Protein AF-A0A060HGW0-F1 (afdb_monomer_lite)

Secondary structure (DSSP, 8-state):
----------------PPPEE-SS-EEEEEEEEEEEETTEEEEEEEEEEEE-TTSEEEEEETTS-EEEEEE--TT-EEEEEE-SS-EEEEEE-SSEEEEEEEEEEE-TTS-EEEEEEEEEEEETT--EEEEEEE--SSEEEEETTEEEEEPTT------S---EEEEE-HHHHHTT---EEETTTTEEEEESSS--EEEEEEE-----B-S-BTTS-B-----EEEETTEEEEEEE-SSSEEEEEESSTTSS-PPPEE-S--PPPTTTT--EEEEEEETTEEEEEEEEEEEETTEEEEEEEEEEEETTEEEEPPPEEEEEEE--GGGTTS---EEEEEE-TTS-EEEEEEE--TT-SEEEEEEEEESSSSSS-EEEEEEEEEEESS-EEEEEEE-STT-EEEEEEETT-S-EEEEEE-SS-B---EEE--SSPPSSS--BEEEEE-TT--EEEEEETTSSSEEEEEEEE-TTS-EEEEEEEEEEEEEEEEEEEE-TTS-EEEEEEETTEEEEEEEETTEEPPPB-TT-S--S---EEEE-SSSSEEEEEE-SSSSEEEEEEE--SSSS-SSS-HHHHHH-B-SS-SSS-SB--TT-BTTB-EEEEEEEEETT-PPPHHHHHHHHHHHHTS----TTS--S-EEEEEEEEEEPP-S-B-TTHHHHHHHHHHSS-HHHHTSTTHHHHHHHHTTTEEEEEE-S-BTT-SS------

InterPro domains:
  IPR036278 Sialidase superfamily [SSF50939] (235-430)

pLDDT: mean 86.26, std 14.0, range [29.14, 98.69]

Structure (mmCIF, N/CA/C/O backbone):
data_AF-A0A060HGW0-F1
#
_entry.id   AF-A0A060HGW0-F1
#
loop_
_atom_site.group_PDB
_atom_site.id
_atom_site.type_symbol
_atom_site.label_atom_id
_atom_site.label_alt_id
_atom_site.label_comp_id
_atom_site.label_asym_id
_atom_site.label_entity_id
_atom_site.label_seq_id
_atom_site.pdbx_PDB_ins_code
_atom_site.Cartn_x
_atom_site.Cartn_y
_atom_site.Cartn_z
_atom_site.occupancy
_atom_site.B_iso_or_equiv
_atom_site.auth_seq_id
_atom_site.auth_comp_id
_atom_site.auth_asym_id
_atom_site.auth_atom_id
_atom_site.pdbx_PDB_model_num
ATOM 1 N N . MET A 1 1 ? -26.213 -43.736 -38.194 1.00 36.81 1 MET A N 1
ATOM 2 C CA . MET A 1 1 ? -26.424 -42.604 -39.124 1.00 36.81 1 MET A CA 1
ATOM 3 C C . MET A 1 1 ? -25.488 -41.497 -38.656 1.00 36.81 1 MET A C 1
ATOM 5 O O . MET A 1 1 ? -25.749 -40.910 -37.623 1.00 36.81 1 MET A O 1
ATOM 9 N N . ASN A 1 2 ? -24.220 -41.526 -39.066 1.00 31.92 2 ASN A N 1
ATOM 10 C CA . ASN A 1 2 ? -23.662 -40.743 -40.179 1.00 31.92 2 ASN A CA 1
ATOM 11 C C . ASN A 1 2 ? -24.158 -39.293 -40.242 1.00 31.92 2 ASN A C 1
ATOM 13 O O . ASN A 1 2 ? -25.199 -39.044 -40.834 1.00 31.92 2 ASN A O 1
ATOM 17 N N . SER A 1 3 ? -23.340 -38.368 -39.738 1.00 31.75 3 SER A N 1
ATOM 18 C CA . SER A 1 3 ? -22.712 -37.336 -40.577 1.00 31.75 3 SER A CA 1
ATOM 19 C C . SER A 1 3 ? -21.657 -36.589 -39.759 1.00 31.75 3 SER A C 1
ATOM 21 O O . SER A 1 3 ? -21.988 -35.788 -38.887 1.00 31.75 3 SER A O 1
ATOM 23 N N . GLY A 1 4 ? -20.385 -36.891 -40.026 1.00 29.31 4 GLY A N 1
ATOM 24 C CA . GLY A 1 4 ? -19.259 -36.111 -39.528 1.00 29.31 4 GLY A CA 1
ATOM 25 C C . GLY A 1 4 ? -19.216 -34.737 -40.192 1.00 29.31 4 GLY A C 1
ATOM 26 O O . GLY A 1 4 ? -19.433 -34.618 -41.397 1.00 29.31 4 GLY A O 1
ATOM 27 N N . LEU A 1 5 ? -18.914 -33.716 -39.396 1.00 31.42 5 LEU A N 1
ATOM 28 C CA . LEU A 1 5 ? -18.473 -32.414 -39.877 1.00 31.42 5 LEU A CA 1
ATOM 29 C C . LEU A 1 5 ? -16.971 -32.323 -39.629 1.00 31.42 5 LEU A C 1
ATOM 31 O O . LEU A 1 5 ? -16.479 -32.561 -38.528 1.00 31.42 5 LEU A O 1
ATOM 35 N N . ALA A 1 6 ? -16.266 -32.106 -40.731 1.00 29.73 6 ALA A N 1
ATOM 36 C CA . ALA A 1 6 ? -14.838 -32.261 -40.877 1.00 29.73 6 ALA A CA 1
ATOM 37 C C . ALA A 1 6 ? -14.051 -31.264 -40.018 1.00 29.73 6 ALA A C 1
ATOM 39 O O . ALA A 1 6 ? -14.286 -30.058 -40.081 1.00 29.73 6 ALA A O 1
ATOM 40 N N . LEU A 1 7 ? -13.038 -31.775 -39.311 1.00 29.14 7 LEU A N 1
ATOM 41 C CA . LEU A 1 7 ? -11.838 -30.998 -39.029 1.00 29.14 7 LEU A CA 1
ATOM 42 C C . LEU A 1 7 ? -11.233 -30.594 -40.377 1.00 29.14 7 LEU A C 1
ATOM 44 O O . LEU A 1 7 ? -10.636 -31.419 -41.070 1.00 29.14 7 LEU A O 1
ATOM 48 N N . THR A 1 8 ? -11.354 -29.325 -40.748 1.00 29.27 8 THR A N 1
ATOM 49 C CA . THR A 1 8 ? -10.414 -28.727 -41.692 1.00 29.27 8 THR A CA 1
ATOM 50 C C . THR A 1 8 ? -9.090 -28.567 -40.963 1.00 29.27 8 THR A C 1
ATOM 52 O O . THR A 1 8 ? -8.884 -27.613 -40.214 1.00 29.27 8 THR A O 1
ATOM 55 N N . SER A 1 9 ? -8.197 -29.533 -41.160 1.00 29.89 9 SER A N 1
ATOM 56 C CA . SER A 1 9 ? -6.778 -29.341 -40.917 1.00 29.89 9 SER A CA 1
ATOM 57 C C . SER A 1 9 ? -6.310 -28.176 -41.789 1.00 29.89 9 SER A C 1
ATOM 59 O O . SER A 1 9 ? -6.250 -28.269 -43.016 1.00 29.89 9 SER A O 1
ATOM 61 N N . HIS A 1 10 ? -5.980 -27.045 -41.166 1.00 31.91 10 HIS A N 1
ATOM 62 C CA . HIS A 1 10 ? -5.106 -26.084 -41.818 1.00 31.91 10 HIS A CA 1
ATOM 63 C C . HIS A 1 10 ? -3.730 -26.733 -41.932 1.00 31.91 10 HIS A C 1
ATOM 65 O O . HIS A 1 10 ? -2.912 -26.705 -41.019 1.00 31.91 10 HIS A O 1
ATOM 71 N N . ILE A 1 11 ? -3.507 -27.361 -43.083 1.00 37.62 11 ILE A N 1
ATOM 72 C CA . ILE A 1 11 ? -2.178 -27.587 -43.626 1.00 37.62 11 ILE A CA 1
ATOM 73 C C . ILE A 1 11 ? -1.587 -26.191 -43.838 1.00 37.62 11 ILE A C 1
ATOM 75 O O . ILE A 1 11 ? -1.814 -25.563 -44.869 1.00 37.62 11 ILE A O 1
ATOM 79 N N . THR A 1 12 ? -0.846 -25.671 -42.862 1.00 34.09 12 THR A N 1
ATOM 80 C CA . THR A 1 12 ? 0.108 -24.603 -43.149 1.00 34.09 12 THR A CA 1
ATOM 81 C C . THR A 1 12 ? 1.289 -25.269 -43.837 1.00 34.09 12 THR A C 1
ATOM 83 O O . THR A 1 12 ? 2.199 -25.779 -43.185 1.00 34.09 12 THR A O 1
ATOM 86 N N . SER A 1 13 ? 1.270 -25.306 -45.169 1.00 37.31 13 SER A N 1
ATOM 87 C CA . SER A 1 13 ? 2.518 -25.432 -45.908 1.00 37.31 13 SER A CA 1
ATOM 88 C C . SER A 1 13 ? 3.366 -24.223 -45.522 1.00 37.31 13 SER A C 1
ATOM 90 O O . SER A 1 13 ? 3.050 -23.097 -45.909 1.00 37.31 13 SER A O 1
ATOM 92 N N . SER A 1 14 ? 4.412 -24.425 -44.727 1.00 39.28 14 SER A N 1
ATOM 93 C CA . SER A 1 14 ? 5.430 -23.407 -44.507 1.00 39.28 14 SER A CA 1
ATOM 94 C C . SER A 1 14 ? 6.234 -23.270 -45.800 1.00 39.28 14 SER A C 1
ATOM 96 O O . SER A 1 14 ? 7.310 -23.850 -45.947 1.00 39.28 14 SER A O 1
ATOM 98 N N . VAL A 1 15 ? 5.688 -22.558 -46.784 1.00 45.97 15 VAL A N 1
ATOM 99 C CA . VAL A 1 15 ? 6.515 -22.015 -47.858 1.00 45.97 15 VAL A CA 1
ATOM 100 C C . VAL A 1 15 ? 7.437 -21.027 -47.155 1.00 45.97 15 VAL A C 1
ATOM 102 O O . VAL A 1 15 ? 6.963 -20.032 -46.612 1.00 45.97 15 VAL A O 1
ATOM 105 N N . SER A 1 16 ? 8.730 -21.340 -47.061 1.00 57.72 16 SER A N 1
ATOM 106 C CA . SER A 1 16 ? 9.705 -20.397 -46.519 1.00 57.72 16 SER A CA 1
ATOM 107 C C . SER A 1 16 ? 9.666 -19.144 -47.387 1.00 57.72 16 SER A C 1
ATOM 109 O O . SER A 1 16 ? 9.998 -19.204 -48.574 1.00 57.72 16 SER A O 1
ATOM 111 N N . GLU A 1 17 ? 9.215 -18.032 -46.820 1.00 81.69 17 GLU A N 1
ATOM 112 C CA . GLU A 1 17 ? 9.192 -16.753 -47.516 1.00 81.69 17 GLU A CA 1
ATOM 113 C C . GLU A 1 17 ? 10.619 -16.407 -47.956 1.00 81.69 17 GLU A C 1
ATOM 115 O O . GLU A 1 17 ? 11.540 -16.343 -47.136 1.00 81.69 17 GLU A O 1
ATOM 120 N N . SER A 1 18 ? 10.816 -16.246 -49.264 1.00 87.50 18 SER A N 1
ATOM 121 C CA . SER A 1 18 ? 12.128 -15.907 -49.813 1.00 87.50 18 SER A CA 1
ATOM 122 C C . SER A 1 18 ? 12.510 -14.483 -49.419 1.00 87.50 18 SER A C 1
ATOM 124 O O . SER A 1 18 ? 11.654 -13.604 -49.362 1.00 87.50 18 SER A O 1
ATOM 126 N N . LEU A 1 19 ? 13.796 -14.257 -49.151 1.00 90.31 19 LEU A N 1
ATOM 127 C CA . LEU A 1 19 ? 14.318 -12.919 -48.894 1.00 90.31 19 LEU A CA 1
ATOM 128 C C . LEU A 1 19 ? 14.245 -12.072 -50.172 1.00 90.31 19 LEU A C 1
ATOM 130 O O . LEU A 1 19 ? 14.642 -12.528 -51.245 1.00 90.31 19 LEU A O 1
ATOM 134 N N . VAL A 1 20 ? 13.763 -10.838 -50.041 1.00 93.31 20 VAL A N 1
ATOM 135 C CA . VAL A 1 20 ? 13.652 -9.859 -51.127 1.00 93.31 20 VAL A CA 1
ATOM 136 C C . VAL A 1 20 ? 14.595 -8.696 -50.850 1.00 93.31 20 VAL A C 1
ATOM 138 O O . VAL A 1 20 ? 14.617 -8.167 -49.738 1.00 93.31 20 VAL A O 1
ATOM 141 N N . GLU A 1 21 ? 15.377 -8.303 -51.855 1.00 94.88 21 GLU A N 1
ATOM 142 C CA . GLU A 1 21 ? 16.270 -7.146 -51.766 1.00 94.88 21 GLU A CA 1
ATOM 143 C C . GLU A 1 21 ? 15.471 -5.835 -51.679 1.00 94.88 21 GLU A C 1
ATOM 145 O O . GLU A 1 21 ? 14.497 -5.628 -52.407 1.00 94.88 21 GLU A O 1
ATOM 150 N N . SER A 1 22 ? 15.888 -4.946 -50.781 1.00 93.06 22 SER A N 1
ATOM 151 C CA . SER A 1 22 ? 15.273 -3.648 -50.526 1.00 93.06 22 SER A CA 1
ATOM 152 C C . SER A 1 22 ? 16.250 -2.515 -50.821 1.00 93.06 22 SER A C 1
ATOM 154 O O . SER A 1 22 ? 17.330 -2.434 -50.242 1.00 93.06 22 SER A O 1
ATOM 156 N N . ASN A 1 23 ? 15.810 -1.573 -51.658 1.00 93.44 23 ASN A N 1
ATOM 157 C CA . ASN A 1 23 ? 16.535 -0.333 -51.958 1.00 93.44 23 ASN A CA 1
ATOM 158 C C . ASN A 1 23 ? 16.128 0.842 -51.050 1.00 93.44 23 ASN A C 1
ATOM 160 O O . ASN A 1 23 ? 16.576 1.969 -51.251 1.00 93.44 23 ASN A O 1
ATOM 164 N N . VAL A 1 24 ? 15.260 0.598 -50.066 1.00 94.38 24 VAL A N 1
ATOM 165 C CA . VAL A 1 24 ? 14.822 1.577 -49.061 1.00 94.38 24 VAL A CA 1
ATOM 166 C C . VAL A 1 24 ? 15.082 1.041 -47.658 1.00 94.38 24 VAL A C 1
ATOM 168 O O . VAL A 1 24 ? 15.287 -0.161 -47.470 1.00 94.38 24 VAL A O 1
ATOM 171 N N . SER A 1 25 ? 15.086 1.934 -46.668 1.00 95.31 25 SER A N 1
ATOM 172 C CA . SER A 1 25 ? 15.237 1.533 -45.273 1.00 95.31 25 SER A CA 1
ATOM 173 C C . SER A 1 25 ? 14.082 0.649 -44.820 1.00 95.31 25 SER A C 1
ATOM 175 O O . SER A 1 25 ? 12.927 0.895 -45.171 1.00 95.31 25 SER A O 1
ATOM 177 N N . ILE A 1 26 ? 14.395 -0.342 -43.995 1.00 95.94 26 ILE A N 1
ATOM 178 C CA . ILE A 1 26 ? 13.408 -1.215 -43.368 1.00 95.94 26 ILE A CA 1
ATOM 179 C C . ILE A 1 26 ? 13.357 -0.866 -41.893 1.00 95.94 26 ILE A C 1
ATOM 181 O O . ILE A 1 26 ? 14.395 -0.811 -41.242 1.00 95.94 26 ILE A O 1
ATOM 185 N N . GLU A 1 27 ? 12.156 -0.657 -41.371 1.00 94.12 27 GLU A N 1
ATOM 186 C CA . GLU A 1 27 ? 11.924 -0.385 -39.957 1.00 94.12 27 GLU A CA 1
ATOM 187 C C . GLU A 1 27 ? 11.129 -1.529 -39.320 1.00 94.12 27 GLU A C 1
ATOM 189 O O . GLU A 1 27 ? 10.208 -2.108 -39.920 1.00 94.12 27 GLU A O 1
ATOM 194 N N . ARG A 1 28 ? 11.518 -1.885 -38.096 1.00 92.12 28 ARG A N 1
ATOM 195 C CA . ARG A 1 28 ? 10.772 -2.788 -37.221 1.00 92.12 28 ARG A CA 1
ATOM 196 C C . ARG A 1 28 ? 10.718 -2.193 -35.822 1.00 92.12 28 ARG A C 1
ATOM 198 O O . ARG A 1 28 ? 11.736 -1.733 -35.308 1.00 92.12 28 ARG A O 1
ATOM 205 N N . SER A 1 29 ? 9.546 -2.296 -35.207 1.00 88.31 29 SER A N 1
ATOM 206 C CA . SER A 1 29 ? 9.312 -1.885 -33.825 1.00 88.31 29 SER A CA 1
ATOM 207 C C . SER A 1 29 ? 8.967 -3.092 -32.963 1.00 88.31 29 SER A C 1
ATOM 209 O O . SER A 1 29 ? 8.344 -4.048 -33.437 1.00 88.31 29 SER A O 1
ATOM 211 N N . PHE A 1 30 ? 9.364 -3.058 -31.698 1.00 85.81 30 PHE A N 1
ATOM 212 C CA . PHE A 1 30 ? 8.973 -4.046 -30.697 1.00 85.81 30 PHE A CA 1
ATOM 213 C C . PHE A 1 30 ? 8.815 -3.392 -29.324 1.00 85.81 30 PHE A C 1
ATOM 215 O O . PHE A 1 30 ? 9.321 -2.293 -29.083 1.00 85.81 30 PHE A O 1
ATOM 222 N N . LEU A 1 31 ? 8.058 -4.062 -28.457 1.00 83.06 31 LEU A N 1
ATOM 223 C CA . LEU A 1 31 ? 7.684 -3.566 -27.139 1.00 83.06 31 LEU A CA 1
ATOM 224 C C . LEU A 1 31 ? 8.420 -4.370 -26.077 1.00 83.06 31 LEU A C 1
ATOM 226 O O . LEU A 1 31 ? 8.326 -5.598 -26.040 1.00 83.06 31 LEU A O 1
ATOM 230 N N . THR A 1 32 ? 9.114 -3.666 -25.193 1.00 77.44 32 THR A N 1
ATOM 231 C CA . THR A 1 32 ? 9.793 -4.263 -24.044 1.00 77.44 32 THR A CA 1
ATOM 232 C C . THR A 1 32 ? 9.040 -3.854 -22.781 1.00 77.44 32 THR A C 1
ATOM 234 O O . THR A 1 32 ? 9.067 -2.673 -22.427 1.00 77.44 32 THR A O 1
ATOM 237 N N . PRO A 1 33 ? 8.353 -4.779 -22.084 1.00 77.31 33 PRO A N 1
ATOM 238 C CA . PRO A 1 33 ? 7.694 -4.464 -20.822 1.00 77.31 33 PRO A CA 1
ATOM 239 C C . PRO A 1 33 ? 8.700 -3.914 -19.809 1.00 77.31 33 PRO A C 1
ATOM 241 O O . PRO A 1 33 ? 9.756 -4.509 -19.604 1.00 77.31 33 PRO A O 1
ATOM 244 N N . LEU A 1 34 ? 8.356 -2.799 -19.168 1.00 76.31 34 LEU A N 1
ATOM 245 C CA . LEU A 1 34 ? 9.192 -2.131 -18.168 1.00 76.31 34 LEU A CA 1
ATOM 246 C C . LEU A 1 34 ? 8.651 -2.274 -16.748 1.00 76.31 34 LEU A C 1
ATOM 248 O O . LEU A 1 34 ? 9.409 -2.427 -15.786 1.00 76.31 34 LEU A O 1
ATOM 252 N N . LEU A 1 35 ? 7.328 -2.228 -16.637 1.00 81.38 35 LEU A N 1
ATOM 253 C CA . LEU A 1 35 ? 6.578 -2.445 -15.415 1.00 81.38 35 LEU A CA 1
ATOM 254 C C . LEU A 1 35 ? 5.395 -3.334 -15.754 1.00 81.38 35 LEU A C 1
ATOM 256 O O . LEU A 1 35 ? 4.686 -3.106 -16.738 1.00 81.38 35 LEU A O 1
ATOM 260 N N . ARG A 1 36 ? 5.174 -4.330 -14.913 1.00 84.94 36 ARG A N 1
ATOM 261 C CA . ARG A 1 36 ? 3.985 -5.160 -14.909 1.00 84.94 36 ARG A CA 1
ATOM 262 C C . ARG A 1 36 ? 3.175 -4.902 -13.654 1.00 84.94 36 ARG A C 1
ATOM 264 O O . ARG A 1 36 ? 3.715 -4.508 -12.622 1.00 84.94 36 ARG A O 1
ATOM 271 N N . PHE A 1 37 ? 1.882 -5.129 -13.764 1.00 84.38 37 PHE A N 1
ATOM 272 C CA . PHE A 1 37 ? 0.938 -5.060 -12.673 1.00 84.38 37 PHE A CA 1
ATOM 273 C C . PHE A 1 37 ? 0.164 -6.374 -12.628 1.00 84.38 37 PHE A C 1
ATOM 275 O O . PHE A 1 37 ? -0.555 -6.702 -13.565 1.00 84.38 37 PHE A O 1
ATOM 282 N N . ASN A 1 38 ? 0.400 -7.183 -11.595 1.00 82.56 38 ASN A N 1
ATOM 283 C CA . ASN A 1 38 ? -0.070 -8.569 -11.520 1.00 82.56 38 ASN A CA 1
ATOM 284 C C . ASN A 1 38 ? 0.212 -9.407 -12.784 1.00 82.56 38 ASN A C 1
ATOM 286 O O . ASN A 1 38 ? -0.521 -10.331 -13.119 1.00 82.56 38 ASN A O 1
ATOM 290 N N . GLY A 1 39 ? 1.342 -9.139 -13.444 1.00 77.62 39 GLY A N 1
ATOM 291 C CA . GLY A 1 39 ? 1.750 -9.816 -14.677 1.00 77.62 39 GLY A CA 1
ATOM 292 C C . GLY A 1 39 ? 1.278 -9.143 -15.969 1.00 77.62 39 GLY A C 1
ATOM 293 O O . GLY A 1 39 ? 1.863 -9.421 -17.014 1.00 77.62 39 GLY A O 1
ATOM 294 N N . GLU A 1 40 ? 0.320 -8.217 -15.911 1.00 81.25 40 GLU A N 1
ATOM 295 C CA . GLU A 1 40 ? -0.126 -7.429 -17.065 1.00 81.25 40 GLU A CA 1
ATOM 296 C C . GLU A 1 40 ? 0.847 -6.284 -17.359 1.00 81.25 40 GLU A C 1
ATOM 298 O O . GLU A 1 40 ? 1.333 -5.631 -16.438 1.00 81.25 40 GLU A O 1
ATOM 303 N N . THR A 1 41 ? 1.143 -6.002 -18.630 1.00 82.31 41 THR A N 1
ATOM 304 C CA . THR A 1 41 ? 2.039 -4.894 -19.000 1.00 82.31 41 THR A CA 1
ATOM 305 C C . THR A 1 41 ? 1.408 -3.549 -18.631 1.00 82.31 41 THR A C 1
ATOM 307 O O . THR A 1 41 ? 0.371 -3.162 -19.161 1.00 82.31 41 THR A O 1
ATOM 310 N N . ALA A 1 42 ? 2.052 -2.827 -17.714 1.00 78.38 42 ALA A N 1
ATOM 311 C CA . ALA A 1 42 ? 1.610 -1.534 -17.196 1.00 78.38 42 ALA A CA 1
ATOM 312 C C . ALA A 1 42 ? 2.381 -0.354 -17.802 1.00 78.38 42 ALA A C 1
ATOM 314 O O . ALA A 1 42 ? 1.840 0.745 -17.897 1.00 78.38 42 ALA A O 1
ATOM 315 N N . ALA A 1 43 ? 3.638 -0.579 -18.181 1.00 78.38 43 ALA A N 1
ATOM 316 C CA . ALA A 1 43 ? 4.456 0.352 -18.942 1.00 78.38 43 ALA A CA 1
ATOM 317 C C . ALA A 1 43 ? 5.397 -0.437 -19.852 1.00 78.38 43 ALA A C 1
ATOM 319 O O . ALA A 1 43 ? 5.878 -1.509 -19.474 1.00 78.38 43 ALA A O 1
ATOM 320 N N . GLU A 1 44 ? 5.689 0.111 -21.024 1.00 81.81 44 GLU A N 1
ATOM 321 C CA . GLU A 1 44 ? 6.537 -0.515 -22.033 1.00 81.81 44 GLU A CA 1
ATOM 322 C C . GLU A 1 44 ? 7.447 0.509 -22.711 1.00 81.81 44 GLU A C 1
ATOM 324 O O . GLU A 1 44 ? 7.118 1.692 -22.832 1.00 81.81 44 GLU A O 1
ATOM 329 N N . LEU A 1 45 ? 8.612 0.036 -23.140 1.00 78.88 45 LEU A N 1
ATOM 330 C CA . LEU A 1 45 ? 9.515 0.767 -24.008 1.00 78.88 45 LEU A CA 1
ATOM 331 C C . LEU A 1 45 ? 9.216 0.383 -25.452 1.00 78.88 45 LEU A C 1
ATOM 333 O O . LEU A 1 45 ? 9.215 -0.804 -25.781 1.00 78.88 45 LEU A O 1
ATOM 337 N N . VAL A 1 46 ? 9.025 1.379 -26.314 1.00 84.94 46 VAL A N 1
ATOM 338 C CA . VAL A 1 46 ? 8.959 1.151 -27.759 1.00 84.94 46 VAL A CA 1
ATOM 339 C C . VAL A 1 46 ? 10.368 1.284 -28.305 1.00 84.94 46 VAL A C 1
ATOM 341 O O . VAL A 1 46 ? 10.965 2.356 -28.203 1.00 84.94 46 VAL A O 1
ATOM 344 N N . GLN A 1 47 ? 10.888 0.210 -28.889 1.00 84.88 47 GLN A N 1
ATOM 345 C CA . GLN A 1 47 ? 12.193 0.200 -29.538 1.00 84.88 47 GLN A CA 1
ATOM 346 C C . GLN A 1 47 ? 12.031 0.053 -31.040 1.00 84.88 47 GLN A C 1
ATOM 348 O O . GLN A 1 47 ? 11.230 -0.760 -31.502 1.00 84.88 47 GLN A O 1
ATOM 353 N N . ASN A 1 48 ? 12.826 0.809 -31.789 1.00 89.44 48 ASN A N 1
ATOM 354 C CA . ASN A 1 48 ? 12.860 0.768 -33.242 1.00 89.44 48 ASN A CA 1
ATOM 355 C C . ASN A 1 48 ? 14.256 0.371 -33.710 1.00 89.44 48 ASN A C 1
ATOM 357 O O . ASN A 1 48 ? 15.263 0.864 -33.195 1.00 89.44 48 ASN A O 1
ATOM 361 N N . ILE A 1 49 ? 14.306 -0.503 -34.710 1.00 91.62 49 ILE A N 1
ATOM 362 C CA . ILE A 1 49 ? 15.520 -0.792 -35.467 1.00 91.62 49 ILE A CA 1
ATOM 363 C C . ILE A 1 49 ? 15.248 -0.433 -36.920 1.00 91.62 49 ILE A C 1
ATOM 365 O O . ILE A 1 49 ? 14.266 -0.890 -37.511 1.00 91.62 49 ILE A O 1
ATOM 369 N N . VAL A 1 50 ? 16.125 0.393 -37.481 1.00 94.69 50 VAL A N 1
ATOM 370 C CA . VAL A 1 50 ? 16.085 0.811 -38.878 1.00 94.69 50 VAL A CA 1
ATOM 371 C C . VAL A 1 50 ? 17.352 0.332 -39.569 1.00 94.69 50 VAL A C 1
ATOM 373 O O . VAL A 1 50 ? 18.456 0.741 -39.211 1.00 94.69 50 VAL A O 1
ATOM 376 N N . TRP A 1 51 ? 17.190 -0.513 -40.582 1.00 95.94 51 TRP A N 1
ATOM 377 C CA . TRP A 1 51 ? 18.277 -0.979 -41.440 1.00 95.94 51 TRP A CA 1
ATOM 378 C C . TRP A 1 51 ? 18.271 -0.189 -42.741 1.00 95.94 51 TRP A C 1
ATOM 380 O O . TRP A 1 51 ? 17.257 -0.145 -43.440 1.00 95.94 51 TRP A O 1
ATOM 390 N N . PHE A 1 52 ? 19.396 0.434 -43.077 1.00 95.94 52 PHE A N 1
ATOM 391 C CA . PHE A 1 52 ? 19.541 1.273 -44.261 1.00 95.94 52 PHE A CA 1
ATOM 392 C C . PHE A 1 52 ? 20.265 0.532 -45.402 1.00 95.94 52 PHE A C 1
ATOM 394 O O . PHE A 1 52 ? 21.174 -0.261 -45.144 1.00 95.94 52 PHE A O 1
ATOM 401 N N . PRO A 1 53 ? 19.949 0.843 -46.677 1.00 94.19 53 PRO A N 1
ATOM 402 C CA . PRO A 1 53 ? 20.624 0.261 -47.846 1.00 94.19 53 PRO A CA 1
ATOM 403 C C . PRO A 1 53 ? 22.121 0.589 -47.975 1.00 94.19 53 PRO A C 1
ATOM 405 O O . PRO A 1 53 ? 22.779 0.087 -48.875 1.00 94.19 53 PRO A O 1
ATOM 408 N N . ASN A 1 54 ? 22.672 1.445 -47.111 1.00 91.75 54 ASN A N 1
ATOM 409 C CA . ASN A 1 54 ? 24.095 1.796 -47.085 1.00 91.75 54 ASN A CA 1
ATOM 410 C C . ASN A 1 54 ? 24.899 1.005 -46.034 1.00 91.75 54 ASN A C 1
ATOM 412 O O . ASN A 1 54 ? 26.035 1.373 -45.754 1.00 91.75 54 ASN A O 1
ATOM 416 N N . GLY A 1 55 ? 24.310 -0.027 -45.420 1.00 90.62 55 GLY A N 1
ATOM 417 C CA . GLY A 1 55 ? 24.956 -0.821 -44.370 1.00 90.62 55 GLY A CA 1
ATOM 418 C C . GLY A 1 55 ? 24.845 -0.231 -42.962 1.00 90.62 55 GLY A C 1
ATOM 419 O O . GLY A 1 55 ? 25.354 -0.829 -42.018 1.00 90.62 55 GLY A O 1
ATOM 420 N N . THR A 1 56 ? 24.172 0.909 -42.784 1.00 93.56 56 THR A N 1
ATOM 421 C CA . THR A 1 56 ? 23.910 1.478 -41.455 1.00 93.56 56 THR A CA 1
ATOM 422 C C . THR A 1 56 ? 22.716 0.803 -40.785 1.00 93.56 56 THR A C 1
ATOM 424 O O . THR A 1 56 ? 21.680 0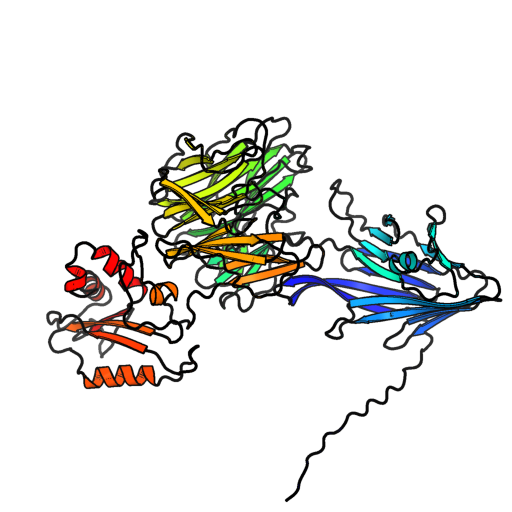.584 -41.412 1.00 93.56 56 THR A O 1
ATOM 427 N N . THR A 1 57 ? 22.834 0.549 -39.485 1.00 92.81 57 THR A N 1
ATOM 428 C CA . THR A 1 57 ? 21.740 0.130 -38.606 1.00 92.81 57 THR A CA 1
ATOM 429 C C . THR A 1 57 ? 21.585 1.163 -37.495 1.00 92.81 57 THR A C 1
ATOM 431 O O . THR A 1 57 ? 22.541 1.461 -36.779 1.00 92.81 57 THR A O 1
ATOM 434 N N . LEU A 1 58 ? 20.384 1.722 -37.354 1.00 90.31 58 LEU A N 1
ATOM 435 C CA . LEU A 1 58 ? 20.008 2.650 -36.288 1.00 90.31 58 LEU A CA 1
ATOM 436 C C . LEU A 1 58 ? 19.094 1.934 -35.298 1.00 90.31 58 LEU A C 1
ATOM 438 O O . LEU A 1 58 ? 18.088 1.355 -35.693 1.00 90.31 58 LEU A O 1
ATOM 442 N N . LEU A 1 59 ? 19.422 2.033 -34.018 1.00 88.12 59 LEU A N 1
ATOM 443 C CA . LEU A 1 59 ? 18.585 1.622 -32.904 1.00 88.12 59 LEU A CA 1
ATOM 444 C C . LEU A 1 59 ? 18.121 2.873 -32.157 1.00 88.12 59 LEU A C 1
ATOM 446 O O . LEU A 1 59 ? 18.926 3.767 -31.878 1.00 88.12 59 LEU A O 1
ATOM 450 N N . SER A 1 60 ? 16.840 2.944 -31.819 1.00 85.56 60 SER A N 1
ATOM 451 C CA . SER A 1 60 ? 16.277 4.032 -31.017 1.00 85.56 60 SER A CA 1
ATOM 452 C C . SER A 1 60 ? 15.162 3.549 -30.098 1.00 85.56 60 SER A C 1
ATOM 454 O O . SER A 1 60 ? 14.588 2.479 -30.304 1.00 85.56 60 SER A O 1
ATOM 456 N N . ASP A 1 61 ? 14.851 4.349 -29.083 1.00 82.88 61 ASP A N 1
ATOM 457 C CA . ASP A 1 61 ? 13.693 4.151 -28.219 1.00 82.88 61 ASP A CA 1
ATOM 458 C C . ASP A 1 61 ? 12.823 5.417 -28.106 1.00 82.88 61 ASP A C 1
ATOM 460 O O . ASP A 1 61 ? 13.194 6.511 -28.544 1.00 82.88 61 ASP A O 1
ATOM 464 N N . ASN A 1 62 ? 11.637 5.270 -27.513 1.00 80.25 62 ASN A N 1
ATOM 465 C CA . ASN A 1 62 ? 10.731 6.382 -27.212 1.00 80.25 62 ASN A CA 1
ATOM 466 C C . ASN A 1 62 ? 11.133 7.210 -25.970 1.00 80.25 62 ASN A C 1
ATOM 468 O O . ASN A 1 62 ? 10.406 8.134 -25.611 1.00 80.25 62 ASN A O 1
ATOM 472 N N . GLN A 1 63 ? 12.273 6.916 -25.332 1.00 74.81 63 GLN A N 1
ATOM 473 C CA . GLN A 1 63 ? 12.874 7.716 -24.253 1.00 74.81 63 GLN A CA 1
ATOM 474 C C . GLN A 1 63 ? 13.991 8.647 -24.763 1.00 74.81 63 GLN A C 1
ATOM 476 O O . GLN A 1 63 ? 14.539 9.438 -23.995 1.00 74.81 63 GLN A O 1
ATOM 481 N N . GLY A 1 64 ? 14.293 8.611 -26.065 1.00 75.44 64 GLY A N 1
ATOM 482 C CA . GLY A 1 64 ? 15.275 9.476 -26.716 1.00 75.44 64 GLY A CA 1
ATOM 483 C C . GLY A 1 64 ? 16.684 8.887 -26.794 1.00 75.44 64 GLY A C 1
ATOM 484 O O . GLY A 1 64 ? 17.571 9.545 -27.347 1.00 75.44 64 GLY A O 1
ATOM 485 N N . SER A 1 65 ? 16.904 7.663 -26.306 1.00 78.44 65 SER A N 1
ATOM 486 C CA . SER A 1 65 ? 18.166 6.952 -26.509 1.00 78.44 65 SER A CA 1
ATOM 487 C C . SER A 1 65 ? 18.261 6.512 -27.962 1.00 78.44 65 SER A C 1
ATOM 489 O O . SER A 1 65 ? 17.297 6.017 -28.553 1.00 78.44 65 SER A O 1
ATOM 491 N N . ARG A 1 66 ? 19.436 6.688 -28.563 1.00 83.19 66 ARG A N 1
ATOM 492 C CA . ARG A 1 66 ? 19.675 6.250 -29.936 1.00 83.19 66 ARG A CA 1
ATOM 493 C C . ARG A 1 66 ? 21.144 5.986 -30.196 1.00 83.19 66 ARG A C 1
ATOM 495 O O . ARG A 1 66 ? 22.012 6.779 -29.829 1.00 83.19 66 ARG A O 1
ATOM 502 N N . PHE A 1 67 ? 21.398 4.932 -30.944 1.00 84.38 67 PHE A N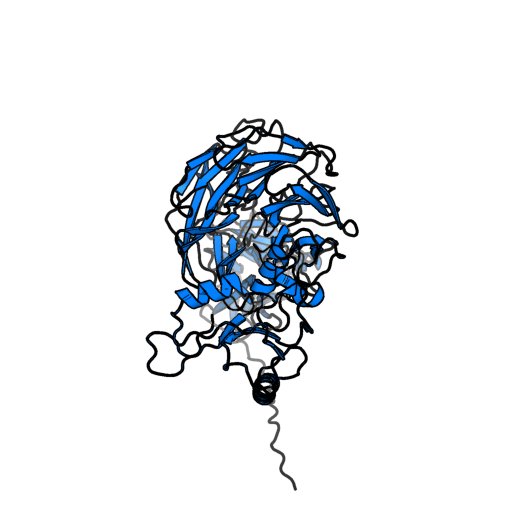 1
ATOM 503 C CA . PHE A 1 67 ? 22.725 4.551 -31.374 1.00 84.38 67 PHE A CA 1
ATOM 504 C C . PHE A 1 67 ? 22.680 4.038 -32.809 1.00 84.38 67 PHE A C 1
ATOM 506 O O . PHE A 1 67 ? 21.743 3.341 -33.184 1.00 84.38 67 PHE A O 1
ATOM 513 N N . ALA A 1 68 ? 23.692 4.359 -33.608 1.00 87.44 68 ALA A N 1
ATOM 514 C CA . ALA A 1 68 ? 23.824 3.806 -34.944 1.00 87.44 68 ALA A CA 1
ATOM 515 C C . ALA A 1 68 ? 25.225 3.256 -35.158 1.00 87.44 68 ALA A C 1
ATOM 517 O O . ALA A 1 68 ? 26.210 3.880 -34.766 1.00 87.44 68 ALA A O 1
ATOM 518 N N . PHE A 1 69 ? 25.310 2.127 -35.846 1.00 88.00 69 PHE A N 1
ATOM 519 C CA . PHE A 1 69 ? 26.564 1.621 -36.379 1.00 88.00 69 PHE A CA 1
ATOM 520 C C . PHE A 1 69 ? 26.455 1.437 -37.881 1.00 88.00 69 PHE A C 1
ATOM 522 O O . PHE A 1 69 ? 25.365 1.235 -38.416 1.00 88.00 69 PHE A O 1
ATOM 529 N N . THR A 1 70 ? 27.588 1.498 -38.564 1.00 90.44 70 THR A N 1
ATOM 530 C CA . THR A 1 70 ? 27.667 1.197 -39.990 1.00 90.44 70 THR A CA 1
ATOM 531 C C . THR A 1 70 ? 28.727 0.144 -40.258 1.00 90.44 70 THR A C 1
ATOM 533 O O . THR A 1 70 ? 29.712 0.038 -39.523 1.00 90.44 70 THR A O 1
ATOM 536 N N . LEU A 1 71 ? 28.493 -0.673 -41.278 1.00 89.25 71 LEU A N 1
ATOM 537 C CA . LEU A 1 71 ? 29.445 -1.681 -41.723 1.00 89.25 71 LEU A CA 1
ATOM 538 C C . LEU A 1 71 ? 30.591 -1.016 -42.488 1.00 89.25 71 LEU A C 1
ATOM 540 O O . LEU A 1 71 ? 30.367 -0.127 -43.307 1.00 89.25 71 LEU A O 1
ATOM 544 N N . ASP A 1 72 ? 31.822 -1.470 -42.253 1.00 86.06 72 ASP A N 1
ATOM 545 C CA . ASP A 1 72 ? 32.954 -1.100 -43.104 1.00 86.06 72 ASP A CA 1
ATOM 546 C C . ASP A 1 72 ? 32.832 -1.800 -44.465 1.00 86.06 72 ASP A C 1
ATOM 548 O O . ASP A 1 72 ? 33.107 -2.994 -44.600 1.00 86.06 72 ASP A O 1
ATOM 552 N N . LEU A 1 73 ? 32.378 -1.059 -45.478 1.00 85.31 73 LEU A N 1
ATOM 553 C CA . LEU A 1 73 ? 32.139 -1.581 -46.827 1.00 85.31 73 LEU A CA 1
ATOM 554 C C . LEU A 1 73 ? 33.323 -1.360 -47.784 1.00 85.31 73 LEU A C 1
ATOM 556 O O . LEU A 1 73 ? 33.174 -1.528 -48.997 1.00 85.31 73 LEU A O 1
ATOM 560 N N . ALA A 1 74 ? 34.499 -0.965 -47.285 1.00 84.12 74 ALA A N 1
ATOM 561 C CA . ALA A 1 74 ? 35.653 -0.684 -48.134 1.00 84.12 74 ALA A CA 1
ATOM 562 C C . ALA A 1 74 ? 36.047 -1.903 -48.997 1.00 84.12 74 ALA A C 1
ATOM 564 O O . ALA A 1 74 ? 36.542 -2.916 -48.505 1.00 84.12 74 ALA A O 1
ATOM 565 N N . GLY A 1 75 ? 35.855 -1.786 -50.316 1.00 83.12 75 GLY A N 1
ATOM 566 C CA . GLY A 1 75 ? 36.193 -2.840 -51.280 1.00 83.12 75 GLY A CA 1
ATOM 567 C C . GLY A 1 75 ? 35.171 -3.979 -51.395 1.00 83.12 75 GLY A C 1
ATOM 568 O O . GLY A 1 75 ? 35.518 -5.021 -51.955 1.00 83.12 75 GLY A O 1
ATOM 569 N N . SER A 1 76 ? 33.942 -3.778 -50.912 1.00 89.50 76 SER A N 1
ATOM 570 C CA . SER A 1 76 ? 32.865 -4.778 -50.911 1.00 89.50 76 SER A CA 1
ATOM 571 C C . SER A 1 76 ? 31.558 -4.233 -51.485 1.00 89.50 76 SER A C 1
ATOM 573 O O . SER A 1 76 ? 31.337 -3.024 -51.527 1.00 89.50 76 SER A O 1
ATOM 575 N N . SER A 1 77 ? 30.674 -5.128 -51.924 1.00 91.69 77 SER A N 1
ATOM 576 C CA . SER A 1 77 ? 29.281 -4.813 -52.256 1.00 91.69 77 SER A CA 1
ATOM 577 C C . SER A 1 77 ? 28.351 -5.166 -51.097 1.00 91.69 77 SER A C 1
ATOM 579 O O . SER A 1 77 ? 28.605 -6.131 -50.374 1.00 91.69 77 SER A O 1
ATOM 581 N N . PHE A 1 78 ? 27.257 -4.418 -50.960 1.00 95.19 78 PHE A N 1
ATOM 582 C CA . PHE A 1 78 ? 26.251 -4.606 -49.918 1.00 95.19 78 PHE A CA 1
ATOM 583 C C . PHE A 1 78 ? 24.854 -4.768 -50.523 1.00 95.19 78 PHE A C 1
ATOM 585 O O . PHE A 1 78 ? 24.499 -4.021 -51.434 1.00 95.19 78 PHE A O 1
ATOM 592 N N . SER A 1 79 ? 24.069 -5.691 -49.970 1.00 95.44 79 SER A N 1
ATOM 593 C CA . SER A 1 79 ? 22.646 -5.863 -50.269 1.00 95.44 79 SER A CA 1
ATOM 594 C C . SER A 1 79 ? 21.860 -5.997 -48.968 1.00 95.44 79 SER A C 1
ATOM 596 O O . SER A 1 79 ? 22.213 -6.793 -48.098 1.00 95.44 79 SER A O 1
ATOM 598 N N . LEU A 1 80 ? 20.768 -5.241 -48.846 1.00 96.69 80 LEU A N 1
ATOM 599 C CA . LEU A 1 80 ? 19.816 -5.365 -47.744 1.00 96.69 80 LEU A CA 1
ATOM 600 C C . LEU A 1 80 ? 18.650 -6.234 -48.204 1.00 96.69 80 LEU A C 1
ATOM 602 O O . LEU A 1 80 ? 17.894 -5.823 -49.080 1.00 96.69 80 LEU A O 1
ATOM 606 N N . LEU A 1 81 ? 18.480 -7.414 -47.620 1.00 95.12 81 LEU A N 1
ATOM 607 C CA . LEU A 1 81 ? 17.376 -8.312 -47.935 1.00 95.12 81 LEU A CA 1
ATOM 608 C C . LEU A 1 81 ? 16.449 -8.485 -46.732 1.00 95.12 81 LEU A C 1
ATOM 610 O O . LEU A 1 81 ? 16.862 -8.363 -45.580 1.00 95.12 81 LEU A O 1
ATOM 614 N N . SER A 1 82 ? 15.174 -8.769 -46.980 1.00 94.12 82 SER A N 1
ATOM 615 C CA . SER A 1 82 ? 14.215 -9.014 -45.903 1.00 94.12 82 SER A CA 1
ATOM 616 C C . SER A 1 82 ? 13.047 -9.892 -46.306 1.00 94.12 82 SER A C 1
ATOM 618 O O . SER A 1 82 ? 12.735 -10.044 -47.485 1.00 94.12 82 SER A O 1
ATOM 620 N N . ASN A 1 83 ? 12.383 -10.438 -45.296 1.00 92.31 83 ASN A N 1
ATOM 621 C CA . ASN A 1 83 ? 11.047 -11.008 -45.394 1.00 92.31 83 ASN A CA 1
ATOM 622 C C . ASN A 1 83 ? 10.237 -10.623 -44.132 1.00 92.31 83 ASN A C 1
ATOM 624 O O . ASN A 1 83 ? 10.619 -9.709 -43.385 1.00 92.31 83 ASN A O 1
ATOM 628 N N . SER A 1 84 ? 9.112 -11.291 -43.862 1.00 85.69 84 SER A N 1
ATOM 629 C CA . SER A 1 84 ? 8.295 -11.003 -42.672 1.00 85.69 84 SER A CA 1
ATOM 630 C C . SER A 1 84 ? 8.981 -11.304 -41.329 1.00 85.69 84 SER A C 1
ATOM 632 O O . SER A 1 84 ? 8.550 -10.789 -40.297 1.00 85.69 84 SER A O 1
ATOM 634 N N . THR A 1 85 ? 10.049 -12.107 -41.312 1.00 84.69 85 THR A N 1
ATOM 635 C CA . THR A 1 85 ? 10.682 -12.618 -40.081 1.00 84.69 85 THR A CA 1
ATOM 636 C C . THR A 1 85 ? 12.181 -12.365 -39.973 1.00 84.69 85 THR A C 1
ATOM 638 O O . THR A 1 85 ? 12.712 -12.460 -38.875 1.00 84.69 85 THR A O 1
ATOM 641 N N . VAL A 1 86 ? 12.874 -12.047 -41.061 1.00 90.38 86 VAL A N 1
ATOM 642 C CA . VAL A 1 86 ? 14.335 -11.942 -41.109 1.00 90.38 86 VAL A CA 1
ATOM 643 C C . VAL A 1 86 ? 14.738 -10.687 -41.870 1.00 90.38 86 VAL A C 1
ATOM 645 O O . VAL A 1 86 ? 14.146 -10.373 -42.904 1.00 90.38 86 VAL A O 1
ATOM 648 N N . ILE A 1 87 ? 15.767 -10.003 -41.368 1.00 94.00 87 ILE A N 1
ATOM 649 C CA . ILE A 1 87 ? 16.536 -9.007 -42.123 1.00 94.00 87 ILE A CA 1
ATOM 650 C C . ILE A 1 87 ? 17.937 -9.571 -42.337 1.00 94.00 87 ILE A C 1
ATOM 652 O O . ILE A 1 87 ? 18.546 -10.069 -41.396 1.00 94.00 87 ILE A O 1
ATOM 656 N N . ASP A 1 88 ? 18.440 -9.496 -43.558 1.00 93.81 88 ASP A N 1
ATOM 657 C CA . ASP A 1 88 ? 19.761 -9.972 -43.946 1.00 93.81 88 ASP A CA 1
ATOM 658 C C . ASP A 1 88 ? 20.557 -8.808 -44.546 1.00 93.81 88 ASP A C 1
ATOM 660 O O . ASP A 1 88 ? 20.195 -8.237 -45.575 1.00 93.81 88 ASP A O 1
ATOM 664 N N . GLN A 1 89 ? 21.622 -8.418 -43.857 1.00 94.31 89 GLN A N 1
ATOM 665 C CA . GLN A 1 89 ? 22.597 -7.440 -44.321 1.00 94.31 89 GLN A CA 1
ATOM 666 C C . GLN A 1 89 ? 23.785 -8.200 -44.921 1.00 94.31 89 GLN A C 1
ATOM 668 O O . GLN A 1 89 ? 24.706 -8.591 -44.199 1.00 94.31 89 GLN A O 1
ATOM 673 N N . ARG A 1 90 ? 23.757 -8.408 -46.240 1.00 93.81 90 A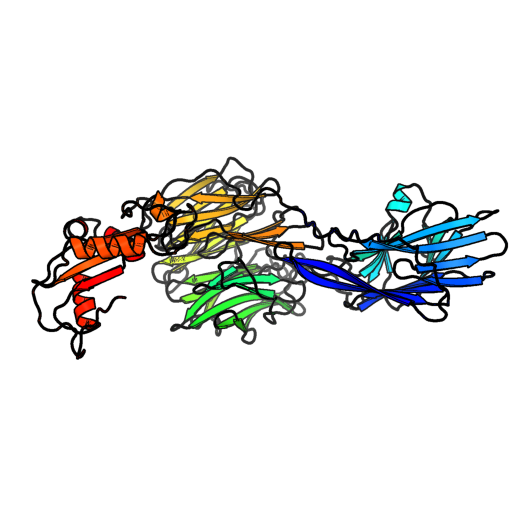RG A N 1
ATOM 674 C CA . ARG A 1 90 ? 24.750 -9.200 -46.973 1.00 93.81 90 ARG A CA 1
ATOM 675 C C . ARG A 1 90 ? 25.905 -8.342 -47.457 1.00 93.81 90 ARG A C 1
ATOM 677 O O . ARG A 1 90 ? 25.694 -7.350 -48.153 1.00 93.81 90 ARG A O 1
ATOM 684 N N . VAL A 1 91 ? 27.129 -8.783 -47.178 1.00 92.69 91 VAL A N 1
ATOM 685 C CA . VAL A 1 91 ? 28.373 -8.165 -47.650 1.00 92.69 91 VAL A CA 1
ATOM 686 C C . VAL A 1 91 ? 29.178 -9.174 -48.461 1.00 92.69 91 VAL A C 1
ATOM 688 O O . VAL A 1 91 ? 29.463 -10.283 -48.009 1.00 92.69 91 VAL A O 1
ATOM 691 N N . THR A 1 92 ? 29.575 -8.782 -49.671 1.00 91.25 92 THR A N 1
ATOM 692 C CA . THR A 1 92 ? 30.415 -9.599 -50.560 1.00 91.25 92 THR A CA 1
ATOM 693 C C . THR A 1 92 ? 31.687 -8.840 -50.917 1.00 91.25 92 THR A C 1
ATOM 695 O O . THR A 1 92 ? 31.636 -7.798 -51.570 1.00 91.25 92 THR A O 1
ATOM 698 N N . GLY A 1 93 ? 32.829 -9.360 -50.471 1.00 88.12 93 GLY A N 1
ATOM 699 C CA . GLY A 1 93 ? 34.160 -8.874 -50.820 1.00 88.12 93 GLY A CA 1
ATOM 700 C C . GLY A 1 93 ? 34.870 -9.817 -51.793 1.00 88.12 93 GLY A C 1
ATOM 701 O O . GLY A 1 93 ? 34.306 -10.802 -52.263 1.00 88.12 93 GLY A O 1
ATOM 702 N N . ARG A 1 94 ? 36.146 -9.536 -52.088 1.00 86.75 94 ARG A N 1
ATOM 703 C CA . ARG A 1 94 ? 36.954 -10.368 -53.002 1.00 86.75 94 ARG A CA 1
ATOM 704 C C . ARG A 1 94 ? 37.186 -11.796 -52.480 1.00 86.75 94 ARG A C 1
ATOM 706 O O . ARG A 1 94 ? 37.072 -12.732 -53.260 1.00 86.75 94 ARG A O 1
ATOM 713 N N . ASP A 1 95 ? 37.495 -11.939 -51.187 1.00 86.06 95 ASP A N 1
ATOM 714 C CA . ASP A 1 95 ? 37.924 -13.209 -50.561 1.00 86.06 95 ASP A CA 1
ATOM 715 C C . ASP A 1 95 ? 37.043 -13.630 -49.364 1.00 86.06 95 ASP A C 1
ATOM 717 O O . ASP A 1 95 ? 37.404 -14.517 -48.581 1.00 86.06 95 ASP A O 1
ATOM 721 N N . TYR A 1 96 ? 35.898 -12.966 -49.185 1.00 86.12 96 TYR A N 1
ATOM 722 C CA . TYR A 1 96 ? 34.959 -13.225 -48.097 1.00 86.12 96 TYR A CA 1
ATOM 723 C C . TYR A 1 96 ? 33.521 -12.885 -48.497 1.00 86.12 96 TYR A C 1
ATOM 725 O O . TYR A 1 96 ? 33.274 -11.949 -49.256 1.00 86.12 96 TYR A O 1
ATOM 733 N N . GLN A 1 97 ? 32.573 -13.617 -47.919 1.00 89.31 97 GLN A N 1
ATOM 734 C CA . GLN A 1 97 ? 31.157 -13.266 -47.916 1.00 89.31 97 GLN A CA 1
ATOM 735 C C . GLN A 1 97 ? 30.612 -13.521 -46.515 1.00 89.31 97 GLN A C 1
ATOM 737 O O . GLN A 1 97 ? 30.860 -14.588 -45.943 1.00 89.31 97 GLN A O 1
ATOM 742 N N . TYR A 1 98 ? 29.880 -12.550 -45.977 1.00 88.88 98 TYR A N 1
ATOM 743 C CA . TYR A 1 98 ? 29.155 -12.711 -44.727 1.00 88.88 98 TYR A CA 1
ATOM 744 C C . TYR A 1 98 ? 27.812 -11.985 -44.759 1.00 88.88 98 TYR A C 1
ATOM 746 O O . TYR A 1 98 ? 27.653 -10.959 -45.418 1.00 88.88 98 TYR A O 1
ATOM 754 N N . ASP A 1 99 ? 26.882 -12.527 -43.991 1.00 89.19 99 ASP A N 1
ATOM 755 C CA . ASP A 1 99 ? 25.519 -12.062 -43.806 1.00 89.19 99 ASP A CA 1
ATOM 756 C C . ASP A 1 99 ? 25.345 -11.738 -42.315 1.00 89.19 99 ASP A C 1
ATOM 758 O O . ASP A 1 99 ? 25.695 -12.553 -41.452 1.00 89.19 99 ASP A O 1
ATOM 762 N N . ILE A 1 100 ? 24.822 -10.549 -42.003 1.00 90.12 100 ILE A N 1
ATOM 763 C CA . ILE A 1 100 ? 24.324 -10.222 -40.662 1.00 90.12 100 ILE A CA 1
ATOM 764 C C . ILE A 1 100 ? 22.817 -10.459 -40.662 1.00 90.12 100 ILE A C 1
ATOM 766 O O . ILE A 1 100 ? 22.039 -9.659 -41.188 1.00 90.12 100 ILE A O 1
ATOM 770 N N . VAL A 1 101 ? 22.416 -11.585 -40.079 1.00 90.00 101 VAL A N 1
ATOM 771 C CA . VAL A 1 101 ? 21.050 -12.101 -40.116 1.00 90.00 101 VAL A CA 1
ATOM 772 C C . VAL A 1 101 ? 20.331 -11.756 -38.820 1.00 90.00 101 VAL A C 1
ATOM 774 O O . VAL A 1 101 ? 20.538 -12.393 -37.788 1.00 90.00 101 VAL A O 1
ATOM 777 N N . TRP A 1 102 ? 19.437 -10.779 -38.882 1.00 90.94 102 TRP A N 1
ATOM 778 C CA . TRP A 1 102 ? 18.596 -10.356 -37.770 1.00 90.94 102 TRP A CA 1
ATOM 779 C C . TRP A 1 102 ? 17.344 -11.214 -37.669 1.00 90.94 102 TRP A C 1
ATOM 781 O O . TRP A 1 102 ? 16.619 -11.404 -38.649 1.00 90.94 102 TRP A O 1
ATOM 791 N N . LYS A 1 103 ? 17.056 -11.692 -36.459 1.00 89.25 103 LYS A N 1
ATOM 792 C CA . LYS A 1 103 ? 15.900 -12.534 -36.149 1.00 89.25 103 LYS A CA 1
ATOM 793 C C . LYS A 1 103 ? 15.168 -11.998 -34.918 1.00 89.25 103 LYS A C 1
ATOM 795 O O . LYS A 1 103 ? 15.823 -11.657 -33.932 1.00 89.25 103 LYS A O 1
ATOM 800 N N . PRO A 1 104 ? 13.826 -11.964 -34.923 1.00 87.44 104 PRO A N 1
ATOM 801 C CA . PRO A 1 104 ? 13.058 -11.678 -33.731 1.00 87.44 104 PRO A CA 1
ATOM 802 C C . PRO A 1 104 ? 13.158 -12.861 -32.768 1.00 87.44 104 PRO A C 1
ATOM 804 O O . PRO A 1 104 ? 12.980 -14.022 -33.145 1.00 87.44 104 PRO A O 1
ATOM 807 N N . VAL A 1 105 ? 13.388 -12.555 -31.503 1.00 83.69 105 VAL A N 1
ATOM 808 C CA . VAL A 1 105 ? 13.124 -13.452 -30.386 1.00 83.69 105 VAL A CA 1
ATOM 809 C C . VAL A 1 105 ? 11.713 -13.151 -29.913 1.00 83.69 105 VAL A C 1
ATOM 811 O O . VAL A 1 105 ? 11.349 -11.990 -29.723 1.00 83.69 105 VAL A O 1
ATOM 814 N N . ARG A 1 106 ? 10.899 -14.196 -29.772 1.00 80.69 106 ARG A N 1
ATOM 815 C CA . ARG A 1 106 ? 9.502 -14.058 -29.368 1.00 80.69 106 ARG A CA 1
ATOM 816 C C . ARG A 1 106 ? 9.293 -14.567 -27.949 1.00 80.69 106 ARG A C 1
ATOM 818 O O . ARG A 1 106 ? 9.900 -15.563 -27.558 1.00 80.69 106 ARG A O 1
ATOM 825 N N . SER A 1 107 ? 8.451 -13.879 -27.188 1.00 73.56 107 SER A N 1
ATOM 826 C CA . SER A 1 107 ? 7.946 -14.348 -25.898 1.00 73.56 107 SER A CA 1
ATOM 827 C C . SER A 1 107 ? 6.963 -15.510 -26.077 1.00 73.56 107 SER A C 1
ATOM 829 O O . SER A 1 107 ? 6.574 -15.861 -27.191 1.00 73.56 107 SER A O 1
ATOM 831 N N . SER A 1 108 ? 6.571 -16.138 -24.966 1.00 71.06 108 SER A N 1
ATOM 832 C CA . SER A 1 108 ? 5.646 -17.282 -24.941 1.00 71.06 108 SER A CA 1
ATOM 833 C C . SER A 1 108 ? 4.265 -16.989 -25.542 1.00 71.06 108 SER A C 1
ATOM 835 O O . SER A 1 108 ? 3.569 -17.912 -25.945 1.00 71.06 108 SER A O 1
ATOM 837 N N . ASP A 1 109 ? 3.877 -15.718 -25.607 1.00 63.00 109 ASP A N 1
ATOM 838 C CA . ASP A 1 109 ? 2.650 -15.207 -26.231 1.00 63.00 109 ASP A CA 1
ATOM 839 C C . ASP A 1 109 ? 2.810 -14.891 -27.735 1.00 63.00 109 ASP A C 1
ATOM 841 O O . ASP A 1 109 ? 1.862 -14.468 -28.391 1.00 63.00 109 ASP A O 1
ATOM 845 N N . GLY A 1 110 ? 4.004 -15.098 -28.301 1.00 74.12 110 GLY A N 1
ATOM 846 C CA . GLY A 1 110 ? 4.312 -14.850 -29.708 1.00 74.12 110 GLY A CA 1
ATOM 847 C C . GLY A 1 110 ? 4.689 -13.404 -30.048 1.00 74.12 110 GLY A C 1
ATOM 848 O O . GLY A 1 110 ? 5.070 -13.151 -31.199 1.00 74.12 110 GLY A O 1
ATOM 849 N N . ALA A 1 111 ? 4.646 -12.465 -29.098 1.00 73.81 111 ALA A N 1
ATOM 850 C CA . ALA A 1 111 ? 5.108 -11.093 -29.313 1.00 73.81 111 ALA A CA 1
ATOM 851 C C . ALA A 1 111 ? 6.633 -11.047 -29.500 1.00 73.81 111 ALA A C 1
ATOM 853 O O . ALA A 1 111 ? 7.355 -11.880 -28.960 1.00 73.81 111 ALA A O 1
ATOM 854 N N . VAL A 1 112 ? 7.144 -10.100 -30.294 1.00 79.69 112 VAL A N 1
ATOM 855 C CA . VAL A 1 112 ? 8.599 -9.901 -30.428 1.00 79.69 112 VAL A CA 1
ATOM 856 C C . VAL A 1 112 ? 9.096 -9.190 -29.175 1.00 79.69 112 VAL A C 1
ATOM 858 O O . VAL A 1 112 ? 8.683 -8.064 -28.920 1.00 79.69 112 VAL A O 1
ATOM 861 N N . SER A 1 113 ? 9.967 -9.844 -28.409 1.00 71.81 113 SER A N 1
ATOM 862 C CA . SER A 1 113 ? 10.514 -9.314 -27.155 1.00 71.81 113 SER A CA 1
ATOM 863 C C . SER A 1 113 ? 11.875 -8.648 -27.339 1.00 71.81 113 SER A C 1
ATOM 865 O O . SER A 1 113 ? 12.206 -7.711 -26.624 1.00 71.81 113 SER A O 1
ATOM 867 N N . LYS A 1 114 ? 12.663 -9.124 -28.304 1.00 77.88 114 LYS A N 1
ATOM 868 C CA . LYS A 1 114 ? 13.907 -8.496 -28.760 1.00 77.88 114 LYS A CA 1
ATOM 869 C C . LYS A 1 114 ? 14.234 -8.948 -30.177 1.00 77.88 114 LYS A C 1
ATOM 871 O O . LYS A 1 114 ? 13.675 -9.931 -30.664 1.00 77.88 114 LYS A O 1
ATOM 876 N N . TYR A 1 115 ? 15.165 -8.268 -30.830 1.00 84.00 115 TYR A N 1
ATOM 877 C CA . TYR A 1 115 ? 15.876 -8.838 -31.975 1.00 84.00 115 TYR A CA 1
ATOM 878 C C . TYR A 1 115 ? 17.196 -9.427 -31.498 1.00 84.00 115 TYR A C 1
ATOM 880 O O . TYR A 1 115 ? 17.652 -9.114 -30.408 1.00 84.00 115 TYR A O 1
ATOM 888 N N . LYS A 1 116 ? 17.791 -10.290 -32.306 1.00 84.25 116 LYS A N 1
ATOM 889 C CA . LYS A 1 116 ? 19.184 -10.720 -32.198 1.00 84.25 116 LYS A CA 1
ATOM 890 C C . LYS A 1 116 ? 19.757 -10.793 -33.598 1.00 84.25 116 LYS A C 1
ATOM 892 O O . LYS A 1 116 ? 18.979 -10.984 -34.539 1.00 84.25 116 LYS A O 1
ATOM 897 N N . PHE A 1 117 ? 21.067 -10.681 -33.756 1.00 85.94 117 PHE A N 1
ATOM 898 C CA . PHE A 1 117 ? 21.678 -10.955 -35.050 1.00 85.94 117 PHE A CA 1
ATOM 899 C C . PHE A 1 117 ? 22.771 -12.009 -34.978 1.00 85.94 117 PHE A C 1
ATOM 901 O O . PHE A 1 117 ? 23.564 -12.048 -34.041 1.00 85.94 117 PHE A O 1
ATOM 908 N N . ASP A 1 118 ? 22.770 -12.861 -36.000 1.00 81.81 118 ASP A N 1
ATOM 909 C CA . ASP A 1 118 ? 23.776 -13.884 -36.242 1.00 81.81 118 ASP A CA 1
ATOM 910 C C . ASP A 1 118 ? 24.689 -13.411 -37.373 1.00 81.81 118 ASP A C 1
ATOM 912 O O . ASP A 1 118 ? 24.221 -12.828 -38.351 1.00 81.81 118 ASP A O 1
ATOM 916 N N . ILE A 1 119 ? 25.978 -13.723 -37.286 1.00 81.44 119 ILE A N 1
ATOM 917 C CA . ILE A 1 119 ? 26.914 -13.502 -38.390 1.00 81.44 119 ILE A CA 1
ATOM 918 C C . ILE A 1 119 ? 27.231 -14.850 -39.019 1.00 81.44 119 ILE A C 1
ATOM 920 O O . ILE A 1 119 ? 27.732 -15.765 -38.360 1.00 81.44 119 ILE A O 1
ATOM 924 N N . VAL A 1 120 ? 26.912 -14.986 -40.303 1.00 82.00 120 VAL A N 1
ATOM 925 C CA . VAL A 1 120 ? 27.063 -16.235 -41.053 1.00 82.00 120 VAL A CA 1
ATOM 926 C C . VAL A 1 120 ? 27.887 -15.961 -42.296 1.00 82.00 120 VAL A C 1
ATOM 928 O O . VAL A 1 120 ? 27.605 -15.027 -43.031 1.00 82.00 120 VAL A O 1
ATOM 931 N N . GLY A 1 121 ? 28.922 -16.756 -42.550 1.00 81.56 121 GLY A N 1
ATOM 932 C CA . GLY A 1 121 ? 29.771 -16.532 -43.713 1.00 81.56 121 GLY A CA 1
ATOM 933 C C . GLY A 1 121 ? 31.100 -17.259 -43.647 1.00 81.56 121 GLY A C 1
ATOM 934 O O . GLY A 1 121 ? 31.446 -17.879 -42.640 1.00 81.56 121 GLY A O 1
ATOM 935 N N . THR A 1 122 ? 31.860 -17.158 -44.731 1.00 77.50 122 THR A N 1
ATOM 936 C CA . THR A 1 122 ? 33.188 -17.764 -44.867 1.00 77.50 122 THR A CA 1
ATOM 937 C C . THR A 1 122 ? 34.194 -16.728 -45.346 1.00 77.50 122 THR A C 1
ATOM 939 O O . THR A 1 122 ? 33.879 -15.894 -46.196 1.00 77.50 122 THR A O 1
ATOM 942 N N . SER A 1 123 ? 35.423 -16.815 -44.839 1.00 81.94 123 SER A N 1
ATOM 943 C CA . SER A 1 123 ? 36.561 -16.028 -45.313 1.00 81.94 123 SER A CA 1
ATOM 944 C C . SER A 1 123 ? 37.757 -16.942 -45.549 1.00 81.94 123 SER A C 1
ATOM 946 O O . SER A 1 123 ? 38.133 -17.703 -44.657 1.00 81.94 123 SER A O 1
ATOM 948 N N . ALA A 1 124 ? 38.361 -16.860 -46.736 1.00 77.25 124 ALA A N 1
ATOM 949 C CA . ALA A 1 124 ? 39.505 -17.696 -47.106 1.00 77.25 124 ALA A CA 1
ATOM 950 C C . ALA A 1 124 ? 40.789 -17.334 -46.334 1.00 77.25 124 ALA A C 1
ATOM 952 O O . ALA A 1 124 ? 41.621 -18.203 -46.094 1.00 77.25 124 ALA A O 1
ATOM 953 N N . ASN A 1 125 ? 40.926 -16.072 -45.912 1.00 77.88 125 ASN A N 1
ATOM 954 C CA . ASN A 1 125 ? 42.131 -15.532 -45.265 1.00 77.88 125 ASN A CA 1
ATOM 955 C C . ASN A 1 125 ? 41.879 -15.029 -43.831 1.00 77.88 125 ASN A C 1
ATOM 957 O O . ASN A 1 125 ? 42.715 -14.330 -43.261 1.00 77.88 125 ASN A O 1
ATOM 961 N N . GLY A 1 126 ? 40.720 -15.359 -43.251 1.00 75.00 126 GLY A N 1
ATOM 962 C CA . GLY A 1 126 ? 40.211 -14.685 -42.059 1.00 75.00 126 GLY A CA 1
ATOM 963 C C . GLY A 1 126 ? 39.711 -13.275 -42.396 1.00 75.00 126 GLY A C 1
ATOM 964 O O . GLY A 1 126 ? 40.261 -12.569 -43.238 1.00 75.00 126 GLY A O 1
ATOM 965 N N . HIS A 1 127 ? 38.592 -12.871 -41.808 1.00 79.50 127 HIS A N 1
ATOM 966 C CA . HIS A 1 127 ? 38.067 -11.514 -41.954 1.00 79.50 127 HIS A CA 1
ATOM 967 C C . HIS A 1 127 ? 37.467 -11.074 -40.626 1.00 79.50 127 HIS A C 1
ATOM 969 O O . HIS A 1 127 ? 36.918 -11.900 -39.896 1.00 79.50 127 HIS A O 1
ATOM 975 N N . THR A 1 128 ? 37.571 -9.783 -40.334 1.00 81.62 128 THR A N 1
ATOM 976 C CA . THR A 1 128 ? 36.992 -9.168 -39.144 1.00 81.62 128 THR A CA 1
ATOM 977 C C . THR A 1 128 ? 36.062 -8.064 -39.607 1.00 81.62 128 THR A C 1
ATOM 979 O O . THR A 1 128 ? 36.502 -7.110 -40.246 1.00 81.62 128 THR A O 1
ATOM 982 N N . ILE A 1 129 ? 34.784 -8.201 -39.282 1.00 82.81 129 ILE A N 1
ATOM 983 C CA . ILE A 1 129 ? 33.772 -7.174 -39.476 1.00 82.81 129 ILE A CA 1
ATOM 984 C C . ILE A 1 129 ? 34.076 -6.043 -38.504 1.00 82.81 129 ILE A C 1
ATOM 986 O O . ILE A 1 129 ? 34.289 -6.279 -37.313 1.00 82.81 129 ILE A O 1
ATOM 990 N N . ARG A 1 130 ? 34.079 -4.819 -39.023 1.00 85.44 130 ARG A N 1
ATOM 991 C CA . ARG A 1 130 ? 34.183 -3.600 -38.228 1.00 85.44 130 ARG A CA 1
ATOM 992 C C . ARG A 1 130 ? 32.826 -2.923 -38.208 1.00 85.44 130 ARG A C 1
ATOM 994 O O . ARG A 1 130 ? 32.353 -2.459 -39.244 1.00 85.44 130 ARG A O 1
ATOM 1001 N N . LEU A 1 131 ? 32.207 -2.881 -37.034 1.00 84.81 131 LEU A N 1
ATOM 1002 C CA . LEU A 1 131 ? 31.035 -2.047 -36.796 1.00 84.81 131 LEU A CA 1
ATOM 1003 C C . LEU A 1 131 ? 31.543 -0.669 -36.380 1.00 84.81 131 LEU A C 1
ATOM 1005 O O . LEU A 1 131 ? 32.053 -0.519 -35.269 1.00 84.81 131 LEU A O 1
ATOM 1009 N N . LEU A 1 132 ? 31.454 0.315 -37.273 1.00 84.50 132 LEU A N 1
ATOM 1010 C CA . LEU A 1 132 ? 31.832 1.691 -36.967 1.00 84.50 132 LEU A CA 1
ATOM 1011 C C . LEU A 1 132 ? 30.700 2.354 -36.194 1.00 84.50 132 LEU A C 1
ATOM 1013 O O . LEU A 1 132 ? 29.608 2.545 -36.734 1.00 84.50 132 LEU A O 1
ATOM 1017 N N . LEU A 1 133 ? 30.956 2.704 -34.936 1.00 81.69 133 LEU A N 1
ATOM 1018 C CA . LEU A 1 133 ? 29.986 3.401 -34.106 1.00 81.69 133 LEU A CA 1
ATOM 1019 C C . LEU A 1 133 ? 29.872 4.854 -34.598 1.00 81.69 133 LEU A C 1
ATOM 1021 O O . LEU A 1 133 ? 30.852 5.597 -34.633 1.00 81.69 133 LEU A O 1
ATOM 1025 N N . LEU A 1 134 ? 28.674 5.272 -35.003 1.00 72.06 134 LEU A N 1
ATOM 1026 C CA . LEU A 1 134 ? 28.426 6.631 -35.475 1.00 72.06 134 LEU A CA 1
ATOM 1027 C C . LEU A 1 134 ? 28.147 7.543 -34.275 1.00 72.06 134 LEU A C 1
ATOM 1029 O O . LEU A 1 134 ? 27.224 7.301 -33.495 1.00 72.06 134 LEU A O 1
ATOM 1033 N N . GLY A 1 135 ? 28.928 8.618 -34.140 1.00 61.31 135 GLY A N 1
ATOM 1034 C CA . GLY A 1 135 ? 28.736 9.617 -33.089 1.00 61.31 135 GLY A CA 1
ATOM 1035 C C . GLY A 1 135 ? 27.380 10.316 -33.223 1.00 61.31 135 GLY A C 1
ATOM 1036 O O . GLY A 1 135 ? 27.196 11.167 -34.087 1.00 61.31 135 GLY A O 1
ATOM 1037 N N . SER A 1 136 ? 26.421 9.978 -32.359 1.00 56.19 136 SER A N 1
ATOM 1038 C CA . SER A 1 136 ? 25.051 10.521 -32.370 1.00 56.19 136 SER A CA 1
ATOM 1039 C C . SER A 1 136 ? 24.875 11.782 -31.503 1.00 56.19 136 SER A C 1
ATOM 1041 O O . SER A 1 136 ? 23.746 12.252 -31.307 1.00 56.19 136 SER A O 1
ATOM 1043 N N . GLY A 1 137 ? 25.982 12.315 -30.967 1.00 59.44 137 GLY A N 1
ATOM 1044 C CA . GLY A 1 137 ? 26.019 13.318 -29.897 1.00 59.44 137 GLY A CA 1
ATOM 1045 C C . GLY A 1 137 ? 25.788 12.735 -28.494 1.00 59.44 137 GLY A C 1
ATOM 1046 O O . GLY A 1 137 ? 25.912 13.458 -27.516 1.00 59.44 137 GLY A O 1
ATOM 1047 N N . GLN A 1 138 ? 25.454 11.449 -28.378 1.00 64.56 138 GLN A N 1
ATOM 1048 C CA . GLN A 1 138 ? 25.219 10.752 -27.109 1.00 64.56 138 GLN A CA 1
ATOM 1049 C C . GLN A 1 138 ? 26.526 10.194 -26.518 1.00 64.56 138 GLN A C 1
ATOM 1051 O O . GLN A 1 138 ? 27.463 9.899 -27.262 1.00 64.56 138 GLN A O 1
ATOM 1056 N N . GLU A 1 139 ? 26.584 10.016 -25.195 1.00 70.12 139 GLU A N 1
ATOM 1057 C CA . GLU A 1 139 ? 27.717 9.363 -24.525 1.00 70.12 139 GLU A CA 1
ATOM 1058 C C . GLU A 1 139 ? 27.634 7.840 -24.716 1.00 70.12 139 GLU A C 1
ATOM 1060 O O . GLU A 1 139 ? 26.567 7.242 -24.550 1.00 70.12 139 GLU A O 1
ATOM 1065 N N . LEU A 1 140 ? 28.754 7.214 -25.089 1.00 73.38 140 LEU A N 1
ATOM 1066 C CA . LEU A 1 140 ? 28.885 5.760 -25.180 1.00 73.38 140 LEU A CA 1
ATOM 1067 C C . LEU A 1 140 ? 29.606 5.247 -23.939 1.00 73.38 140 LEU A C 1
ATOM 1069 O O . LEU A 1 140 ? 30.763 5.591 -23.699 1.00 73.38 140 LEU A O 1
ATOM 1073 N N . LYS A 1 141 ? 28.934 4.388 -23.177 1.00 75.94 141 LYS A N 1
ATOM 1074 C CA . LYS A 1 141 ? 29.500 3.727 -22.005 1.00 75.94 141 LYS A CA 1
ATOM 1075 C C . LYS A 1 141 ? 29.761 2.264 -22.328 1.00 75.94 141 LYS A C 1
ATOM 1077 O O . LYS A 1 141 ? 28.828 1.530 -22.641 1.00 75.94 141 LYS A O 1
ATOM 1082 N N . VAL A 1 142 ? 31.019 1.843 -22.247 1.00 76.06 142 VAL A N 1
ATOM 1083 C CA . VAL A 1 142 ? 31.415 0.441 -22.448 1.00 76.06 142 VAL A CA 1
ATOM 1084 C C . VAL A 1 142 ? 31.601 -0.236 -21.098 1.00 76.06 142 VAL A C 1
ATOM 1086 O O . VAL A 1 142 ? 32.244 0.314 -20.205 1.00 76.06 142 VAL A O 1
ATOM 1089 N N . GLU A 1 143 ? 31.024 -1.422 -20.943 1.00 77.25 143 GLU A N 1
ATOM 1090 C CA . GLU A 1 143 ? 30.981 -2.172 -19.689 1.00 77.25 143 GLU A CA 1
ATOM 1091 C C . GLU A 1 143 ? 31.336 -3.638 -19.952 1.00 77.25 143 GLU A C 1
ATOM 1093 O O . GLU A 1 143 ? 30.464 -4.494 -20.033 1.00 77.25 143 GLU A O 1
ATOM 1098 N N . GLY A 1 144 ? 32.629 -3.931 -20.108 1.00 81.88 144 GLY A N 1
ATOM 1099 C CA . GLY A 1 144 ? 33.088 -5.291 -20.396 1.00 81.88 144 GLY A CA 1
ATOM 1100 C C . GLY A 1 144 ? 32.647 -5.765 -21.782 1.00 81.88 144 GLY A C 1
ATOM 1101 O O . GLY A 1 144 ? 33.207 -5.335 -22.788 1.00 81.88 144 GLY A O 1
ATOM 1102 N N . ASP A 1 145 ? 31.664 -6.658 -21.820 1.00 81.50 145 ASP A N 1
ATOM 1103 C CA . ASP A 1 145 ? 31.118 -7.332 -23.002 1.00 81.50 145 ASP A CA 1
ATOM 1104 C C . ASP A 1 145 ? 29.810 -6.710 -23.527 1.00 81.50 145 ASP A C 1
ATOM 1106 O O . ASP A 1 145 ? 29.060 -7.334 -24.280 1.00 81.50 145 ASP A O 1
ATOM 1110 N N . ARG A 1 146 ? 29.555 -5.447 -23.169 1.00 82.06 146 ARG A N 1
ATOM 1111 C CA . ARG A 1 146 ? 28.471 -4.632 -23.727 1.00 82.06 146 ARG A CA 1
ATOM 1112 C C . ARG A 1 146 ? 28.865 -3.167 -23.882 1.00 82.06 146 ARG A C 1
ATOM 1114 O O . ARG A 1 146 ? 29.773 -2.674 -23.207 1.00 82.06 146 ARG A O 1
ATOM 1121 N N . PHE A 1 147 ? 28.115 -2.429 -24.696 1.00 79.81 147 PHE A N 1
ATOM 1122 C CA . PHE A 1 147 ? 28.081 -0.963 -24.628 1.00 79.81 147 PHE A CA 1
ATOM 1123 C C . PHE A 1 147 ? 26.645 -0.449 -24.542 1.00 79.81 147 PHE A C 1
ATOM 1125 O O . PHE A 1 147 ? 25.714 -1.120 -24.978 1.00 79.81 147 PHE A O 1
ATOM 1132 N N . LEU A 1 148 ? 26.480 0.771 -24.028 1.00 76.19 148 LEU A N 1
ATOM 1133 C CA . LEU A 1 148 ? 25.216 1.502 -23.950 1.00 76.19 148 LEU A CA 1
ATOM 1134 C C . LEU A 1 148 ? 25.393 2.922 -24.492 1.00 76.19 148 LEU A C 1
ATOM 1136 O O . LEU A 1 148 ? 26.366 3.599 -24.160 1.00 76.19 148 LEU A O 1
ATOM 1140 N N . SER A 1 149 ? 24.441 3.388 -25.296 1.00 76.19 149 SER A N 1
ATOM 1141 C CA . SER A 1 149 ? 24.314 4.798 -25.663 1.00 76.19 149 SER A CA 1
ATOM 1142 C C . SER A 1 149 ? 23.309 5.483 -24.752 1.00 76.19 149 SER A C 1
ATOM 1144 O O . SER A 1 149 ? 22.152 5.068 -24.682 1.00 76.19 149 SER A O 1
ATOM 1146 N N . LEU A 1 150 ? 23.771 6.518 -24.053 1.00 68.00 150 LEU A N 1
ATOM 1147 C CA . LEU A 1 150 ? 23.033 7.179 -22.983 1.00 68.00 150 LEU A CA 1
ATOM 1148 C C . LEU A 1 150 ? 22.351 8.453 -23.474 1.00 68.00 150 LEU A C 1
ATOM 1150 O O . LEU A 1 150 ? 22.971 9.237 -24.194 1.00 68.00 150 LEU A O 1
ATOM 1154 N N . SER A 1 151 ? 21.111 8.692 -23.032 1.00 62.75 151 SER A N 1
ATOM 1155 C CA . SER A 1 151 ? 20.401 9.934 -23.362 1.00 62.75 151 SER A CA 1
ATOM 1156 C C . SER A 1 151 ? 21.169 11.172 -22.840 1.00 62.75 151 SER A C 1
ATOM 1158 O O . SER A 1 151 ? 21.523 11.231 -21.660 1.00 62.75 151 SER A O 1
ATOM 1160 N N . GLN A 1 152 ? 21.388 12.195 -23.678 1.00 50.28 152 GLN A N 1
ATOM 1161 C CA . GLN A 1 152 ? 22.115 13.442 -23.339 1.00 50.28 152 GLN A CA 1
ATOM 1162 C C . GLN A 1 152 ? 21.541 14.230 -22.137 1.00 50.28 152 GLN A C 1
ATOM 1164 O O . GLN A 1 152 ? 22.225 15.091 -21.588 1.00 50.28 152 GLN A O 1
ATOM 1169 N N . ASN A 1 153 ? 20.302 13.955 -21.713 1.00 44.44 153 ASN A N 1
ATOM 1170 C CA . ASN A 1 153 ? 19.632 14.673 -20.621 1.00 44.44 153 ASN A CA 1
ATOM 1171 C C . ASN A 1 153 ? 19.959 14.137 -19.214 1.00 44.44 153 ASN A C 1
ATOM 1173 O O . ASN A 1 153 ? 19.373 14.604 -18.240 1.00 44.44 153 ASN A O 1
ATOM 1177 N N . TYR A 1 154 ? 20.881 13.179 -19.079 1.00 42.84 154 TYR A N 1
ATOM 1178 C CA . TYR A 1 154 ? 21.120 12.455 -17.824 1.00 42.84 154 TYR A CA 1
ATOM 1179 C C . TYR A 1 154 ? 22.479 12.734 -17.157 1.00 42.84 154 TYR A C 1
ATOM 1181 O O . TYR A 1 154 ? 23.019 11.884 -16.457 1.00 42.84 154 TYR A O 1
ATOM 1189 N N . TYR A 1 155 ? 23.014 13.953 -17.281 1.00 35.12 155 TYR A N 1
ATOM 1190 C CA . TYR A 1 155 ? 24.082 14.433 -16.390 1.00 35.12 155 TYR A CA 1
ATOM 1191 C C . TYR A 1 155 ? 23.502 14.892 -15.041 1.00 35.12 155 TYR A C 1
ATOM 1193 O O . TYR A 1 155 ? 23.627 16.053 -14.652 1.00 35.12 155 TYR A O 1
ATOM 1201 N N . SER A 1 156 ? 22.845 13.992 -14.307 1.00 35.44 156 SER A N 1
ATOM 1202 C CA . SER A 1 156 ? 22.729 14.157 -12.860 1.00 35.44 156 SER A CA 1
ATOM 1203 C C . SER A 1 156 ? 23.877 13.382 -12.225 1.00 35.44 156 SER A C 1
ATOM 1205 O O . SER A 1 156 ? 24.171 12.248 -12.586 1.00 35.44 156 SER A O 1
ATOM 1207 N N . ASN A 1 157 ? 24.554 14.004 -11.266 1.00 33.91 157 ASN A N 1
ATOM 1208 C CA . ASN A 1 157 ? 25.679 13.439 -10.518 1.00 33.91 157 ASN A CA 1
ATOM 1209 C C . ASN A 1 157 ? 25.240 12.288 -9.575 1.00 33.91 157 ASN A C 1
ATOM 1211 O O . ASN A 1 157 ? 25.806 12.110 -8.498 1.00 33.91 157 ASN A O 1
ATOM 1215 N N . SER A 1 158 ? 24.162 11.570 -9.914 1.00 35.44 158 SER A N 1
ATOM 1216 C CA . SER A 1 158 ? 23.586 10.500 -9.111 1.00 35.44 158 SER A CA 1
ATOM 1217 C C . SER A 1 158 ? 24.096 9.153 -9.601 1.00 35.44 158 SER A C 1
ATOM 1219 O O . SER A 1 158 ? 24.012 8.823 -10.779 1.00 35.44 158 SER A O 1
ATOM 1221 N N . THR A 1 159 ? 24.587 8.354 -8.667 1.00 32.72 159 THR A N 1
ATOM 1222 C CA . THR A 1 159 ? 25.121 6.996 -8.836 1.00 32.72 159 THR A CA 1
ATOM 1223 C C . THR A 1 159 ? 24.062 5.963 -9.278 1.00 32.72 159 THR A C 1
ATOM 1225 O O . THR A 1 159 ? 24.298 4.762 -9.193 1.00 32.72 159 THR A O 1
ATOM 1228 N N . TYR A 1 160 ? 22.888 6.400 -9.745 1.00 38.66 160 TYR A N 1
ATOM 1229 C CA . TYR A 1 160 ? 21.748 5.551 -10.078 1.00 38.66 160 TYR A CA 1
ATOM 1230 C C . TYR A 1 160 ? 21.551 5.452 -11.597 1.00 38.66 160 TYR A C 1
ATOM 1232 O O . TYR A 1 160 ? 21.049 6.376 -12.223 1.00 38.66 160 TYR A O 1
ATOM 1240 N N . GLY A 1 161 ? 21.931 4.295 -12.151 1.00 48.97 161 GLY A N 1
ATOM 1241 C CA . GLY A 1 161 ? 21.390 3.712 -13.386 1.00 48.97 161 GLY A CA 1
ATOM 1242 C C . GLY A 1 161 ? 21.580 4.515 -14.674 1.00 48.97 161 GLY A C 1
ATOM 1243 O O . GLY A 1 161 ? 20.745 5.333 -15.038 1.00 48.97 161 GLY A O 1
ATOM 1244 N N . SER A 1 162 ? 22.631 4.204 -15.431 1.00 50.75 162 SER A N 1
ATOM 1245 C CA . SER A 1 162 ? 22.748 4.620 -16.831 1.00 50.75 162 SER A CA 1
ATOM 1246 C C . SER A 1 162 ? 21.642 3.971 -17.666 1.00 50.75 162 SER A C 1
ATOM 1248 O O . SER A 1 162 ? 21.620 2.748 -17.784 1.00 50.75 162 SER A O 1
ATOM 1250 N N . SER A 1 163 ? 20.747 4.770 -18.243 1.00 59.19 163 SER A N 1
ATOM 1251 C CA . SER A 1 163 ? 19.733 4.313 -19.189 1.00 59.19 163 SER A CA 1
ATOM 1252 C C . SER A 1 163 ? 20.171 4.511 -20.625 1.00 59.19 163 SER A C 1
ATOM 1254 O O . SER A 1 163 ? 20.767 5.531 -20.975 1.00 59.19 163 SER A O 1
ATOM 1256 N N . GLY A 1 164 ? 19.886 3.522 -21.458 1.00 70.00 164 GLY A N 1
ATOM 1257 C CA . GLY A 1 164 ? 20.330 3.548 -22.831 1.00 70.00 164 GLY A CA 1
ATOM 1258 C C . GLY A 1 164 ? 19.961 2.313 -23.625 1.00 70.00 164 GLY A C 1
ATOM 1259 O O . GLY A 1 164 ? 19.503 1.297 -23.097 1.00 70.00 164 GLY A O 1
ATOM 1260 N N . ILE A 1 165 ? 20.228 2.420 -24.919 1.00 78.88 165 ILE A N 1
ATOM 1261 C CA . ILE A 1 165 ? 20.139 1.330 -25.883 1.00 78.88 165 ILE A CA 1
ATOM 1262 C C . ILE A 1 165 ? 21.546 1.000 -26.372 1.00 78.88 165 ILE A C 1
ATOM 1264 O O . ILE A 1 165 ? 22.376 1.896 -26.547 1.00 78.88 165 ILE A O 1
ATOM 1268 N N . GLY A 1 166 ? 21.844 -0.275 -26.580 1.00 80.94 166 GLY A N 1
ATOM 1269 C CA . GLY A 1 166 ? 23.181 -0.688 -26.979 1.00 80.94 166 GLY A CA 1
ATOM 1270 C C . GLY A 1 166 ? 23.248 -2.111 -27.502 1.00 80.94 166 GLY A C 1
ATOM 1271 O O . GLY A 1 166 ? 22.224 -2.682 -27.874 1.00 80.94 166 GLY A O 1
ATOM 1272 N N . LEU A 1 167 ? 24.456 -2.670 -27.542 1.00 83.81 167 LEU A N 1
ATOM 1273 C CA . LEU A 1 167 ? 24.693 -4.065 -27.917 1.00 83.81 167 LEU A CA 1
ATOM 1274 C C . LEU A 1 167 ? 25.343 -4.820 -26.756 1.00 83.81 167 LEU A C 1
ATOM 1276 O O . LEU A 1 167 ? 26.217 -4.282 -26.075 1.00 83.81 167 LEU A O 1
ATOM 1280 N N . ASP A 1 168 ? 24.925 -6.066 -26.579 1.00 83.44 168 ASP A N 1
ATOM 1281 C CA . ASP A 1 168 ? 25.445 -7.043 -25.626 1.00 83.44 168 ASP A CA 1
ATOM 1282 C C . ASP A 1 168 ? 25.957 -8.261 -26.405 1.00 83.44 168 ASP A C 1
ATOM 1284 O O . ASP A 1 168 ? 25.246 -8.809 -27.251 1.00 83.44 168 ASP A O 1
ATOM 1288 N N . TRP A 1 169 ? 27.214 -8.633 -26.163 1.00 82.88 169 TRP A N 1
ATOM 1289 C CA . TRP A 1 169 ? 27.890 -9.786 -26.766 1.00 82.88 169 TRP A CA 1
ATOM 1290 C C . TRP A 1 169 ? 28.498 -10.708 -25.694 1.00 82.88 169 TRP A C 1
ATOM 1292 O O . TRP A 1 169 ? 29.507 -11.389 -25.917 1.00 82.88 169 TRP A O 1
ATOM 1302 N N . SER A 1 170 ? 27.915 -10.721 -24.496 1.00 81.44 170 SER A N 1
ATOM 1303 C CA . SER A 1 170 ? 28.364 -11.539 -23.361 1.00 81.44 170 SER A CA 1
ATOM 1304 C C . SER A 1 170 ? 28.339 -13.045 -23.636 1.00 81.44 170 SER A C 1
ATOM 1306 O O . SER A 1 170 ? 29.223 -13.798 -23.210 1.00 81.44 170 SER A O 1
ATOM 1308 N N . ASP A 1 171 ? 27.382 -13.505 -24.428 1.00 76.94 171 ASP A N 1
ATOM 1309 C CA . ASP A 1 171 ? 27.299 -14.872 -24.937 1.00 76.94 171 ASP A CA 1
ATOM 1310 C C . ASP A 1 171 ? 28.440 -15.221 -25.906 1.00 76.94 171 ASP A C 1
ATOM 1312 O O . ASP A 1 171 ? 29.011 -16.311 -25.810 1.00 76.94 171 ASP A O 1
ATOM 1316 N N . ALA A 1 172 ? 28.836 -14.300 -26.786 1.00 76.38 172 ALA A N 1
ATOM 1317 C CA . ALA A 1 172 ? 29.994 -14.452 -27.660 1.00 76.38 172 ALA A CA 1
ATOM 1318 C C . ALA A 1 172 ? 31.285 -14.578 -26.840 1.00 76.38 172 ALA A C 1
ATOM 1320 O O . ALA A 1 172 ? 32.096 -15.478 -27.087 1.00 76.38 172 ALA A O 1
ATOM 1321 N N . THR A 1 173 ? 31.439 -13.732 -25.819 1.00 81.31 173 THR A N 1
ATOM 1322 C CA . THR A 1 173 ? 32.569 -13.778 -24.879 1.00 81.31 173 THR A CA 1
ATOM 1323 C C . THR A 1 173 ? 32.606 -15.113 -24.130 1.00 81.31 173 THR A C 1
ATOM 1325 O O . THR A 1 173 ? 33.646 -15.772 -24.082 1.00 81.31 173 THR A O 1
AT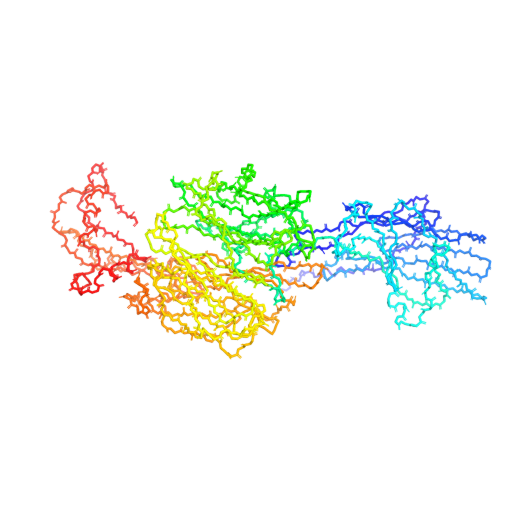OM 1328 N N . THR A 1 174 ? 31.458 -15.577 -23.626 1.00 82.25 174 THR A N 1
ATOM 1329 C CA . THR A 1 174 ? 31.315 -16.872 -22.933 1.00 82.25 174 THR A CA 1
ATOM 1330 C C . THR A 1 174 ? 31.640 -18.056 -23.849 1.00 82.25 174 THR A C 1
ATOM 1332 O O . THR A 1 174 ? 32.252 -19.033 -23.419 1.00 82.25 174 THR A O 1
ATOM 1335 N N . ALA A 1 175 ? 31.296 -17.959 -25.135 1.00 77.50 175 ALA A N 1
ATOM 1336 C CA . ALA A 1 175 ? 31.637 -18.944 -26.160 1.00 77.50 175 ALA A CA 1
ATOM 1337 C C . ALA A 1 175 ? 33.112 -18.879 -26.620 1.00 77.50 175 ALA A C 1
ATOM 1339 O O . ALA A 1 175 ? 33.498 -19.591 -27.553 1.00 77.50 175 ALA A O 1
ATOM 1340 N N . GLY A 1 176 ? 33.941 -18.036 -25.994 1.00 78.56 176 GLY A N 1
ATOM 1341 C CA . GLY A 1 176 ? 35.362 -17.880 -26.304 1.00 78.56 176 GLY A CA 1
ATOM 1342 C C . GLY A 1 176 ? 35.632 -17.152 -27.622 1.00 78.56 176 GLY A C 1
ATOM 1343 O O . GLY A 1 176 ? 36.680 -17.369 -28.236 1.00 78.56 176 GLY A O 1
ATOM 1344 N N . GLN A 1 177 ? 34.690 -16.333 -28.099 1.00 77.12 177 GLN A N 1
ATOM 1345 C CA . GLN A 1 177 ? 34.872 -15.527 -29.305 1.00 77.12 177 GLN A CA 1
ATOM 13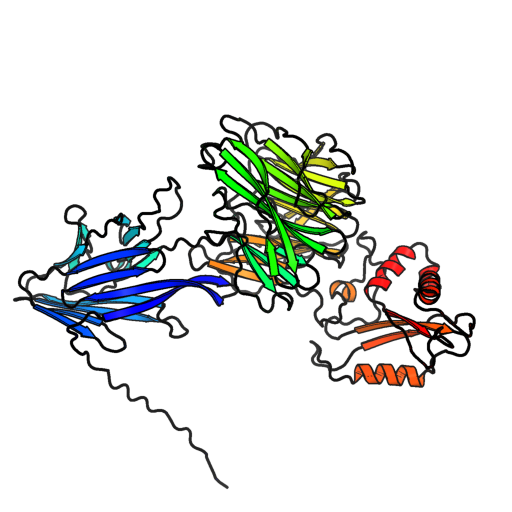46 C C . GLN A 1 177 ? 35.607 -14.222 -28.975 1.00 77.12 177 GLN A C 1
ATOM 1348 O O . GLN A 1 177 ? 35.240 -13.544 -28.016 1.00 77.12 177 GLN A O 1
ATOM 1353 N N . PRO A 1 178 ? 36.616 -13.823 -29.768 1.00 77.69 178 PRO A N 1
ATOM 1354 C CA . PRO A 1 178 ? 37.366 -12.597 -29.525 1.00 77.69 178 PRO A CA 1
ATOM 1355 C C . PRO A 1 178 ? 36.629 -11.382 -30.113 1.00 77.69 178 PRO A C 1
ATOM 1357 O O . PRO A 1 178 ? 37.080 -10.795 -31.098 1.00 77.69 178 PRO A O 1
ATOM 1360 N N . VAL A 1 179 ? 35.479 -11.022 -29.536 1.00 81.25 179 VAL A N 1
ATOM 1361 C CA . VAL A 1 179 ? 34.798 -9.753 -29.835 1.00 81.25 179 VAL A CA 1
ATOM 1362 C C . VAL A 1 179 ? 35.481 -8.650 -29.031 1.00 81.25 179 VAL A C 1
ATOM 1364 O O . VAL A 1 179 ? 35.559 -8.732 -27.807 1.00 81.25 179 VAL A O 1
ATOM 1367 N N . LEU A 1 180 ? 36.014 -7.635 -29.716 1.00 79.50 180 LEU A N 1
ATOM 1368 C CA . LEU A 1 180 ? 36.794 -6.564 -29.089 1.00 79.50 180 LEU A CA 1
ATOM 1369 C C . LEU A 1 180 ? 36.222 -5.191 -29.436 1.00 79.50 180 LEU A C 1
ATOM 1371 O O . LEU A 1 180 ? 36.027 -4.876 -30.612 1.00 79.50 180 LEU A O 1
ATOM 1375 N N . TYR A 1 181 ? 36.020 -4.366 -28.409 1.00 84.25 181 TYR A N 1
ATOM 1376 C CA . TYR A 1 181 ? 35.759 -2.940 -28.568 1.00 84.25 181 TYR A CA 1
ATOM 1377 C C . TYR A 1 181 ? 37.082 -2.168 -28.624 1.00 84.25 181 TYR A C 1
ATOM 1379 O O . TYR A 1 181 ? 37.886 -2.237 -27.696 1.00 84.25 181 TYR A O 1
ATOM 1387 N N . ASP A 1 182 ? 37.296 -1.433 -29.711 1.00 83.88 182 ASP A N 1
ATOM 1388 C CA . ASP A 1 182 ? 38.408 -0.502 -29.880 1.00 83.88 182 ASP A CA 1
ATOM 1389 C C . ASP A 1 182 ? 37.919 0.926 -29.614 1.00 83.88 182 ASP A C 1
ATOM 1391 O O . ASP A 1 182 ? 37.188 1.513 -30.419 1.00 83.88 182 ASP A O 1
ATOM 1395 N N . SER A 1 183 ? 38.331 1.479 -28.473 1.00 74.56 183 SER A N 1
ATOM 1396 C CA . SER A 1 183 ? 37.951 2.820 -28.029 1.00 74.56 183 SER A CA 1
ATOM 1397 C C . SER A 1 183 ? 38.615 3.950 -28.814 1.00 74.56 183 SER A C 1
ATOM 1399 O O . SER A 1 183 ? 38.067 5.048 -28.835 1.00 74.56 183 SER A O 1
ATOM 1401 N N . GLU A 1 184 ? 39.779 3.719 -29.433 1.00 78.12 184 GLU A N 1
ATOM 1402 C CA . GLU A 1 184 ? 40.467 4.741 -30.236 1.00 78.12 184 GLU A CA 1
ATOM 1403 C C . GLU A 1 184 ? 39.824 4.865 -31.619 1.00 78.12 184 GLU A C 1
ATOM 1405 O O . GLU A 1 184 ? 39.633 5.972 -32.124 1.00 78.12 184 GLU A O 1
ATOM 1410 N N . GLY A 1 185 ? 39.445 3.729 -32.209 1.00 73.62 185 GLY A N 1
ATOM 1411 C CA . GLY A 1 185 ? 38.745 3.676 -33.491 1.00 73.62 185 GLY A CA 1
ATOM 1412 C C . GLY A 1 185 ? 37.228 3.853 -33.397 1.00 73.62 185 GLY A C 1
ATOM 1413 O O . GLY A 1 185 ? 36.590 4.094 -34.420 1.00 73.62 185 GLY A O 1
ATOM 1414 N N . GLY A 1 186 ? 36.634 3.704 -32.207 1.00 78.12 186 GLY A N 1
ATOM 1415 C CA . GLY A 1 186 ? 35.180 3.651 -32.039 1.00 78.12 186 GLY A CA 1
ATOM 1416 C C . GLY A 1 186 ? 34.565 2.488 -32.821 1.00 78.12 186 GLY A C 1
ATOM 1417 O O . GLY A 1 186 ? 33.558 2.665 -33.507 1.00 78.12 186 GLY A O 1
ATOM 1418 N N . THR A 1 187 ? 35.201 1.312 -32.780 1.00 84.06 187 THR A N 1
ATOM 1419 C CA . THR A 1 187 ? 34.774 0.141 -33.561 1.00 84.06 187 THR A CA 1
ATOM 1420 C C . THR A 1 187 ? 34.567 -1.096 -32.701 1.00 84.06 187 THR A C 1
ATOM 1422 O O . THR A 1 187 ? 35.267 -1.312 -31.714 1.00 84.06 187 THR A O 1
ATOM 1425 N N . ILE A 1 188 ? 33.616 -1.942 -33.101 1.00 83.38 188 ILE A N 1
ATOM 1426 C CA . ILE A 1 188 ? 33.499 -3.312 -32.590 1.00 83.38 188 ILE A CA 1
ATOM 1427 C C . ILE A 1 188 ? 34.010 -4.254 -33.672 1.00 83.38 188 ILE A C 1
ATOM 1429 O O . ILE A 1 188 ? 33.528 -4.238 -34.807 1.00 83.38 188 ILE A O 1
ATOM 1433 N N . ASN A 1 189 ? 35.003 -5.056 -33.306 1.00 85.19 189 ASN A N 1
ATOM 1434 C CA . ASN A 1 189 ? 35.672 -5.997 -34.187 1.00 85.19 189 ASN A CA 1
ATOM 1435 C C . ASN A 1 189 ? 35.112 -7.403 -33.965 1.00 85.19 189 ASN A C 1
ATOM 1437 O O . ASN A 1 189 ? 35.185 -7.942 -32.860 1.00 85.19 189 ASN A O 1
ATOM 1441 N N . VAL A 1 190 ? 34.578 -7.997 -35.030 1.00 82.06 190 VAL A N 1
ATOM 1442 C CA . VAL A 1 190 ? 33.886 -9.287 -35.002 1.00 82.06 190 VAL A CA 1
ATOM 1443 C C . VAL A 1 190 ? 34.487 -10.245 -36.043 1.00 82.06 190 VAL A C 1
ATOM 1445 O O . VAL A 1 190 ? 34.387 -9.978 -37.239 1.00 82.06 190 VAL A O 1
ATOM 1448 N N . PRO A 1 191 ? 35.082 -11.383 -35.647 1.00 78.75 191 PRO A N 1
ATOM 1449 C CA . PRO A 1 191 ? 35.598 -12.372 -36.595 1.00 78.75 191 PRO A CA 1
ATOM 1450 C C . PRO A 1 191 ? 34.493 -13.050 -37.421 1.00 78.75 191 PRO A C 1
ATOM 1452 O O . PRO A 1 191 ? 33.459 -13.445 -36.886 1.00 78.75 191 PRO A O 1
ATOM 1455 N N . VAL A 1 192 ? 34.747 -13.276 -38.712 1.00 77.25 192 VAL A N 1
ATOM 1456 C CA . VAL A 1 192 ? 33.884 -14.062 -39.612 1.00 77.25 192 VAL A CA 1
ATOM 1457 C C . VAL A 1 192 ? 34.196 -15.558 -39.493 1.00 77.25 192 VAL A C 1
ATOM 1459 O O . VAL A 1 192 ? 35.361 -15.947 -39.421 1.00 77.25 192 VAL A O 1
ATOM 1462 N N . GLY A 1 193 ? 33.165 -16.410 -39.541 1.00 65.00 193 GLY A N 1
ATOM 1463 C CA . GLY A 1 193 ? 33.312 -17.872 -39.649 1.00 65.00 193 GLY A CA 1
ATOM 1464 C C . GLY A 1 193 ? 32.947 -18.677 -38.398 1.00 65.00 193 GLY A C 1
ATOM 1465 O O . GLY A 1 193 ? 33.163 -19.887 -38.370 1.00 65.00 193 GLY A O 1
ATOM 1466 N N . LYS A 1 194 ? 32.383 -18.039 -37.367 1.00 61.56 194 LYS A N 1
ATOM 1467 C CA . LYS A 1 194 ? 31.815 -18.702 -36.185 1.00 61.56 194 LYS A CA 1
ATOM 1468 C C . LYS A 1 194 ? 30.459 -18.084 -35.855 1.00 61.56 194 LYS A C 1
ATOM 1470 O O . LYS A 1 194 ? 30.313 -16.871 -35.924 1.00 61.56 194 LYS A O 1
ATOM 1475 N N . THR A 1 195 ? 29.481 -18.914 -35.499 1.00 59.09 195 THR A N 1
ATOM 1476 C CA . THR A 1 195 ? 28.144 -18.446 -35.115 1.00 59.09 195 THR A CA 1
ATOM 1477 C C . THR A 1 195 ? 28.133 -18.087 -33.638 1.00 59.09 195 THR A C 1
ATOM 1479 O O . THR A 1 195 ? 28.435 -18.925 -32.789 1.00 59.09 195 THR A O 1
ATOM 1482 N N . PHE A 1 196 ? 27.780 -16.847 -33.342 1.00 65.31 196 PHE A N 1
ATOM 1483 C CA . PHE A 1 196 ? 27.520 -16.353 -32.000 1.00 65.31 196 PHE A CA 1
ATOM 1484 C C . PHE A 1 196 ? 26.435 -15.283 -32.073 1.00 65.31 196 PHE A C 1
ATOM 1486 O O . PHE A 1 196 ? 26.080 -14.830 -33.163 1.00 65.31 196 PHE A O 1
ATOM 1493 N N . PHE A 1 197 ? 25.891 -14.930 -30.919 1.00 68.56 197 PHE A N 1
ATOM 1494 C CA . PHE A 1 197 ? 24.764 -14.023 -30.802 1.00 68.56 197 PHE A CA 1
ATOM 1495 C C . PHE A 1 197 ? 25.273 -12.632 -30.398 1.00 68.56 197 PHE A C 1
ATOM 1497 O O . PHE A 1 197 ? 26.281 -12.505 -29.710 1.00 68.56 197 PHE A O 1
ATOM 1504 N N . ILE A 1 198 ? 24.621 -11.589 -30.906 1.00 69.81 198 ILE A N 1
ATOM 1505 C CA . ILE A 1 198 ? 24.722 -10.231 -30.371 1.00 69.81 198 ILE A CA 1
ATOM 1506 C C . ILE A 1 198 ? 23.294 -9.716 -30.222 1.00 69.81 198 ILE A C 1
ATOM 1508 O O . ILE A 1 198 ? 22.499 -9.743 -31.174 1.00 69.81 198 ILE A O 1
ATOM 1512 N N . ASP A 1 199 ? 22.982 -9.234 -29.026 1.00 73.25 199 ASP A N 1
ATOM 1513 C CA . ASP A 1 199 ? 21.664 -8.747 -28.659 1.00 73.25 199 ASP A CA 1
ATOM 1514 C C . ASP A 1 199 ? 21.661 -7.211 -28.605 1.00 73.25 199 ASP A C 1
ATOM 1516 O O . ASP A 1 199 ? 22.454 -6.613 -27.874 1.00 73.25 199 ASP A O 1
ATOM 1520 N N . PRO A 1 200 ? 20.743 -6.527 -29.312 1.00 69.44 200 PRO A N 1
ATOM 1521 C CA . PRO A 1 200 ? 20.222 -5.248 -28.863 1.00 69.44 200 PRO A CA 1
ATOM 1522 C C . PRO A 1 200 ? 19.845 -5.341 -27.385 1.00 69.44 200 PRO A C 1
ATOM 1524 O O . PRO A 1 200 ? 18.924 -6.069 -27.009 1.00 69.44 200 PRO A O 1
ATOM 1527 N N . THR A 1 201 ? 20.579 -4.613 -26.555 1.00 67.19 201 THR A N 1
ATOM 1528 C CA . THR A 1 201 ? 20.339 -4.541 -25.121 1.00 67.19 201 THR A CA 1
ATOM 1529 C C . THR A 1 201 ? 19.742 -3.196 -24.764 1.00 67.19 201 THR A C 1
ATOM 1531 O O . THR A 1 201 ? 20.005 -2.169 -25.400 1.00 67.19 201 THR A O 1
ATOM 1534 N N . THR A 1 202 ? 18.922 -3.218 -23.727 1.00 63.06 202 THR A N 1
ATOM 1535 C CA . THR A 1 202 ? 18.193 -2.059 -23.243 1.00 63.06 202 THR A CA 1
ATOM 1536 C C . THR A 1 202 ? 18.380 -1.988 -21.747 1.00 63.06 202 THR A C 1
ATOM 1538 O O . THR A 1 202 ? 18.049 -2.931 -21.029 1.00 63.06 202 THR A O 1
ATOM 1541 N N . VAL A 1 203 ? 18.846 -0.843 -21.264 1.00 59.34 203 VAL A N 1
ATOM 1542 C CA . VAL A 1 203 ? 18.778 -0.500 -19.847 1.00 59.34 203 VAL A CA 1
ATOM 1543 C C . VAL A 1 203 ? 17.784 0.644 -19.720 1.00 59.34 203 VAL A C 1
ATOM 1545 O O . VAL A 1 203 ? 18.050 1.763 -20.147 1.00 59.34 203 VAL A O 1
ATOM 1548 N N . SER A 1 204 ? 16.598 0.353 -19.193 1.00 57.16 204 SER A N 1
ATOM 1549 C CA . SER A 1 204 ? 15.540 1.353 -19.020 1.00 57.16 204 SER A CA 1
ATOM 1550 C C . SER A 1 204 ? 15.615 2.055 -17.660 1.00 57.16 204 SER A C 1
ATOM 1552 O O . SER A 1 204 ? 16.090 1.477 -16.684 1.00 57.16 204 SER A O 1
ATOM 1554 N N . THR A 1 205 ? 15.109 3.295 -17.608 1.00 51.03 205 THR A N 1
ATOM 1555 C CA . THR A 1 205 ? 15.006 4.152 -16.410 1.00 51.03 205 THR A CA 1
ATOM 1556 C C . THR A 1 205 ? 13.783 3.909 -15.536 1.00 51.03 205 THR A C 1
ATOM 1558 O O . THR A 1 205 ? 13.714 4.537 -14.478 1.00 51.03 205 THR A O 1
ATOM 1561 N N . ILE A 1 206 ? 12.793 3.097 -15.944 1.00 56.09 206 ILE A N 1
ATOM 1562 C CA . ILE A 1 206 ? 11.596 2.939 -15.102 1.00 56.09 206 ILE A CA 1
ATOM 1563 C C . ILE A 1 206 ? 11.987 2.185 -13.831 1.00 56.09 206 ILE A C 1
ATOM 1565 O O . ILE A 1 206 ? 12.048 0.957 -13.781 1.00 56.09 206 ILE A O 1
ATOM 1569 N N . SER A 1 207 ? 12.242 2.977 -12.798 1.00 64.06 207 SER A N 1
ATOM 1570 C CA . SER A 1 207 ? 12.344 2.573 -11.411 1.00 64.06 207 SER A CA 1
ATOM 1571 C C . SER A 1 207 ? 10.941 2.639 -10.842 1.00 64.06 207 SER A C 1
ATOM 1573 O O . SER A 1 207 ? 10.485 3.695 -10.406 1.00 64.06 207 SER A O 1
ATOM 1575 N N . ALA A 1 208 ? 10.241 1.508 -10.872 1.00 71.81 208 ALA A N 1
ATOM 1576 C CA . ALA A 1 208 ? 9.036 1.372 -10.080 1.00 71.81 208 ALA A CA 1
ATOM 1577 C C . ALA A 1 208 ? 9.457 1.176 -8.624 1.00 71.81 208 ALA A C 1
ATOM 1579 O O . ALA A 1 208 ? 10.129 0.198 -8.293 1.00 71.81 208 ALA A O 1
ATOM 1580 N N . VAL A 1 209 ? 9.092 2.123 -7.765 1.00 80.81 209 VAL A N 1
ATOM 1581 C CA . VAL A 1 209 ? 9.374 2.035 -6.333 1.00 80.81 209 VAL A CA 1
ATOM 1582 C C . VAL A 1 209 ? 8.082 2.156 -5.557 1.00 80.81 209 VAL A C 1
ATOM 1584 O O . VAL A 1 209 ? 7.328 3.126 -5.666 1.00 80.81 209 VAL A O 1
ATOM 1587 N N . LEU A 1 210 ? 7.842 1.129 -4.763 1.00 88.00 210 LEU A N 1
ATOM 1588 C CA . LEU A 1 210 ? 6.728 1.015 -3.858 1.00 88.00 210 LEU A CA 1
ATOM 1589 C C . LEU A 1 210 ? 7.133 1.482 -2.461 1.00 88.00 210 LEU A C 1
ATOM 1591 O O . LEU A 1 210 ? 6.543 2.414 -1.931 1.00 88.00 210 LEU A O 1
ATOM 1595 N N . SER A 1 211 ? 8.150 0.867 -1.869 1.00 88.38 211 SER A N 1
ATOM 1596 C CA . SER A 1 211 ? 8.637 1.161 -0.517 1.00 88.38 211 SER A CA 1
ATOM 1597 C C . SER A 1 211 ? 10.163 1.052 -0.478 1.00 88.38 211 SER A C 1
ATOM 1599 O O . SER A 1 211 ? 10.762 0.572 -1.443 1.00 88.38 211 SER A O 1
ATOM 1601 N N . PRO A 1 212 ? 10.824 1.423 0.631 1.00 88.19 212 PRO A N 1
ATOM 1602 C CA . PRO A 1 212 ? 12.203 1.006 0.860 1.00 88.19 212 PRO A CA 1
ATOM 1603 C C . PRO A 1 212 ? 12.365 -0.516 0.724 1.00 88.19 212 PRO A C 1
ATOM 1605 O O . PRO A 1 212 ? 11.428 -1.279 0.995 1.00 88.19 212 PRO A O 1
ATOM 1608 N N . GLY A 1 213 ? 13.546 -0.941 0.270 1.00 88.25 213 GLY A N 1
ATOM 1609 C CA . GLY A 1 213 ? 13.885 -2.355 0.125 1.00 88.25 213 GLY A CA 1
ATOM 1610 C C . GLY A 1 213 ? 14.223 -3.023 1.461 1.00 88.25 213 GLY A C 1
ATOM 1611 O O . GLY A 1 213 ? 14.571 -2.339 2.417 1.00 88.25 213 GLY A O 1
ATOM 1612 N N . SER A 1 214 ? 14.205 -4.359 1.527 1.00 89.06 214 SER A N 1
ATOM 1613 C CA . SER A 1 214 ? 14.484 -5.129 2.762 1.00 89.06 214 SER A CA 1
ATOM 1614 C C . SER A 1 214 ? 15.868 -4.899 3.393 1.00 89.06 214 SER A C 1
ATOM 1616 O O . SER A 1 214 ? 16.097 -5.261 4.549 1.00 89.06 214 SER A O 1
ATOM 1618 N N . SER A 1 215 ? 16.804 -4.315 2.646 1.00 87.56 215 SER A N 1
ATOM 1619 C CA . SER A 1 215 ? 18.144 -3.955 3.111 1.00 87.56 215 SER A CA 1
ATOM 1620 C C . SER A 1 215 ? 18.285 -2.497 3.563 1.00 87.56 215 SER A C 1
ATOM 1622 O O . SER A 1 215 ? 19.373 -2.118 3.986 1.00 87.56 215 SER A O 1
ATOM 1624 N N . ASP A 1 216 ? 17.243 -1.674 3.434 1.00 87.94 216 ASP A N 1
ATOM 1625 C CA . ASP A 1 216 ? 17.227 -0.260 3.830 1.00 87.94 216 ASP A CA 1
ATOM 1626 C C . ASP A 1 216 ? 16.268 -0.045 5.011 1.00 87.94 216 ASP A C 1
ATOM 1628 O O . ASP A 1 216 ? 15.441 -0.888 5.317 1.00 87.94 216 ASP A O 1
ATOM 1632 N N . TYR A 1 217 ? 16.365 1.094 5.686 1.00 89.38 217 TYR A N 1
ATOM 1633 C CA . TYR A 1 217 ? 15.503 1.454 6.807 1.00 89.38 217 TYR A CA 1
ATOM 1634 C C . TYR A 1 217 ? 14.018 1.496 6.405 1.00 89.38 217 TYR A C 1
ATOM 1636 O O . TYR A 1 217 ? 13.684 1.964 5.317 1.00 89.38 217 TYR A O 1
ATOM 1644 N N . TYR A 1 218 ? 13.104 1.107 7.288 1.00 92.12 218 TYR A N 1
ATOM 1645 C CA . TYR A 1 218 ? 11.676 1.008 6.961 1.00 92.12 218 TYR A CA 1
ATOM 1646 C C . TYR A 1 218 ? 10.814 1.609 8.066 1.00 92.12 218 TYR A C 1
ATOM 1648 O O . TYR A 1 218 ? 11.008 1.295 9.239 1.00 92.12 218 TYR A O 1
ATOM 1656 N N . GLU A 1 219 ? 9.867 2.464 7.684 1.00 92.31 219 GLU A N 1
ATOM 1657 C CA . GLU A 1 219 ? 9.031 3.243 8.613 1.00 92.31 219 GLU A CA 1
ATOM 1658 C C . GLU A 1 219 ? 7.538 2.947 8.427 1.00 92.31 219 GLU A C 1
ATOM 1660 O O . GLU A 1 219 ? 6.676 3.709 8.862 1.00 92.31 219 GLU A O 1
ATOM 1665 N N . GLY A 1 220 ? 7.215 1.832 7.762 1.00 87.06 220 GLY A N 1
ATOM 1666 C CA . GLY A 1 220 ? 5.835 1.387 7.617 1.00 87.06 220 GLY A CA 1
ATOM 1667 C C . GLY A 1 220 ? 5.023 2.308 6.726 1.00 87.06 220 GLY A C 1
ATOM 1668 O O . GLY A 1 220 ? 3.815 2.434 6.927 1.00 87.06 220 GLY A O 1
ATOM 1669 N N . GLU A 1 221 ? 5.680 2.993 5.788 1.00 89.75 221 GLU A N 1
ATOM 1670 C CA . GLU A 1 221 ? 5.038 4.036 5.015 1.00 89.75 221 GLU A CA 1
ATOM 1671 C C . GLU A 1 221 ? 3.877 3.448 4.185 1.00 89.75 221 GLU A C 1
ATOM 1673 O O . GLU A 1 221 ? 4.003 2.402 3.534 1.00 89.75 221 GLU A O 1
ATOM 1678 N N . ARG A 1 222 ? 2.723 4.125 4.195 1.00 92.00 222 ARG A N 1
ATOM 1679 C CA . ARG A 1 222 ? 1.500 3.644 3.539 1.00 92.00 222 ARG A CA 1
ATOM 1680 C C . ARG A 1 222 ? 1.524 3.996 2.059 1.00 92.00 222 ARG A C 1
ATOM 1682 O O . ARG A 1 222 ? 1.887 5.114 1.680 1.00 92.00 222 ARG A O 1
ATOM 1689 N N . ARG A 1 223 ? 1.147 3.045 1.205 1.00 93.00 223 ARG A N 1
ATOM 1690 C CA . ARG A 1 223 ? 1.022 3.232 -0.259 1.00 93.00 223 ARG A CA 1
ATOM 1691 C C . ARG A 1 223 ? -0.345 2.868 -0.786 1.00 93.00 223 ARG A C 1
ATOM 1693 O O . ARG A 1 223 ? -0.555 2.813 -1.992 1.00 93.00 223 ARG A O 1
ATOM 1700 N N . GLN A 1 224 ? -1.263 2.568 0.111 1.00 91.50 224 GLN A N 1
ATOM 1701 C CA . GLN A 1 224 ? -2.541 2.053 -0.282 1.00 91.50 224 GLN A CA 1
ATOM 1702 C C . GLN A 1 224 ? -3.571 2.383 0.777 1.00 91.50 224 GLN A C 1
ATOM 1704 O O . GLN A 1 224 ? -3.309 2.282 1.976 1.00 91.50 224 GLN A O 1
ATOM 1709 N N . VAL A 1 225 ? -4.735 2.798 0.309 1.00 91.94 225 VAL A N 1
ATOM 1710 C CA . VAL A 1 225 ? -5.833 3.245 1.153 1.00 91.94 225 VAL A CA 1
ATOM 1711 C C . VAL A 1 225 ? -7.140 2.697 0.600 1.00 91.94 225 VAL A C 1
ATOM 1713 O O . VAL A 1 225 ? -7.270 2.454 -0.606 1.00 91.94 225 VAL A O 1
ATOM 1716 N N . ARG A 1 226 ? -8.099 2.480 1.495 1.00 88.75 226 ARG A N 1
ATOM 1717 C CA . ARG A 1 226 ? -9.477 2.141 1.155 1.00 88.75 226 ARG A CA 1
ATOM 1718 C C . ARG A 1 226 ? -10.349 3.347 1.469 1.00 88.75 226 ARG A C 1
ATOM 1720 O O . ARG A 1 226 ? -10.274 3.885 2.567 1.00 88.75 226 ARG A O 1
ATOM 1727 N N . ILE A 1 227 ? -11.171 3.750 0.509 1.00 88.31 227 ILE A N 1
ATOM 1728 C CA . ILE A 1 227 ? -12.106 4.868 0.656 1.00 88.31 227 ILE A CA 1
ATOM 1729 C C . ILE A 1 227 ? -13.467 4.383 0.176 1.00 88.31 227 ILE A C 1
ATOM 1731 O O . ILE A 1 227 ? -13.647 4.050 -0.998 1.00 88.31 227 ILE A O 1
ATOM 1735 N N . GLY A 1 228 ? -14.407 4.247 1.112 1.00 81.81 228 GLY A N 1
ATOM 1736 C CA . GLY A 1 228 ? -15.642 3.500 0.879 1.00 81.81 228 GLY A CA 1
ATOM 1737 C C . GLY A 1 228 ? -15.348 2.060 0.436 1.00 81.81 228 GLY A C 1
ATOM 1738 O O . GLY A 1 228 ? -14.644 1.312 1.119 1.00 81.81 228 GLY A O 1
ATOM 1739 N N . ASN A 1 229 ? -15.861 1.673 -0.732 1.00 80.00 229 ASN A N 1
ATOM 1740 C CA . ASN A 1 229 ? -15.622 0.351 -1.331 1.00 80.00 229 ASN A CA 1
ATOM 1741 C C . ASN A 1 229 ? -14.493 0.337 -2.368 1.00 80.00 229 ASN A C 1
ATOM 1743 O O . ASN A 1 229 ? -14.229 -0.703 -2.965 1.00 80.00 229 ASN A O 1
ATOM 1747 N N . ASN A 1 230 ? -13.816 1.469 -2.568 1.00 89.31 230 ASN A N 1
ATOM 1748 C CA . ASN A 1 230 ? -12.782 1.592 -3.580 1.00 89.31 230 ASN A CA 1
ATOM 1749 C C . ASN A 1 230 ? -11.395 1.492 -2.950 1.00 89.31 230 ASN A C 1
ATOM 1751 O O . ASN A 1 230 ? -11.129 2.043 -1.878 1.00 89.31 230 ASN A O 1
ATOM 1755 N N . LEU A 1 231 ? -10.501 0.798 -3.645 1.00 91.12 231 LEU A N 1
ATOM 1756 C CA . LEU A 1 231 ? -9.091 0.721 -3.289 1.00 91.12 231 LEU A CA 1
ATOM 1757 C C . LEU A 1 231 ? -8.305 1.697 -4.150 1.00 91.12 231 LEU A C 1
ATOM 1759 O O . LEU A 1 231 ? -8.536 1.790 -5.354 1.00 91.12 231 LEU A O 1
ATOM 1763 N N . PHE A 1 232 ? -7.349 2.383 -3.535 1.00 94.31 232 PHE A N 1
ATOM 1764 C CA . PHE A 1 232 ? -6.388 3.231 -4.224 1.00 94.31 232 PHE A CA 1
ATOM 1765 C C . PHE A 1 232 ? -4.984 2.787 -3.863 1.00 94.31 232 PHE A C 1
ATOM 1767 O O . PHE A 1 232 ? -4.631 2.716 -2.688 1.00 94.31 232 PHE A O 1
ATOM 1774 N N . MET A 1 233 ? -4.181 2.517 -4.880 1.00 93.31 233 MET A N 1
ATOM 1775 C CA . MET A 1 233 ? -2.800 2.084 -4.747 1.00 93.31 233 MET A CA 1
ATOM 1776 C C . MET A 1 233 ? -1.875 3.124 -5.357 1.00 93.31 233 MET A C 1
ATOM 1778 O O . MET A 1 233 ? -2.126 3.564 -6.474 1.00 93.31 233 MET A O 1
ATOM 1782 N N . PHE A 1 234 ? -0.775 3.428 -4.675 1.00 94.19 234 PHE A N 1
ATOM 1783 C CA . PHE A 1 234 ? 0.219 4.420 -5.059 1.00 94.19 234 PHE A CA 1
ATOM 1784 C C . PHE A 1 234 ? 1.591 3.775 -5.262 1.00 94.19 234 PHE A C 1
ATOM 1786 O O . PHE A 1 234 ? 2.014 2.925 -4.482 1.00 94.19 234 PHE A O 1
ATOM 1793 N N . TYR A 1 235 ? 2.305 4.194 -6.299 1.00 91.19 235 TYR A N 1
ATOM 1794 C CA . TYR A 1 235 ? 3.703 3.827 -6.525 1.00 91.19 235 TYR A CA 1
ATOM 1795 C C . TYR A 1 235 ? 4.426 4.970 -7.245 1.00 91.19 235 TYR A C 1
ATOM 1797 O O . TYR A 1 235 ? 3.797 5.808 -7.890 1.00 91.19 235 TYR A O 1
ATOM 1805 N N . PHE A 1 236 ? 5.748 5.040 -7.112 1.00 87.94 236 PHE A N 1
ATOM 1806 C CA . PHE A 1 236 ? 6.564 5.961 -7.899 1.00 87.94 236 PHE A CA 1
ATOM 1807 C C . PHE A 1 236 ? 6.970 5.268 -9.199 1.00 87.94 236 PHE A C 1
ATOM 1809 O O . PHE A 1 236 ? 7.490 4.156 -9.148 1.00 87.94 236 PHE A O 1
ATOM 1816 N N . ASP A 1 237 ? 6.722 5.892 -10.349 1.00 81.69 237 ASP A N 1
ATOM 1817 C CA . ASP A 1 237 ? 6.987 5.305 -11.674 1.00 81.69 237 ASP A CA 1
ATOM 1818 C C . ASP A 1 237 ? 8.351 5.699 -12.276 1.00 81.69 237 ASP A C 1
ATOM 1820 O O . ASP A 1 237 ? 8.647 5.369 -13.423 1.00 81.69 237 ASP A O 1
ATOM 1824 N N . GLY A 1 238 ? 9.177 6.422 -11.517 1.00 76.88 238 GLY A N 1
ATOM 1825 C CA . GLY A 1 238 ? 10.425 7.023 -11.993 1.00 76.88 238 GLY A CA 1
ATOM 1826 C C . GLY A 1 238 ? 10.312 8.527 -12.259 1.00 76.88 238 GLY A C 1
ATOM 1827 O O . GLY A 1 238 ? 11.321 9.230 -12.222 1.00 76.88 238 GLY A O 1
ATOM 1828 N N . SER A 1 239 ? 9.098 9.049 -12.457 1.00 80.06 239 SER A N 1
ATOM 1829 C CA . SER A 1 239 ? 8.832 10.459 -12.762 1.00 80.06 239 SER A CA 1
ATOM 1830 C C . SER A 1 239 ? 7.829 11.101 -11.809 1.00 80.06 239 SER A C 1
ATOM 1832 O O . SER A 1 239 ? 8.032 12.237 -11.393 1.00 80.06 239 SER A O 1
ATOM 1834 N N . ASN A 1 240 ? 6.756 10.403 -11.450 1.00 87.88 240 ASN A N 1
ATOM 1835 C CA . ASN A 1 240 ? 5.699 10.878 -10.571 1.00 87.88 240 ASN A CA 1
ATOM 1836 C C . ASN A 1 240 ? 5.275 9.775 -9.603 1.00 87.88 240 ASN A C 1
ATOM 1838 O O . ASN A 1 240 ? 5.399 8.581 -9.868 1.00 87.88 240 ASN A O 1
ATOM 1842 N N . ILE A 1 241 ? 4.698 10.190 -8.481 1.00 92.69 241 ILE A N 1
ATOM 1843 C CA . ILE A 1 241 ? 3.841 9.312 -7.700 1.00 92.69 241 ILE A CA 1
ATOM 1844 C C . ILE A 1 241 ? 2.538 9.187 -8.486 1.00 92.69 241 ILE A C 1
ATOM 1846 O O . ILE A 1 241 ? 1.852 10.183 -8.741 1.00 92.69 241 ILE A O 1
ATOM 1850 N N . VAL A 1 242 ? 2.222 7.972 -8.903 1.00 93.25 242 VAL A N 1
ATOM 1851 C CA . VAL A 1 242 ? 1.016 7.637 -9.655 1.00 93.25 242 VAL A CA 1
ATOM 1852 C C . VAL A 1 242 ? 0.103 6.776 -8.798 1.00 93.25 242 VAL A C 1
ATOM 1854 O O . VAL A 1 242 ? 0.557 6.145 -7.842 1.00 93.25 242 VAL A O 1
ATOM 1857 N N . TYR A 1 243 ? -1.180 6.741 -9.142 1.00 95.12 243 TYR A N 1
ATOM 1858 C CA . TYR A 1 243 ? -2.137 5.851 -8.506 1.00 95.12 243 TYR A CA 1
ATOM 1859 C C . TYR A 1 243 ? -2.948 5.037 -9.510 1.00 95.12 243 TYR A C 1
ATOM 1861 O O . TYR A 1 243 ? -3.123 5.427 -10.665 1.00 95.12 243 TYR A O 1
ATOM 1869 N N . ARG A 1 244 ? -3.463 3.905 -9.038 1.00 93.94 244 ARG A N 1
ATOM 1870 C CA . ARG A 1 244 ? -4.511 3.112 -9.687 1.00 93.94 244 ARG A CA 1
ATOM 1871 C C . ARG A 1 244 ? -5.669 2.941 -8.717 1.00 93.94 244 ARG A C 1
ATOM 1873 O O . ARG A 1 244 ? -5.450 2.957 -7.504 1.00 93.94 244 ARG A O 1
ATOM 1880 N N . SER A 1 245 ? -6.874 2.763 -9.241 1.00 94.31 245 SER A N 1
ATOM 1881 C CA . SER A 1 245 ? -8.070 2.498 -8.445 1.00 94.31 245 SER A CA 1
ATOM 1882 C C . SER A 1 245 ? -8.743 1.186 -8.833 1.00 94.31 245 SER A C 1
ATOM 1884 O O . SER A 1 245 ? -8.606 0.716 -9.962 1.00 94.31 245 SER A O 1
ATOM 1886 N N . SER A 1 246 ? -9.458 0.595 -7.880 1.00 90.69 246 SER A N 1
ATOM 1887 C CA . SER A 1 246 ? -10.250 -0.621 -8.063 1.00 90.69 246 SER A CA 1
ATOM 1888 C C . SER A 1 246 ? -11.595 -0.489 -7.348 1.00 90.69 246 SER A C 1
ATOM 1890 O O . SER A 1 246 ? -11.655 0.029 -6.232 1.00 90.69 246 SER A O 1
ATOM 1892 N N . THR A 1 247 ? -12.660 -0.961 -7.999 1.00 90.38 247 THR A N 1
ATOM 1893 C CA . THR A 1 247 ? -14.048 -0.980 -7.490 1.00 90.38 247 THR A CA 1
ATOM 1894 C C . THR A 1 247 ? -14.533 -2.381 -7.123 1.00 90.38 247 THR A C 1
ATOM 1896 O O . THR A 1 247 ? -15.664 -2.552 -6.681 1.00 90.38 247 THR A O 1
ATOM 1899 N N . ASP A 1 248 ? -13.712 -3.397 -7.363 1.00 81.31 248 ASP A N 1
ATOM 1900 C CA . ASP A 1 248 ? -14.026 -4.817 -7.207 1.00 81.31 248 ASP A CA 1
ATOM 1901 C C . ASP A 1 248 ? -13.022 -5.498 -6.266 1.00 81.31 248 ASP A C 1
ATOM 1903 O O . ASP A 1 248 ? -12.631 -6.652 -6.448 1.00 81.31 248 ASP A O 1
ATOM 1907 N N . PHE A 1 249 ? -12.605 -4.751 -5.237 1.00 78.06 249 PHE A N 1
ATOM 1908 C CA . PHE A 1 249 ? -11.704 -5.205 -4.175 1.00 78.06 249 PHE A CA 1
ATOM 1909 C C . PHE A 1 249 ? -10.367 -5.749 -4.687 1.00 78.06 249 PHE A C 1
ATOM 1911 O O . PHE A 1 249 ? -9.796 -6.686 -4.128 1.00 78.06 249 PHE A O 1
ATOM 1918 N N . GLY A 1 250 ? -9.862 -5.122 -5.744 1.00 79.31 250 GLY A N 1
ATOM 1919 C CA . GLY A 1 250 ? -8.589 -5.422 -6.366 1.00 79.31 250 GLY A CA 1
ATOM 1920 C C . GLY A 1 250 ? -8.690 -6.404 -7.523 1.00 79.31 250 GLY A C 1
ATOM 1921 O O . GLY A 1 250 ? -7.679 -6.606 -8.169 1.00 79.31 250 GLY A O 1
ATOM 1922 N N . ALA A 1 251 ? -9.838 -7.008 -7.845 1.00 78.94 251 ALA A N 1
ATOM 1923 C CA . ALA A 1 251 ? -9.885 -7.975 -8.949 1.00 78.94 251 ALA A CA 1
ATOM 1924 C C . ALA A 1 251 ? -9.487 -7.349 -10.301 1.00 78.94 251 ALA A C 1
ATOM 1926 O O . ALA A 1 251 ? -8.782 -7.980 -11.088 1.00 78.94 251 ALA A O 1
ATOM 1927 N N . THR A 1 252 ? -9.853 -6.089 -10.534 1.00 84.56 252 THR A N 1
ATOM 1928 C CA . THR A 1 252 ? -9.415 -5.279 -11.670 1.00 84.56 252 THR A CA 1
ATOM 1929 C C . THR A 1 252 ? -8.951 -3.901 -11.212 1.00 84.56 252 THR A C 1
ATOM 1931 O O . THR A 1 252 ? -9.373 -3.381 -10.177 1.00 84.56 252 THR A O 1
ATOM 1934 N N . TRP A 1 253 ? -8.050 -3.297 -11.990 1.00 89.19 253 TRP A N 1
ATOM 1935 C CA . TRP A 1 253 ? -7.471 -1.993 -11.679 1.00 89.19 253 TRP A CA 1
ATOM 1936 C C . TRP A 1 253 ? -7.493 -1.065 -12.884 1.00 89.19 253 TRP A C 1
ATOM 1938 O O . TRP A 1 253 ? -7.291 -1.480 -14.024 1.00 89.19 253 TRP A O 1
ATOM 1948 N N . SER A 1 254 ? -7.671 0.225 -12.613 1.00 92.31 254 SER A N 1
ATOM 1949 C CA . SER A 1 254 ? -7.554 1.277 -13.614 1.00 92.31 254 SER A CA 1
ATOM 1950 C C . SER A 1 254 ? -6.139 1.365 -14.203 1.00 92.31 254 SER A C 1
ATOM 1952 O O . SER A 1 254 ? -5.154 0.874 -13.637 1.00 92.31 254 SER A O 1
ATOM 1954 N N . GLY A 1 255 ? -6.017 2.106 -15.308 1.00 89.19 255 GLY A N 1
ATOM 1955 C CA . GLY A 1 255 ? -4.728 2.641 -15.745 1.00 89.19 255 GLY A CA 1
ATOM 1956 C C . GLY A 1 255 ? -4.109 3.569 -14.690 1.00 89.19 255 GLY A C 1
ATOM 1957 O O . GLY A 1 255 ? -4.810 4.111 -13.828 1.00 89.19 255 GLY A O 1
ATOM 1958 N N . ALA A 1 256 ? -2.788 3.743 -14.756 1.00 90.38 256 ALA A N 1
ATOM 1959 C CA . ALA A 1 256 ? -2.061 4.619 -13.844 1.00 90.38 256 ALA A CA 1
ATOM 1960 C C . ALA A 1 256 ? -2.390 6.096 -14.114 1.00 90.38 256 ALA A C 1
ATOM 1962 O O . ALA A 1 256 ? -2.347 6.547 -15.257 1.00 90.38 256 ALA A O 1
ATOM 1963 N N . THR A 1 257 ? -2.684 6.852 -13.058 1.00 94.50 257 THR A N 1
ATOM 1964 C CA . THR A 1 257 ? -2.964 8.292 -13.114 1.00 94.50 257 THR A CA 1
ATOM 1965 C C . THR A 1 257 ? -1.942 9.052 -12.278 1.00 94.50 257 THR A C 1
ATOM 1967 O O . THR A 1 257 ? -1.698 8.713 -11.121 1.00 94.50 257 THR A O 1
ATOM 1970 N N . SER A 1 258 ? -1.334 10.093 -12.848 1.00 94.38 258 SER A N 1
ATOM 1971 C CA . SER A 1 258 ? -0.326 10.898 -12.151 1.00 94.38 258 SER A CA 1
ATOM 1972 C C . SER A 1 258 ? -0.942 11.788 -11.074 1.00 94.38 258 SER A C 1
ATOM 1974 O O . SER A 1 258 ? -1.996 12.390 -11.277 1.00 94.38 258 SER A O 1
ATOM 1976 N N . SER A 1 259 ? -0.246 11.920 -9.944 1.00 95.25 259 SER A N 1
ATOM 1977 C CA . SER A 1 259 ? -0.547 12.953 -8.947 1.00 95.25 259 SER A CA 1
ATOM 1978 C C . SER A 1 259 ? -0.014 14.335 -9.332 1.00 95.25 259 SER A C 1
ATOM 1980 O O . SER A 1 259 ? -0.374 15.329 -8.706 1.00 95.25 259 SER A O 1
ATOM 1982 N N . GLY A 1 260 ? 0.864 14.424 -10.337 1.00 93.19 260 GLY A N 1
ATOM 1983 C CA . GLY A 1 260 ? 1.606 15.644 -10.649 1.00 93.19 260 GLY A CA 1
ATOM 1984 C C . GLY A 1 260 ? 2.618 16.026 -9.563 1.00 93.19 260 GLY A C 1
ATOM 1985 O O . GLY A 1 260 ? 2.914 17.207 -9.397 1.00 93.19 260 GLY A O 1
ATOM 1986 N N . SER A 1 261 ? 3.116 15.055 -8.786 1.00 91.12 261 SER A N 1
ATOM 1987 C CA . SER A 1 261 ? 4.156 15.280 -7.770 1.00 91.12 261 SER A CA 1
ATOM 1988 C C . SER A 1 261 ? 5.489 15.732 -8.377 1.00 91.12 261 SER A C 1
ATOM 1990 O O . SER A 1 261 ? 6.280 16.405 -7.710 1.00 91.12 261 SER A O 1
ATOM 1992 N N . GLY A 1 262 ? 5.750 15.343 -9.630 1.00 87.25 262 GLY A N 1
ATOM 1993 C CA . GLY A 1 262 ? 7.083 15.355 -10.218 1.00 87.25 262 GLY A CA 1
ATOM 1994 C C . GLY A 1 262 ? 8.024 14.369 -9.522 1.00 87.25 262 GLY A C 1
ATOM 1995 O O . GLY A 1 262 ? 7.604 13.558 -8.685 1.00 87.25 262 GLY A O 1
ATOM 1996 N N . ALA A 1 263 ? 9.306 14.458 -9.880 1.00 82.94 263 ALA A N 1
ATOM 1997 C CA . ALA A 1 263 ? 10.334 13.566 -9.367 1.00 82.94 263 ALA A CA 1
ATOM 1998 C C . ALA A 1 263 ? 10.542 13.795 -7.864 1.00 82.94 263 ALA A C 1
ATOM 2000 O O . ALA A 1 263 ? 10.796 14.921 -7.424 1.00 82.94 263 ALA A O 1
ATOM 2001 N N . VAL A 1 264 ? 10.443 12.720 -7.082 1.00 82.19 264 VAL A N 1
ATOM 2002 C CA . VAL A 1 264 ? 10.717 12.745 -5.640 1.00 82.19 264 VAL A CA 1
ATOM 2003 C C . VAL A 1 264 ? 12.178 12.395 -5.365 1.00 82.19 264 VAL A C 1
ATOM 2005 O O . VAL A 1 264 ? 12.848 11.772 -6.189 1.00 82.19 264 VAL A O 1
ATOM 2008 N N . ASN A 1 265 ? 12.708 12.858 -4.233 1.00 71.31 265 ASN A N 1
ATOM 2009 C CA . ASN A 1 265 ? 14.144 12.774 -3.959 1.00 71.31 265 ASN A CA 1
ATOM 2010 C C . ASN A 1 265 ? 14.615 11.330 -3.680 1.00 71.31 265 ASN A C 1
ATOM 2012 O O . ASN A 1 265 ? 13.883 10.515 -3.119 1.00 71.31 265 ASN A O 1
ATOM 2016 N N . GLY A 1 266 ? 15.872 11.037 -4.021 1.00 57.03 266 GLY A N 1
ATOM 2017 C CA . GLY A 1 266 ? 16.424 9.677 -4.123 1.00 57.03 266 GLY A CA 1
ATOM 2018 C C . GLY A 1 266 ? 16.782 8.955 -2.819 1.00 57.03 266 GLY A C 1
ATOM 2019 O O . GLY A 1 266 ? 17.446 7.926 -2.883 1.00 57.03 266 GLY A O 1
ATOM 2020 N N . ASP A 1 267 ? 16.365 9.441 -1.643 1.00 66.25 267 ASP A N 1
ATOM 2021 C CA . ASP A 1 267 ? 16.565 8.705 -0.382 1.00 66.25 267 ASP A CA 1
ATOM 2022 C C . ASP A 1 267 ? 15.535 7.565 -0.249 1.00 66.25 267 ASP A C 1
ATOM 2024 O O . ASP A 1 267 ? 14.648 7.610 0.601 1.00 66.25 267 ASP A O 1
ATOM 2028 N N . ALA A 1 268 ? 15.606 6.605 -1.178 1.00 64.12 268 ALA A N 1
ATOM 2029 C CA . ALA A 1 268 ? 14.687 5.479 -1.377 1.00 64.12 268 ALA A CA 1
ATOM 2030 C C . ALA A 1 268 ? 13.234 5.848 -1.735 1.00 64.12 268 ALA A C 1
ATOM 2032 O O . ALA A 1 268 ? 12.321 5.069 -1.467 1.00 64.12 268 ALA A O 1
ATOM 2033 N N . TYR A 1 269 ? 13.011 7.015 -2.357 1.00 74.31 269 TYR A N 1
ATOM 2034 C CA . TYR A 1 269 ? 11.686 7.467 -2.808 1.00 74.31 269 TYR A CA 1
ATOM 2035 C C . TYR A 1 269 ? 10.623 7.365 -1.700 1.00 74.31 269 TYR A C 1
ATOM 2037 O O . TYR A 1 269 ? 9.511 6.885 -1.928 1.00 74.31 269 TYR A O 1
ATOM 2045 N N . ARG A 1 270 ? 10.970 7.770 -0.470 1.00 86.94 270 ARG A N 1
ATOM 2046 C CA . ARG A 1 270 ? 10.038 7.696 0.658 1.00 86.94 270 ARG A CA 1
ATOM 2047 C C . ARG A 1 270 ? 9.016 8.815 0.544 1.00 86.94 270 ARG A C 1
ATOM 2049 O O . ARG A 1 270 ? 9.335 9.990 0.394 1.00 86.94 270 ARG A O 1
ATOM 2056 N N . TYR A 1 271 ? 7.766 8.420 0.620 1.00 93.19 271 TYR A N 1
ATOM 2057 C CA . TYR A 1 271 ? 6.608 9.282 0.763 1.00 93.19 271 TYR A CA 1
ATOM 2058 C C . TYR A 1 271 ? 5.595 8.500 1.588 1.00 93.19 271 TYR A C 1
ATOM 2060 O O . TYR A 1 271 ? 5.835 7.346 1.936 1.00 93.19 271 TYR A O 1
ATOM 2068 N N . THR A 1 272 ? 4.460 9.083 1.922 1.00 94.81 272 THR A N 1
ATOM 2069 C CA . THR A 1 272 ? 3.340 8.313 2.464 1.00 94.81 272 THR A CA 1
ATOM 2070 C C . THR A 1 272 ? 2.035 8.941 2.025 1.00 94.81 272 THR A C 1
ATOM 2072 O O . THR A 1 272 ? 1.985 10.126 1.684 1.00 94.81 272 THR A O 1
ATOM 2075 N N . VAL A 1 273 ? 0.984 8.135 2.032 1.00 95.56 273 VAL A N 1
ATOM 2076 C CA . VAL A 1 273 ? -0.390 8.613 1.903 1.00 95.56 273 VAL A CA 1
ATOM 2077 C C . VAL A 1 273 ? -1.132 8.417 3.216 1.00 95.56 273 VAL A C 1
ATOM 2079 O O . VAL A 1 273 ? -0.810 7.519 3.991 1.00 95.56 273 VAL A O 1
ATOM 2082 N N . THR A 1 274 ? -2.120 9.261 3.458 1.00 94.31 274 THR A N 1
ATOM 2083 C CA . THR A 1 274 ? -3.134 9.079 4.499 1.00 94.31 274 THR A CA 1
ATOM 2084 C C . THR A 1 274 ? -4.477 9.528 3.941 1.00 94.31 274 THR A C 1
ATOM 2086 O O . THR A 1 274 ? -4.525 10.199 2.907 1.00 94.31 274 THR A O 1
ATOM 2089 N N . THR A 1 275 ? -5.553 9.123 4.602 1.00 93.38 275 THR A N 1
ATOM 2090 C CA . THR A 1 275 ? -6.917 9.505 4.244 1.00 93.38 275 THR A CA 1
ATOM 2091 C C . THR A 1 275 ? -7.632 10.148 5.403 1.00 93.38 275 THR A C 1
ATOM 2093 O O . THR A 1 275 ? -7.378 9.820 6.564 1.00 93.38 275 THR A O 1
ATOM 2096 N N . GLU A 1 276 ? -8.593 10.992 5.065 1.00 91.06 276 GLU A N 1
ATOM 2097 C CA . GLU A 1 276 ? -9.415 11.694 6.025 1.00 91.06 276 GLU A CA 1
ATOM 2098 C C . GLU A 1 276 ? -10.772 12.045 5.415 1.00 91.06 276 GLU A C 1
ATOM 2100 O O . GLU A 1 276 ? -10.879 12.306 4.216 1.00 91.06 276 GLU A O 1
ATOM 2105 N N . ASN A 1 277 ? -11.810 12.073 6.249 1.00 90.00 277 ASN A N 1
ATOM 2106 C CA . ASN A 1 277 ? -13.129 12.552 5.862 1.00 90.00 277 ASN A CA 1
ATOM 2107 C C . ASN A 1 277 ? -13.375 13.907 6.525 1.00 90.00 277 ASN A C 1
ATOM 2109 O O . ASN A 1 277 ? -13.392 14.010 7.752 1.00 90.00 277 ASN A O 1
ATOM 2113 N N . VAL A 1 278 ? -13.570 14.950 5.721 1.00 88.12 278 VAL A N 1
ATOM 2114 C CA . VAL A 1 278 ? -13.882 16.294 6.216 1.00 88.12 278 VAL A CA 1
ATOM 2115 C C . VAL A 1 278 ? -15.282 16.662 5.753 1.00 88.12 278 VAL A C 1
ATOM 2117 O O . VAL A 1 278 ? -15.522 16.889 4.568 1.00 88.12 278 VAL A O 1
ATOM 2120 N N . SER A 1 279 ? -16.215 16.737 6.705 1.00 86.56 279 SER A N 1
ATOM 2121 C CA . SER A 1 279 ? -17.624 17.085 6.456 1.00 86.56 279 SER A CA 1
ATOM 2122 C C . SER A 1 279 ? -18.294 16.217 5.376 1.00 86.56 279 SER A C 1
ATOM 2124 O O . SER A 1 279 ? -19.009 16.728 4.517 1.00 86.56 279 SER A O 1
ATOM 2126 N N . GLY A 1 280 ? -18.046 14.903 5.397 1.00 86.44 280 GLY A N 1
ATOM 2127 C CA . GLY A 1 280 ? -18.635 13.948 4.455 1.00 86.44 280 GLY A CA 1
ATOM 2128 C C . GLY A 1 280 ? -17.907 13.839 3.115 1.00 86.44 280 GLY A C 1
ATOM 2129 O O . GLY A 1 280 ? -18.340 13.061 2.271 1.00 86.44 280 GLY A O 1
ATOM 2130 N N . THR A 1 281 ? -16.812 14.577 2.909 1.00 89.88 281 THR A N 1
ATOM 2131 C CA . THR A 1 281 ? -15.969 14.442 1.713 1.00 89.88 281 THR A CA 1
ATOM 2132 C C . THR A 1 281 ? -14.665 13.738 2.060 1.00 89.88 281 THR A C 1
ATOM 2134 O O . THR A 1 281 ? -13.969 14.157 2.986 1.00 89.88 281 THR A O 1
ATOM 2137 N N . ASP A 1 282 ? -14.333 12.696 1.300 1.00 93.62 282 ASP A N 1
ATOM 2138 C CA . ASP A 1 282 ? -13.095 11.942 1.468 1.00 93.62 282 ASP A CA 1
ATOM 2139 C C . ASP A 1 282 ? -11.930 12.597 0.724 1.00 93.62 282 ASP A C 1
ATOM 2141 O O . ASP A 1 282 ? -12.023 12.981 -0.449 1.00 93.62 282 ASP A O 1
ATOM 2145 N N . TYR A 1 283 ? -10.800 12.679 1.412 1.00 95.06 283 TYR A N 1
ATOM 2146 C CA . TYR A 1 283 ? -9.553 13.204 0.892 1.00 95.06 283 TYR A CA 1
ATOM 2147 C C . TYR A 1 283 ? -8.433 12.183 1.055 1.00 95.06 283 TYR A C 1
ATOM 2149 O O . TYR A 1 283 ? -8.416 11.376 1.985 1.00 95.06 283 TYR A O 1
ATOM 2157 N N . VAL A 1 284 ? -7.491 12.237 0.118 1.00 96.00 284 VAL A N 1
ATOM 2158 C CA . VAL A 1 284 ? -6.175 11.614 0.242 1.00 96.00 284 VAL A CA 1
ATOM 2159 C C . VAL A 1 284 ? -5.159 12.728 0.392 1.00 96.00 284 VAL A C 1
ATOM 2161 O O . VAL A 1 284 ? -5.081 13.616 -0.456 1.00 96.00 284 VAL A O 1
ATOM 2164 N N . THR A 1 285 ? -4.314 12.642 1.406 1.00 96.19 285 THR A N 1
ATOM 2165 C CA . THR A 1 285 ? -3.171 13.535 1.554 1.00 96.19 285 THR A CA 1
ATOM 2166 C C . THR A 1 285 ? -1.885 12.790 1.199 1.00 96.19 285 THR A C 1
ATOM 2168 O O . THR A 1 285 ? -1.569 11.751 1.778 1.00 96.19 285 THR A O 1
ATOM 2171 N N . LEU A 1 286 ? -1.127 13.335 0.243 1.00 96.38 286 LEU A N 1
ATOM 2172 C CA . LEU A 1 286 ? 0.184 12.844 -0.181 1.00 96.38 286 LEU A CA 1
ATOM 2173 C C . LEU A 1 286 ? 1.302 13.682 0.453 1.00 96.38 286 LEU A C 1
ATOM 2175 O O . LEU A 1 286 ? 1.322 14.905 0.299 1.00 96.38 286 LEU A O 1
ATOM 2179 N N . LEU A 1 287 ? 2.245 13.021 1.128 1.00 96.19 287 LEU A N 1
ATOM 2180 C CA . LEU A 1 287 ? 3.362 13.648 1.837 1.00 96.19 287 LEU A CA 1
ATOM 2181 C C . LEU A 1 287 ? 4.677 13.177 1.224 1.00 96.19 287 LEU A C 1
ATOM 2183 O O . LEU A 1 287 ? 4.962 11.982 1.230 1.00 96.19 287 LEU A O 1
ATOM 2187 N N . TYR A 1 288 ? 5.465 14.102 0.681 1.00 94.44 288 TYR A N 1
ATOM 2188 C CA . TYR A 1 288 ? 6.694 13.797 -0.060 1.00 94.44 288 TYR A CA 1
ATOM 2189 C C . TYR A 1 288 ? 7.680 14.968 -0.013 1.00 94.44 288 TYR A C 1
ATOM 2191 O O . TYR A 1 288 ? 7.392 16.032 0.535 1.00 94.44 288 TYR A O 1
ATOM 2199 N N . TYR A 1 289 ? 8.867 14.784 -0.589 1.00 92.50 289 TYR A N 1
ATOM 2200 C CA . TYR A 1 289 ? 9.914 15.803 -0.603 1.00 92.50 289 TYR A CA 1
ATOM 2201 C C . TYR A 1 289 ? 10.744 15.766 -1.889 1.00 92.50 289 TYR A C 1
ATOM 2203 O O . TYR A 1 289 ? 10.879 14.733 -2.553 1.00 92.50 289 TYR A O 1
ATOM 2211 N N . LYS A 1 290 ? 11.310 16.922 -2.247 1.00 89.31 290 LYS A N 1
ATOM 2212 C CA . LYS A 1 290 ? 12.043 17.136 -3.504 1.00 89.31 290 LYS A CA 1
ATOM 2213 C C . LYS A 1 290 ? 13.323 17.927 -3.277 1.00 89.31 290 LYS A C 1
ATOM 2215 O O . LYS A 1 290 ? 13.363 18.816 -2.427 1.00 89.31 290 LYS A O 1
ATOM 2220 N N . ALA A 1 291 ? 14.351 17.631 -4.068 1.00 85.81 291 ALA A N 1
ATOM 2221 C CA . ALA A 1 291 ? 15.542 18.469 -4.135 1.00 85.81 291 ALA A CA 1
ATOM 2222 C C . ALA A 1 291 ? 15.191 19.821 -4.779 1.00 85.81 291 ALA A C 1
ATOM 2224 O O . ALA A 1 291 ? 14.488 19.876 -5.786 1.00 85.81 291 ALA A O 1
ATOM 2225 N N . SER A 1 292 ? 15.692 20.911 -4.208 1.00 88.81 292 SER A N 1
ATOM 2226 C CA . SER A 1 292 ? 15.512 22.282 -4.682 1.00 88.81 292 SER A CA 1
ATOM 2227 C C . SER A 1 292 ? 16.791 23.078 -4.423 1.00 88.81 292 SER A C 1
ATOM 2229 O O . SER A 1 292 ? 16.964 23.697 -3.369 1.00 88.81 292 SER A O 1
ATOM 2231 N N . GLY A 1 293 ? 17.714 23.055 -5.389 1.00 88.25 293 GLY A N 1
ATOM 2232 C CA . GLY A 1 293 ? 19.035 23.667 -5.240 1.00 88.25 293 GLY A CA 1
ATOM 2233 C C . GLY A 1 293 ? 19.825 23.018 -4.099 1.00 88.25 293 GLY A C 1
ATOM 2234 O O . GLY A 1 293 ? 19.997 21.802 -4.073 1.00 88.25 293 GLY A O 1
ATOM 2235 N N . SER A 1 294 ? 20.286 23.819 -3.137 1.00 89.94 294 SER A N 1
ATOM 2236 C CA . SER A 1 294 ? 20.993 23.342 -1.938 1.00 89.94 294 SER A CA 1
ATOM 2237 C C . SER A 1 294 ? 20.071 22.847 -0.816 1.00 89.94 294 SER A C 1
ATOM 2239 O O . SER A 1 294 ? 20.562 22.511 0.262 1.00 89.94 294 SER A O 1
ATOM 2241 N N . ASN A 1 295 ? 18.756 22.818 -1.043 1.00 91.94 295 ASN A N 1
ATOM 2242 C CA . ASN A 1 295 ? 17.757 22.430 -0.052 1.00 91.94 295 ASN A CA 1
ATOM 2243 C C . ASN A 1 295 ? 16.930 21.224 -0.511 1.00 91.94 295 ASN A C 1
ATOM 2245 O O . ASN A 1 295 ? 16.824 20.926 -1.699 1.00 91.94 295 ASN A O 1
ATOM 2249 N N . THR A 1 296 ? 16.297 20.571 0.455 1.00 92.44 296 THR A N 1
ATOM 2250 C CA . THR A 1 296 ? 15.199 19.626 0.294 1.00 92.44 296 THR A CA 1
ATOM 2251 C C . THR A 1 296 ? 13.929 20.311 0.778 1.00 92.44 296 THR A C 1
ATOM 2253 O O . THR A 1 296 ? 13.872 20.779 1.915 1.00 92.44 296 THR A O 1
ATOM 2256 N N . ASN A 1 297 ? 12.920 20.376 -0.083 1.00 94.50 297 ASN A N 1
ATOM 2257 C CA . ASN A 1 297 ? 11.613 20.948 0.217 1.00 94.50 297 ASN A CA 1
ATOM 2258 C C . ASN A 1 297 ? 10.622 19.832 0.551 1.00 94.50 297 ASN A C 1
ATOM 2260 O O . ASN A 1 297 ? 10.550 18.841 -0.178 1.00 94.50 297 ASN A O 1
ATOM 2264 N N . PHE A 1 298 ? 9.853 20.016 1.621 1.00 95.81 298 PHE A N 1
ATOM 2265 C CA . PHE A 1 298 ? 8.849 19.075 2.115 1.00 95.81 298 PHE A CA 1
ATOM 2266 C C . PHE A 1 298 ? 7.459 19.565 1.728 1.00 95.81 298 PHE A C 1
ATOM 2268 O O . PHE A 1 298 ? 7.149 20.741 1.916 1.00 95.81 298 PHE A O 1
ATOM 2275 N N . TYR A 1 299 ? 6.627 18.675 1.197 1.00 95.94 299 TYR A N 1
ATOM 2276 C CA . TYR A 1 299 ? 5.337 19.020 0.616 1.00 95.94 299 TYR A CA 1
ATOM 2277 C C . TYR A 1 299 ? 4.205 18.174 1.192 1.00 95.94 299 TYR A C 1
ATOM 2279 O O . TYR A 1 299 ? 4.363 16.975 1.431 1.00 95.94 299 TYR A O 1
ATOM 2287 N N . GLY A 1 300 ? 3.050 18.816 1.348 1.00 96.69 300 GLY A N 1
ATOM 2288 C CA . GLY A 1 300 ? 1.750 18.165 1.450 1.00 96.69 300 GLY A CA 1
ATOM 2289 C C . GLY A 1 300 ? 0.930 18.474 0.200 1.00 96.69 300 GLY A C 1
ATOM 2290 O O . GLY A 1 300 ? 0.973 19.593 -0.317 1.00 96.69 300 GLY A O 1
ATOM 2291 N N . LYS A 1 301 ? 0.198 17.490 -0.317 1.00 96.31 301 LYS A N 1
ATOM 2292 C CA . LYS A 1 301 ? -0.664 17.660 -1.490 1.00 96.31 301 LYS A CA 1
ATOM 2293 C C . LYS A 1 301 ? -1.981 16.934 -1.268 1.00 96.31 301 LYS A C 1
ATOM 2295 O O . LYS A 1 301 ? -1.993 15.729 -1.030 1.00 96.31 301 LYS A O 1
ATOM 2300 N N . ARG A 1 302 ? -3.079 17.678 -1.359 1.00 96.06 302 ARG A N 1
ATOM 2301 C CA . ARG A 1 302 ? -4.433 17.168 -1.161 1.00 96.06 302 ARG A CA 1
ATOM 2302 C C . ARG A 1 302 ? -4.993 16.610 -2.462 1.00 96.06 302 ARG A C 1
ATOM 2304 O O . ARG A 1 302 ? -4.880 17.235 -3.516 1.00 96.06 302 ARG A O 1
ATOM 2311 N N . GLY A 1 303 ? -5.653 15.471 -2.368 1.00 96.88 303 GLY A N 1
ATOM 2312 C CA . GLY A 1 303 ? -6.445 14.852 -3.416 1.00 96.88 303 GLY A CA 1
ATOM 2313 C C . GLY A 1 303 ? -7.902 14.751 -2.981 1.00 96.88 303 GLY A C 1
ATOM 2314 O O . GLY A 1 303 ? -8.197 14.108 -1.981 1.00 96.88 303 GLY A O 1
ATOM 2315 N N . ASN A 1 304 ? -8.814 15.381 -3.719 1.00 95.44 304 ASN A N 1
ATOM 2316 C CA . ASN A 1 304 ? -10.256 15.211 -3.537 1.00 95.44 304 ASN A CA 1
ATOM 2317 C C . ASN A 1 304 ? -10.719 13.941 -4.253 1.00 95.44 304 ASN A C 1
ATOM 2319 O O . ASN A 1 304 ? -10.484 13.806 -5.459 1.00 95.44 304 ASN A O 1
ATOM 2323 N N . VAL A 1 305 ? -11.357 13.028 -3.526 1.00 94.62 305 VAL A N 1
ATOM 2324 C CA . VAL A 1 305 ? -11.726 11.709 -4.039 1.00 94.62 305 VAL A CA 1
ATOM 2325 C C . VAL A 1 305 ? -13.155 11.735 -4.569 1.00 94.62 305 VAL A C 1
ATOM 2327 O O . VAL A 1 305 ? -14.096 12.098 -3.871 1.00 94.62 305 VAL A O 1
ATOM 2330 N N . SER A 1 306 ? -13.325 11.322 -5.823 1.00 91.00 306 SER A N 1
ATOM 2331 C CA . SER A 1 306 ? -14.623 11.160 -6.475 1.00 91.00 306 SER A CA 1
ATOM 2332 C C . SER A 1 306 ? -14.701 9.777 -7.107 1.00 91.00 306 SER A C 1
ATOM 2334 O O . SER A 1 306 ? -14.084 9.528 -8.149 1.00 91.00 306 SER A O 1
ATOM 2336 N N . LEU A 1 307 ? -15.454 8.880 -6.460 1.00 86.50 307 LEU A N 1
ATOM 2337 C CA . LEU A 1 307 ? -15.601 7.467 -6.820 1.00 86.50 307 LEU A CA 1
ATOM 2338 C C . LEU A 1 307 ? -14.236 6.779 -6.989 1.00 86.50 307 LEU A C 1
ATOM 2340 O O . LEU A 1 307 ? -13.641 6.349 -6.006 1.00 86.50 307 LEU A O 1
ATOM 2344 N N . THR A 1 308 ? -13.741 6.693 -8.222 1.00 90.56 308 THR A N 1
ATOM 2345 C CA . THR A 1 308 ? -12.504 6.004 -8.624 1.00 90.56 308 THR A CA 1
ATOM 2346 C C . THR A 1 308 ? -11.366 6.953 -8.994 1.00 90.56 308 THR A C 1
ATOM 2348 O O . THR A 1 308 ? -10.292 6.504 -9.395 1.00 90.56 308 THR A O 1
ATOM 2351 N N . SER A 1 309 ? -11.584 8.262 -8.886 1.00 94.19 309 SER A N 1
ATOM 2352 C CA . SER A 1 309 ? -10.648 9.294 -9.325 1.00 94.19 309 SER A CA 1
ATOM 2353 C C . SER A 1 309 ? -10.259 10.225 -8.184 1.00 94.19 309 SER A C 1
ATOM 2355 O O . SER A 1 309 ? -11.034 10.465 -7.260 1.00 94.19 309 SER A O 1
ATOM 2357 N N . ILE A 1 310 ? -9.050 10.771 -8.271 1.00 96.88 310 ILE A N 1
ATOM 2358 C CA . ILE A 1 310 ? -8.512 11.761 -7.343 1.00 96.88 310 ILE A CA 1
ATOM 2359 C C . ILE A 1 310 ? -8.177 13.028 -8.124 1.00 96.88 310 ILE A C 1
ATOM 2361 O O . ILE A 1 310 ? -7.376 12.998 -9.063 1.00 96.88 310 ILE A O 1
ATOM 2365 N N . THR A 1 311 ? -8.770 14.148 -7.715 1.00 96.62 311 THR A N 1
ATOM 2366 C CA . THR A 1 311 ? -8.440 15.484 -8.225 1.00 96.62 311 THR A CA 1
ATOM 2367 C C . THR A 1 311 ? -7.455 16.163 -7.285 1.00 96.62 311 THR A C 1
ATOM 2369 O O . THR A 1 311 ? -7.790 16.461 -6.139 1.00 96.62 311 THR A O 1
ATOM 2372 N N . TRP A 1 312 ? -6.242 16.417 -7.766 1.00 96.75 312 TRP A N 1
ATOM 2373 C CA . TRP A 1 312 ? -5.157 16.951 -6.945 1.00 96.75 312 TRP A CA 1
ATOM 2374 C C . TRP A 1 312 ? -5.136 18.479 -6.899 1.00 96.75 312 TRP A C 1
ATOM 2376 O O . TRP A 1 312 ? -5.267 19.146 -7.925 1.00 96.75 312 TRP A O 1
ATOM 2386 N N . SER A 1 313 ? -4.898 19.035 -5.712 1.00 95.69 313 SER A N 1
ATOM 2387 C CA . SER A 1 313 ? -4.581 20.450 -5.521 1.00 95.69 313 SER A CA 1
ATOM 2388 C C . SER A 1 313 ? -3.159 20.775 -5.987 1.00 95.69 313 SER A C 1
ATOM 2390 O O . SER A 1 313 ? -2.344 19.887 -6.261 1.00 95.69 313 SER A O 1
ATOM 2392 N N . ASN A 1 314 ? -2.804 22.062 -5.991 1.00 94.19 314 ASN A N 1
ATOM 2393 C CA . ASN A 1 314 ? -1.395 22.459 -5.995 1.00 94.19 314 ASN A CA 1
ATOM 2394 C C . ASN A 1 314 ? -0.678 21.892 -4.760 1.00 94.19 314 ASN A C 1
ATOM 2396 O O . ASN A 1 314 ? -1.308 21.607 -3.740 1.00 94.19 314 ASN A O 1
ATOM 2400 N N . GLU A 1 315 ? 0.633 21.694 -4.876 1.00 94.31 315 GLU A N 1
ATOM 2401 C CA . GLU A 1 315 ? 1.450 21.285 -3.735 1.00 94.31 315 GLU A CA 1
ATOM 2402 C C . GLU A 1 315 ? 1.636 22.444 -2.749 1.00 94.31 315 GLU A C 1
ATOM 2404 O O . GLU A 1 315 ? 1.885 23.581 -3.154 1.00 94.31 315 GLU A O 1
ATOM 2409 N N . THR A 1 316 ? 1.539 22.143 -1.457 1.00 96.50 316 THR A N 1
ATOM 2410 C CA . THR A 1 316 ? 1.776 23.090 -0.368 1.00 96.50 316 THR A CA 1
ATOM 2411 C C . THR A 1 316 ? 3.167 22.836 0.199 1.00 96.50 316 THR A C 1
ATOM 2413 O O . THR A 1 316 ? 3.435 21.761 0.736 1.00 96.50 316 THR A O 1
ATOM 2416 N N . LEU A 1 317 ? 4.066 23.817 0.072 1.00 96.62 317 LEU A N 1
ATOM 2417 C CA . LEU A 1 317 ? 5.377 23.775 0.722 1.00 96.62 317 LEU A CA 1
ATOM 2418 C C . LEU A 1 317 ? 5.189 23.883 2.240 1.00 96.62 317 LEU A C 1
ATOM 2420 O O . LEU A 1 317 ? 4.664 24.882 2.726 1.00 96.62 317 LEU A O 1
ATOM 2424 N N . LEU A 1 318 ? 5.642 22.871 2.974 1.00 97.50 318 LEU A N 1
ATOM 2425 C CA . LEU A 1 318 ? 5.550 22.814 4.432 1.00 97.50 318 LEU A CA 1
ATOM 2426 C C . LEU A 1 318 ? 6.746 23.517 5.079 1.00 97.50 318 LEU A C 1
ATOM 2428 O O . LEU A 1 318 ? 6.579 24.379 5.935 1.00 97.50 318 LEU A O 1
ATOM 2432 N N . PHE A 1 319 ? 7.956 23.138 4.662 1.00 96.88 319 PHE A N 1
ATOM 2433 C CA . PHE A 1 319 ? 9.228 23.726 5.084 1.00 96.88 319 PHE A CA 1
ATOM 2434 C C . PHE A 1 319 ? 10.375 23.226 4.185 1.00 96.88 319 PHE A C 1
ATOM 2436 O O . PHE A 1 319 ? 10.175 22.383 3.304 1.00 96.88 319 PHE A O 1
ATOM 2443 N N . SER A 1 320 ? 11.588 23.730 4.425 1.00 95.44 320 SER A N 1
ATOM 2444 C CA . SER A 1 320 ? 12.808 23.333 3.714 1.00 95.44 320 SER A CA 1
ATOM 2445 C C . SER A 1 320 ? 13.940 23.014 4.691 1.00 95.44 320 SER A C 1
ATOM 2447 O O . SER A 1 320 ? 14.060 23.653 5.735 1.00 95.44 320 SER A O 1
ATOM 2449 N N . ALA A 1 321 ? 14.809 22.073 4.325 1.00 93.50 321 ALA A N 1
ATOM 2450 C CA . ALA A 1 321 ? 16.037 21.754 5.052 1.00 93.50 321 ALA A CA 1
ATOM 2451 C C . ALA A 1 321 ? 17.244 21.734 4.108 1.00 93.50 321 ALA A C 1
ATOM 2453 O O . ALA A 1 321 ? 17.119 21.329 2.958 1.00 93.50 321 ALA A O 1
ATOM 2454 N N . ALA A 1 322 ? 18.420 22.142 4.586 1.00 92.69 322 ALA A N 1
ATOM 2455 C CA . ALA A 1 322 ? 19.643 22.090 3.786 1.00 92.69 322 ALA A CA 1
ATOM 2456 C C . ALA A 1 322 ? 20.042 20.639 3.470 1.00 92.69 322 ALA A C 1
ATOM 2458 O O . ALA A 1 322 ? 20.018 19.788 4.361 1.00 92.69 322 ALA A O 1
ATOM 2459 N N . ASN A 1 323 ? 20.457 20.378 2.228 1.00 89.44 323 ASN A N 1
ATOM 2460 C CA . ASN A 1 323 ? 20.894 19.054 1.783 1.00 89.44 323 ASN A CA 1
ATOM 2461 C C . ASN A 1 323 ? 22.127 18.580 2.558 1.00 89.44 323 ASN A C 1
ATOM 2463 O O . ASN A 1 323 ? 23.033 19.361 2.859 1.00 89.44 323 ASN A O 1
ATOM 2467 N N . PHE A 1 324 ? 22.181 17.282 2.836 1.00 86.69 324 PHE A N 1
ATOM 2468 C CA . PHE A 1 324 ? 23.299 16.639 3.509 1.00 86.69 324 PHE A CA 1
ATOM 2469 C C . PHE A 1 324 ? 24.085 15.808 2.503 1.00 86.69 324 PHE A C 1
ATOM 2471 O O . PHE A 1 324 ? 23.524 14.942 1.840 1.00 86.69 324 PHE A O 1
ATOM 2478 N N . ALA A 1 325 ? 25.393 16.054 2.400 1.00 80.50 325 ALA A N 1
ATOM 2479 C CA . ALA A 1 325 ? 26.227 15.464 1.353 1.00 80.50 325 ALA A CA 1
ATOM 2480 C C . ALA A 1 325 ? 26.175 13.925 1.326 1.00 80.50 325 ALA A C 1
ATOM 2482 O O . ALA A 1 325 ? 26.115 13.337 0.248 1.00 80.50 325 ALA A O 1
ATOM 2483 N N . SER A 1 326 ? 26.114 13.263 2.489 1.00 81.06 326 SER A N 1
ATOM 2484 C CA . SER A 1 326 ? 26.002 11.795 2.557 1.00 81.06 326 SER A CA 1
ATOM 2485 C C . SER A 1 326 ? 24.649 11.252 2.080 1.00 81.06 326 SER A C 1
ATOM 2487 O O . SER A 1 326 ? 24.508 10.050 1.902 1.00 81.06 326 SER A O 1
ATOM 2489 N N . CYS A 1 327 ? 23.665 12.126 1.873 1.00 76.88 327 CYS A N 1
ATOM 2490 C CA . CYS A 1 327 ? 22.335 11.822 1.348 1.00 76.88 327 CYS A CA 1
ATOM 2491 C C . CYS A 1 327 ? 22.175 12.301 -0.109 1.00 76.88 327 CYS A C 1
ATOM 2493 O O . CYS A 1 327 ? 21.051 12.449 -0.596 1.00 76.88 327 CYS A O 1
ATOM 2495 N N . GLY A 1 328 ? 23.283 12.605 -0.797 1.00 78.56 328 GLY A N 1
ATOM 2496 C CA . GLY A 1 328 ? 23.292 13.103 -2.170 1.00 78.56 328 GLY A CA 1
ATOM 2497 C C . GLY A 1 328 ? 22.624 14.473 -2.295 1.00 78.56 328 GLY A C 1
ATOM 2498 O O . GLY A 1 328 ? 23.034 15.449 -1.671 1.00 78.56 328 GLY A O 1
ATOM 2499 N N . THR A 1 329 ? 21.576 14.556 -3.114 1.00 78.88 329 THR A N 1
ATOM 2500 C CA . THR A 1 329 ? 20.787 15.779 -3.345 1.00 78.88 329 THR A CA 1
ATOM 2501 C C . THR A 1 329 ? 19.643 15.956 -2.339 1.00 78.88 329 THR A C 1
ATOM 2503 O O . THR A 1 329 ? 18.699 16.701 -2.605 1.00 78.88 329 THR A O 1
ATOM 2506 N N . SER A 1 330 ? 19.681 15.243 -1.209 1.00 83.06 330 SER A N 1
ATOM 2507 C CA . SER A 1 330 ? 18.615 15.195 -0.201 1.00 83.06 330 SER A CA 1
ATOM 2508 C C . SER A 1 330 ? 19.123 15.496 1.211 1.00 83.06 330 SER A C 1
ATOM 2510 O O . SER A 1 330 ? 20.323 15.601 1.450 1.00 83.06 330 SER A O 1
ATOM 2512 N N . ALA A 1 331 ? 18.206 15.599 2.171 1.00 87.06 331 ALA A N 1
ATOM 2513 C CA . ALA A 1 331 ? 18.475 15.713 3.607 1.00 87.06 331 ALA A CA 1
ATOM 2514 C C . ALA A 1 331 ? 18.203 14.393 4.366 1.00 87.06 331 ALA A C 1
ATOM 2516 O O . ALA A 1 331 ? 17.816 14.417 5.529 1.00 87.06 331 ALA A O 1
ATOM 2517 N N . CYS A 1 332 ? 18.336 13.239 3.699 1.00 86.81 332 CYS A N 1
ATOM 2518 C CA . CYS A 1 332 ? 17.876 11.927 4.178 1.00 86.81 332 CYS A CA 1
ATOM 2519 C C . CYS A 1 332 ? 16.473 11.989 4.804 1.00 86.81 332 CYS A C 1
ATOM 2521 O O . CYS A 1 332 ? 16.278 11.700 5.991 1.00 86.81 332 CYS A O 1
ATOM 2523 N N . ALA A 1 333 ? 15.519 12.491 4.028 1.00 90.00 333 ALA A N 1
ATOM 2524 C CA . ALA A 1 333 ? 14.176 12.737 4.510 1.00 90.00 333 ALA A CA 1
ATOM 2525 C C . ALA A 1 333 ? 13.335 11.451 4.565 1.00 90.00 333 ALA A C 1
ATOM 2527 O O . ALA A 1 333 ? 13.600 10.495 3.844 1.00 90.00 333 ALA A O 1
ATOM 2528 N N . ALA A 1 334 ? 12.326 11.430 5.430 1.00 91.69 334 ALA A N 1
ATOM 2529 C CA . ALA A 1 334 ? 11.246 10.446 5.414 1.00 91.69 334 ALA A CA 1
ATOM 2530 C C . ALA A 1 334 ? 9.992 11.045 6.056 1.00 91.69 334 ALA A C 1
ATOM 2532 O O . ALA A 1 334 ? 10.074 12.077 6.734 1.00 91.69 334 ALA A O 1
ATOM 2533 N N . SER A 1 335 ? 8.845 10.407 5.831 1.00 93.75 335 SER A N 1
ATOM 2534 C CA . SER A 1 335 ? 7.557 10.862 6.347 1.00 93.75 335 SER A CA 1
ATOM 2535 C C . SER A 1 335 ? 6.651 9.699 6.733 1.00 93.75 335 SER A C 1
ATOM 2537 O O . SER A 1 335 ? 6.462 8.786 5.930 1.00 93.75 335 SER A O 1
ATOM 2539 N N . VAL A 1 336 ? 6.003 9.813 7.890 1.00 95.94 336 VAL A N 1
ATOM 2540 C CA . VAL A 1 336 ? 4.871 8.973 8.310 1.00 95.94 336 VAL A CA 1
ATOM 2541 C C . VAL A 1 336 ? 3.676 9.869 8.624 1.00 95.94 336 VAL A C 1
ATOM 2543 O O . VAL A 1 336 ? 3.851 10.995 9.094 1.00 95.94 336 VAL A O 1
ATOM 2546 N N . ALA A 1 337 ? 2.464 9.405 8.338 1.00 96.50 337 ALA A N 1
ATOM 2547 C CA . ALA A 1 337 ? 1.256 10.203 8.498 1.00 96.50 337 ALA A CA 1
ATOM 2548 C C . ALA A 1 337 ? 0.083 9.337 8.950 1.00 96.50 337 ALA A C 1
ATOM 2550 O O . ALA A 1 337 ? 0.008 8.162 8.595 1.00 96.50 337 ALA A O 1
ATOM 2551 N N . SER A 1 338 ? -0.822 9.942 9.711 1.00 95.62 338 SER A N 1
ATOM 2552 C CA . SER A 1 338 ? -2.103 9.354 10.093 1.00 95.62 338 SER A CA 1
ATOM 2553 C C . SER A 1 338 ? -3.109 10.459 10.390 1.00 95.62 338 SER A C 1
ATOM 2555 O O . SER A 1 338 ? -2.728 11.541 10.846 1.00 95.62 338 SER A O 1
ATOM 2557 N N . ALA A 1 339 ? -4.390 10.174 10.178 1.00 94.75 339 ALA A N 1
ATOM 2558 C CA . ALA A 1 339 ? -5.475 10.992 10.703 1.00 94.75 339 ALA A CA 1
ATOM 2559 C C . ALA A 1 339 ? -5.812 10.592 12.149 1.00 94.75 339 ALA A C 1
ATOM 2561 O O . ALA A 1 339 ? -5.645 9.428 12.521 1.00 94.75 339 ALA A O 1
ATOM 2562 N N . ASP A 1 340 ? -6.260 11.554 12.953 1.00 94.94 340 ASP A N 1
ATOM 2563 C CA . ASP A 1 340 ? -6.867 11.311 14.262 1.00 94.94 340 ASP A CA 1
ATOM 2564 C C . ASP A 1 340 ? -8.338 10.861 14.124 1.00 94.94 340 ASP A C 1
ATOM 2566 O O . ASP A 1 340 ? -8.909 10.844 13.031 1.00 94.94 340 ASP A O 1
ATOM 2570 N N . THR A 1 341 ? -8.996 10.530 15.240 1.00 92.69 341 THR A N 1
ATOM 2571 C CA . THR A 1 341 ? -10.416 10.119 15.228 1.00 92.69 341 THR A CA 1
ATOM 2572 C C . THR A 1 341 ? -11.395 11.240 14.847 1.00 92.69 341 THR A C 1
ATOM 2574 O O . THR A 1 341 ? -12.591 10.985 14.746 1.00 92.69 341 THR A O 1
ATOM 2577 N N . SER A 1 342 ? -10.921 12.477 14.688 1.00 90.75 342 SER A N 1
ATOM 2578 C CA . SER A 1 342 ? -11.712 13.646 14.280 1.00 90.75 342 SER A CA 1
ATOM 2579 C C . SER A 1 342 ? -11.486 14.022 12.809 1.00 90.75 342 SER A C 1
ATOM 2581 O O . SER A 1 342 ? -12.086 14.983 12.334 1.00 90.75 342 SER A O 1
ATOM 2583 N N . GLY A 1 343 ? -10.625 13.293 12.089 1.00 91.00 343 GLY A N 1
ATOM 2584 C CA . GLY A 1 343 ? -10.267 13.579 10.699 1.00 91.00 343 GLY A CA 1
ATOM 2585 C C . GLY A 1 343 ? -9.163 14.630 10.525 1.00 91.00 343 GLY A C 1
ATOM 2586 O O . GLY A 1 343 ? -8.937 15.083 9.404 1.00 91.00 343 GLY A O 1
ATOM 2587 N N . ASN A 1 344 ? -8.455 15.023 11.589 1.00 95.00 344 ASN A N 1
ATOM 2588 C CA . ASN A 1 344 ? -7.280 15.888 11.475 1.00 95.00 344 ASN A CA 1
ATOM 2589 C C . ASN A 1 344 ? -6.062 15.059 11.072 1.00 95.00 344 ASN A C 1
ATOM 2591 O O . ASN A 1 344 ? -5.735 14.064 11.716 1.00 95.00 344 ASN A O 1
ATOM 2595 N N . VAL A 1 345 ? -5.344 15.499 10.046 1.00 96.88 345 VAL A N 1
ATOM 2596 C CA . VAL A 1 345 ? -4.135 14.833 9.564 1.00 96.88 345 VAL A CA 1
ATOM 2597 C C . VAL A 1 345 ? -2.930 15.298 10.366 1.00 96.88 345 VAL A C 1
ATOM 2599 O O . VAL A 1 345 ? -2.710 16.498 10.520 1.00 96.88 345 VAL A O 1
ATOM 2602 N N . TYR A 1 346 ? -2.099 14.354 10.799 1.00 98.00 346 TYR A N 1
ATOM 2603 C CA . TYR A 1 346 ? -0.776 14.607 11.356 1.00 98.00 346 TYR A CA 1
ATOM 2604 C C . TYR A 1 346 ? 0.279 13.931 10.482 1.00 98.00 346 TYR A C 1
ATOM 2606 O O . TYR A 1 346 ? 0.120 12.781 10.073 1.00 98.00 346 TYR A O 1
ATOM 2614 N N . ALA A 1 347 ? 1.372 14.639 10.211 1.00 97.88 347 ALA A N 1
ATOM 2615 C CA . ALA A 1 347 ? 2.494 14.141 9.426 1.00 97.88 347 ALA A CA 1
ATOM 2616 C C . ALA A 1 347 ? 3.807 14.419 10.159 1.00 97.88 347 ALA A C 1
ATOM 2618 O O . ALA A 1 347 ? 4.152 15.575 10.410 1.00 97.88 347 ALA A O 1
ATOM 2619 N N . ALA A 1 348 ? 4.543 13.365 10.498 1.00 97.56 348 ALA A N 1
ATOM 2620 C CA . ALA A 1 348 ? 5.878 13.470 11.062 1.00 97.56 348 ALA A CA 1
ATOM 2621 C C . ALA A 1 348 ? 6.920 13.338 9.952 1.00 97.56 348 ALA A C 1
ATOM 2623 O O . ALA A 1 348 ? 6.882 12.396 9.161 1.00 97.56 348 ALA A O 1
ATOM 2624 N N . PHE A 1 349 ? 7.866 14.270 9.923 1.00 96.00 349 PHE A N 1
ATOM 2625 C CA . PHE A 1 349 ? 8.991 14.274 8.998 1.00 96.00 349 PHE A CA 1
ATOM 2626 C C . PHE A 1 349 ? 10.295 14.146 9.770 1.00 96.00 349 PHE A C 1
ATOM 2628 O O . PHE A 1 349 ? 10.463 14.829 10.781 1.00 96.00 349 PHE A O 1
ATOM 2635 N N . ARG A 1 350 ? 11.240 13.351 9.257 1.00 93.81 350 ARG A N 1
ATOM 2636 C CA . ARG A 1 350 ? 12.636 13.346 9.718 1.00 93.81 350 ARG A CA 1
ATOM 2637 C C . ARG A 1 350 ? 13.580 13.812 8.629 1.00 93.81 350 ARG A C 1
ATOM 2639 O O . ARG A 1 350 ? 13.275 13.654 7.452 1.00 93.81 350 ARG A O 1
ATOM 2646 N N . TRP A 1 351 ? 14.726 14.353 9.027 1.00 92.94 351 TRP A N 1
ATOM 2647 C CA . TRP A 1 351 ? 15.832 14.709 8.137 1.00 92.94 351 TRP A CA 1
ATOM 2648 C C . TRP A 1 351 ? 17.123 14.927 8.929 1.00 92.94 351 TRP A C 1
ATOM 2650 O O . TRP A 1 351 ? 17.101 15.062 10.151 1.00 92.94 351 TRP A O 1
ATOM 2660 N N . ILE A 1 352 ? 18.252 15.017 8.235 1.00 90.88 352 ILE A N 1
ATOM 2661 C CA . ILE A 1 352 ? 19.519 15.506 8.777 1.00 90.88 352 ILE A CA 1
ATOM 2662 C C . ILE A 1 352 ? 19.951 16.747 7.980 1.00 90.88 352 ILE A C 1
ATOM 2664 O O . ILE A 1 352 ? 20.156 16.655 6.770 1.00 90.88 352 ILE A O 1
ATOM 2668 N N . PRO A 1 353 ? 20.036 17.936 8.604 1.00 86.12 353 PRO A N 1
ATOM 2669 C CA . PRO A 1 353 ? 20.476 19.135 7.901 1.00 86.12 353 PRO A CA 1
ATOM 2670 C C . PRO A 1 353 ? 21.994 19.134 7.671 1.00 86.12 353 PRO A C 1
ATOM 2672 O O . PRO A 1 353 ? 22.752 18.505 8.411 1.00 86.12 353 PRO A O 1
ATOM 2675 N N . SER A 1 354 ? 22.449 19.875 6.655 1.00 88.00 354 SER A N 1
ATOM 2676 C CA . SER A 1 354 ? 23.878 20.050 6.349 1.00 88.00 354 SER A CA 1
ATOM 2677 C C . SER A 1 354 ? 24.715 20.392 7.590 1.00 88.00 354 SER A C 1
ATOM 2679 O O . SER A 1 354 ? 24.384 21.313 8.336 1.00 88.00 354 SER A O 1
ATOM 2681 N N . GLY A 1 355 ? 25.799 19.642 7.818 1.00 84.00 355 GLY A N 1
ATOM 2682 C CA . GLY A 1 355 ? 26.718 19.851 8.944 1.00 84.00 355 GLY A CA 1
ATOM 2683 C C . GLY A 1 355 ? 26.195 19.422 10.323 1.00 84.00 355 GLY A C 1
ATOM 2684 O O . GLY A 1 355 ? 26.914 19.589 11.307 1.00 84.00 355 GLY A O 1
ATOM 2685 N N . ALA A 1 356 ? 24.983 18.868 10.425 1.00 85.88 356 ALA A N 1
ATOM 2686 C CA . ALA A 1 356 ? 24.453 18.375 11.692 1.00 85.88 356 ALA A CA 1
ATOM 2687 C C . ALA A 1 356 ? 25.009 16.996 12.068 1.00 85.88 356 ALA A C 1
ATOM 2689 O O . ALA A 1 356 ? 25.348 16.177 11.217 1.00 85.88 356 ALA A O 1
ATOM 2690 N N . THR A 1 357 ? 25.060 16.734 13.375 1.00 85.56 357 THR A N 1
ATOM 2691 C CA . THR A 1 357 ? 25.474 15.446 13.955 1.00 85.56 357 THR A CA 1
ATOM 2692 C C . THR A 1 357 ? 24.293 14.607 14.444 1.00 85.56 357 THR A C 1
ATOM 2694 O O . THR A 1 357 ? 24.493 13.487 14.909 1.00 85.56 357 THR A O 1
ATOM 2697 N N . SER A 1 358 ? 23.070 15.127 14.348 1.00 88.00 358 SER A N 1
ATOM 2698 C CA . SER A 1 358 ? 21.829 14.496 14.797 1.00 88.00 358 SER A CA 1
ATOM 2699 C C . SER A 1 358 ? 20.739 14.637 13.743 1.00 88.00 358 SER A C 1
ATOM 2701 O O . SER A 1 358 ? 20.638 15.661 13.059 1.00 88.00 358 SER A O 1
ATOM 2703 N N . TYR A 1 359 ? 19.897 13.610 13.643 1.00 92.25 359 TYR A N 1
ATOM 2704 C CA . TYR A 1 359 ? 18.642 13.736 12.919 1.00 92.25 359 TYR A CA 1
ATOM 2705 C C . TYR A 1 359 ? 17.699 14.668 13.684 1.00 92.25 359 TYR A C 1
ATOM 2707 O O . TYR A 1 359 ? 17.725 14.788 14.915 1.00 92.25 359 TYR A O 1
ATOM 2715 N N . LYS A 1 360 ? 16.876 15.364 12.914 1.00 93.50 360 LYS A N 1
ATOM 2716 C CA . LYS A 1 360 ? 15.787 16.199 13.389 1.00 93.50 360 LYS A CA 1
ATOM 2717 C C . LYS A 1 360 ? 14.476 15.553 12.987 1.00 93.50 360 LYS A C 1
ATOM 2719 O O . LYS A 1 360 ? 14.411 14.871 11.963 1.00 93.50 360 LYS A O 1
ATOM 2724 N N . TYR A 1 361 ? 13.436 15.826 13.758 1.00 95.75 361 TYR A N 1
ATOM 2725 C CA . TYR A 1 361 ? 12.070 15.555 13.344 1.00 95.75 361 TYR A CA 1
ATOM 2726 C C . TYR A 1 361 ? 11.144 16.718 13.695 1.00 95.75 361 TYR A C 1
ATOM 2728 O O . TYR A 1 361 ? 11.421 17.500 14.606 1.00 95.75 361 TYR A O 1
ATOM 2736 N N . GLN A 1 362 ? 10.045 16.837 12.957 1.00 97.62 362 GLN A N 1
ATOM 2737 C CA . GLN A 1 362 ? 8.996 17.837 13.155 1.00 97.62 362 GLN A CA 1
ATOM 2738 C C . GLN A 1 362 ? 7.647 17.214 12.801 1.00 97.62 362 GLN A C 1
ATOM 2740 O O . GLN A 1 362 ? 7.579 16.381 11.897 1.00 97.62 362 GLN A O 1
ATOM 2745 N N . ILE A 1 363 ? 6.582 17.617 13.496 1.00 98.50 363 ILE A N 1
ATOM 2746 C CA . ILE A 1 363 ? 5.225 17.138 13.212 1.00 98.50 363 ILE A CA 1
ATOM 2747 C C . ILE A 1 363 ? 4.390 18.308 12.715 1.00 98.50 363 ILE A C 1
ATOM 2749 O O . ILE A 1 363 ? 4.276 19.333 13.387 1.00 98.50 363 ILE A O 1
ATOM 2753 N N . MET A 1 364 ? 3.806 18.140 11.538 1.00 98.38 364 MET A N 1
ATOM 2754 C CA . MET A 1 364 ? 2.858 19.060 10.924 1.00 98.38 364 MET A CA 1
ATOM 2755 C C . MET A 1 364 ? 1.439 18.531 11.130 1.00 98.38 364 MET A C 1
ATOM 2757 O O . MET A 1 364 ? 1.251 17.318 11.228 1.00 98.38 364 MET A O 1
ATOM 2761 N N . ASN A 1 365 ? 0.443 19.411 11.171 1.00 97.81 365 ASN A N 1
ATOM 2762 C CA . ASN A 1 365 ? -0.960 19.011 11.168 1.00 97.81 365 ASN A CA 1
ATOM 2763 C C . ASN A 1 365 ? -1.807 19.824 10.188 1.00 97.81 365 ASN A C 1
ATOM 2765 O O . ASN A 1 365 ? -1.455 20.943 9.815 1.00 97.81 365 ASN A O 1
ATOM 2769 N N . SER A 1 366 ? -2.941 19.251 9.807 1.00 97.31 366 SER A N 1
ATOM 2770 C CA . SER A 1 366 ? -3.971 19.876 8.988 1.00 97.31 366 SER A CA 1
ATOM 2771 C C . SER A 1 366 ? -5.349 19.467 9.499 1.00 97.31 366 SER A C 1
ATOM 2773 O O . SER A 1 366 ? -5.580 18.301 9.808 1.00 97.31 366 SER A O 1
ATOM 2775 N N . THR A 1 367 ? -6.268 20.425 9.579 1.00 95.00 367 THR A N 1
ATOM 2776 C CA . THR A 1 367 ? -7.652 20.211 10.038 1.00 95.00 367 THR A CA 1
ATOM 2777 C C . THR A 1 367 ? -8.669 20.369 8.904 1.00 95.00 367 THR A C 1
ATOM 2779 O O . THR A 1 367 ? -9.867 20.465 9.147 1.00 95.00 367 THR A O 1
ATOM 2782 N N . ASP A 1 368 ? -8.201 20.493 7.660 1.00 93.25 368 ASP A N 1
ATOM 2783 C CA . ASP A 1 368 ? -9.025 20.799 6.485 1.00 93.25 368 ASP A CA 1
ATOM 2784 C C . ASP A 1 368 ? -8.763 19.849 5.306 1.00 93.25 368 ASP A C 1
ATOM 2786 O O . ASP A 1 368 ? -9.049 20.183 4.152 1.00 93.25 368 ASP A O 1
ATOM 2790 N N . GLY A 1 369 ? -8.243 18.656 5.605 1.00 88.00 369 GLY A N 1
ATOM 2791 C CA . GLY A 1 369 ? -7.955 17.614 4.622 1.00 88.00 369 GLY A CA 1
ATOM 2792 C C . GLY A 1 369 ? -6.669 17.860 3.841 1.00 88.00 369 GLY A C 1
ATOM 2793 O O . GLY A 1 369 ? -6.649 17.714 2.623 1.00 88.00 369 GLY A O 1
ATOM 2794 N N . GLY A 1 370 ? -5.622 18.353 4.507 1.00 93.00 370 GLY A N 1
ATOM 2795 C CA . GLY A 1 370 ? -4.302 18.555 3.910 1.00 93.00 370 GLY A CA 1
ATOM 2796 C C . GLY A 1 370 ? -4.178 19.793 3.017 1.00 93.00 370 GLY A C 1
ATOM 2797 O O . GLY A 1 370 ? -3.188 19.904 2.286 1.00 93.00 370 GLY A O 1
ATOM 2798 N N . LEU A 1 371 ? -5.144 20.722 3.047 1.00 92.56 371 LEU A N 1
ATOM 2799 C CA . LEU A 1 371 ? -5.107 21.945 2.238 1.00 92.56 371 LEU A CA 1
ATOM 2800 C C . LEU A 1 371 ? -4.218 23.010 2.882 1.00 92.56 371 LEU A C 1
ATOM 2802 O O . LEU A 1 371 ? -3.340 23.566 2.216 1.00 92.56 371 LEU A O 1
ATOM 2806 N N . THR A 1 372 ? -4.423 23.267 4.171 1.00 95.31 372 THR A N 1
ATOM 2807 C CA . THR A 1 372 ? -3.588 24.154 4.982 1.00 95.31 372 THR A CA 1
ATOM 2808 C C . THR A 1 372 ? -2.883 23.374 6.082 1.00 95.31 372 THR A C 1
ATOM 2810 O O . THR A 1 372 ? -3.370 22.346 6.553 1.00 95.31 372 THR A O 1
ATOM 2813 N N . TRP A 1 373 ? -1.695 23.849 6.460 1.00 97.81 373 TRP A N 1
ATOM 2814 C CA . TRP A 1 373 ? -0.805 23.146 7.377 1.00 97.81 373 TRP A CA 1
ATOM 2815 C C . TRP A 1 373 ? -0.278 24.067 8.470 1.00 97.81 373 TRP A C 1
ATOM 2817 O O . TRP A 1 373 ? 0.136 25.196 8.202 1.00 97.81 373 TRP A O 1
ATOM 2827 N N . GLY A 1 374 ? -0.254 23.549 9.695 1.00 97.50 374 GLY A N 1
ATOM 2828 C CA . GLY A 1 374 ? 0.396 24.146 10.854 1.00 97.50 374 GLY A CA 1
ATOM 2829 C C . GLY A 1 374 ? 1.514 23.256 11.392 1.00 97.50 374 GLY A C 1
ATOM 2830 O O . GLY A 1 374 ? 1.581 22.058 11.111 1.00 97.50 374 GLY A O 1
ATOM 2831 N N . THR A 1 375 ? 2.408 23.844 12.185 1.00 97.94 375 THR A N 1
ATOM 2832 C CA . THR A 1 375 ? 3.405 23.084 12.949 1.00 97.94 375 THR A CA 1
ATOM 2833 C C . THR A 1 375 ? 2.773 22.610 14.255 1.00 97.94 375 THR A C 1
ATOM 2835 O O . THR A 1 375 ? 2.484 23.424 15.129 1.00 97.94 375 THR A O 1
ATOM 2838 N N . SER A 1 376 ? 2.587 21.299 14.401 1.00 98.12 376 SER A N 1
ATOM 2839 C CA . SER A 1 376 ? 2.025 20.668 15.603 1.00 98.12 376 SER A CA 1
ATOM 2840 C C . SER A 1 376 ? 3.085 20.413 16.679 1.00 98.12 376 SER A C 1
ATOM 2842 O O . SER A 1 376 ? 2.864 20.694 17.855 1.00 98.12 376 SER A O 1
ATOM 2844 N N . LEU A 1 377 ? 4.264 19.930 16.281 1.00 98.31 377 LEU A N 1
ATOM 2845 C CA . LEU A 1 377 ? 5.452 19.841 17.129 1.00 98.31 377 LEU A CA 1
ATOM 2846 C C . LEU A 1 377 ? 6.603 20.492 16.386 1.00 98.31 377 LEU A C 1
ATOM 2848 O O . LEU A 1 377 ? 6.935 20.047 15.291 1.00 98.31 377 LEU A O 1
ATOM 2852 N N . ALA A 1 378 ? 7.210 21.518 16.981 1.00 97.44 378 ALA A N 1
ATOM 2853 C CA . ALA A 1 378 ? 8.379 22.180 16.418 1.00 97.44 378 ALA A CA 1
ATOM 2854 C C . ALA A 1 378 ? 9.578 21.226 16.284 1.00 97.44 378 ALA A C 1
ATOM 2856 O O . ALA A 1 378 ? 9.664 20.203 16.970 1.00 97.44 378 ALA A O 1
ATOM 2857 N N . GLN A 1 379 ? 10.518 21.596 15.410 1.00 95.94 379 GLN A N 1
ATOM 2858 C CA . GLN A 1 379 ? 11.738 20.835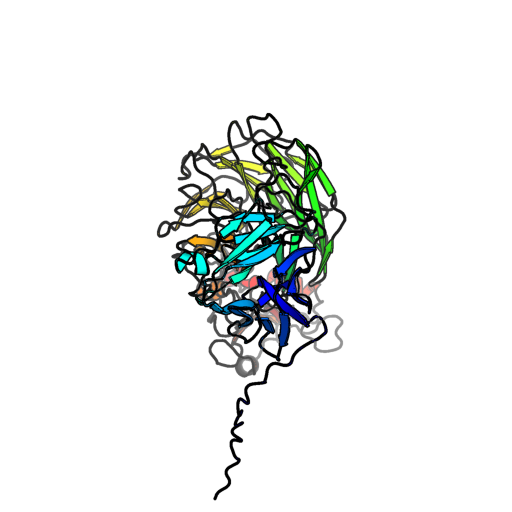 15.163 1.00 95.94 379 GLN A CA 1
ATOM 2859 C C . GLN A 1 379 ? 12.419 20.406 16.471 1.00 95.94 379 GLN A C 1
ATOM 2861 O O . GLN A 1 379 ? 12.764 21.234 17.314 1.00 95.94 379 GLN A O 1
ATOM 2866 N N . THR A 1 380 ? 12.667 19.107 16.597 1.00 95.06 380 THR A N 1
ATOM 2867 C CA . THR A 1 380 ? 13.292 18.482 17.762 1.00 95.06 380 THR A CA 1
ATOM 2868 C C . THR A 1 380 ? 14.487 17.627 17.339 1.00 95.06 380 THR A C 1
ATOM 2870 O O . THR A 1 380 ? 14.489 17.028 16.265 1.00 95.06 380 THR A O 1
ATOM 2873 N N . ASP A 1 381 ? 15.516 17.583 18.185 1.00 92.31 381 ASP A N 1
ATOM 2874 C CA . ASP A 1 381 ? 16.671 16.689 18.057 1.00 92.31 381 ASP A CA 1
ATOM 2875 C C . ASP A 1 381 ? 16.349 15.259 18.496 1.00 92.31 381 ASP A C 1
ATOM 2877 O O . ASP A 1 381 ? 15.859 15.051 19.604 1.00 92.31 381 ASP A O 1
ATOM 2881 N N . SER A 1 382 ? 16.711 14.262 17.687 1.00 87.31 382 SER A N 1
ATOM 2882 C CA . SER A 1 382 ? 16.568 12.842 18.048 1.00 87.31 382 SER A CA 1
ATOM 2883 C C . SER A 1 382 ? 17.824 12.226 18.686 1.00 87.31 382 SER A C 1
ATOM 2885 O O . SER A 1 382 ? 17.875 11.027 18.976 1.00 87.31 382 SER A O 1
ATOM 2887 N N . GLY A 1 383 ? 18.849 13.047 18.939 1.00 79.62 383 GLY A N 1
ATOM 2888 C CA . GLY A 1 383 ? 20.143 12.632 19.482 1.00 79.62 383 GLY A CA 1
ATOM 2889 C C . GLY A 1 383 ? 21.212 12.369 18.417 1.00 79.62 383 GLY A C 1
ATOM 2890 O O . GLY A 1 383 ? 20.931 12.296 17.221 1.00 79.62 383 GLY A O 1
ATOM 2891 N N . ALA A 1 384 ? 22.469 12.284 18.860 1.00 67.06 384 ALA A N 1
ATOM 2892 C CA . ALA A 1 384 ? 23.622 12.179 17.971 1.00 67.06 384 ALA A CA 1
ATOM 2893 C C . ALA A 1 384 ? 23.661 10.846 17.195 1.00 67.06 384 ALA A C 1
ATOM 2895 O O . ALA A 1 384 ? 23.491 9.771 17.768 1.00 67.06 384 ALA A O 1
ATOM 2896 N N . GLY A 1 385 ? 23.990 10.932 15.907 1.00 61.25 385 GLY A N 1
ATOM 2897 C CA . GLY A 1 385 ? 24.750 9.911 15.200 1.00 61.25 385 GLY A CA 1
ATOM 2898 C C . GLY A 1 385 ? 24.032 9.017 14.193 1.00 61.25 385 GLY A C 1
ATOM 2899 O O . GLY A 1 385 ? 24.758 8.395 13.431 1.00 61.25 385 GLY A O 1
ATOM 2900 N N . THR A 1 386 ? 22.702 8.909 14.112 1.00 70.81 386 THR A N 1
ATOM 2901 C CA . THR A 1 386 ? 22.074 8.011 13.110 1.00 70.81 386 THR A CA 1
ATOM 2902 C C . THR A 1 386 ? 20.620 8.326 12.783 1.00 70.81 386 THR A C 1
ATOM 2904 O O . THR A 1 386 ? 19.945 9.063 13.504 1.00 70.81 386 THR A O 1
ATOM 2907 N N . ARG A 1 387 ? 20.176 7.748 11.657 1.00 85.25 387 ARG A N 1
ATOM 2908 C CA . ARG A 1 387 ? 18.795 7.744 11.178 1.00 85.25 387 ARG A CA 1
ATOM 2909 C C . ARG A 1 387 ? 17.849 7.194 12.248 1.00 85.25 387 ARG A C 1
ATOM 2911 O O . ARG A 1 387 ? 18.240 6.336 13.046 1.00 85.25 387 ARG A O 1
ATOM 2918 N N . ILE A 1 388 ? 16.644 7.757 12.271 1.00 90.44 388 ILE A N 1
ATOM 2919 C CA . ILE A 1 388 ? 15.557 7.328 13.142 1.00 90.44 388 ILE A CA 1
ATOM 2920 C C . ILE A 1 388 ? 14.426 6.772 12.300 1.00 90.44 388 ILE A C 1
ATOM 2922 O O . ILE A 1 388 ? 14.080 7.365 11.282 1.00 90.44 388 ILE A O 1
ATOM 2926 N N . GLU A 1 389 ? 13.821 5.688 12.758 1.00 93.44 389 GLU A N 1
ATOM 2927 C CA . GLU A 1 389 ? 12.692 5.078 12.071 1.00 93.44 389 GLU A CA 1
ATOM 2928 C C . GLU A 1 389 ? 11.428 5.416 12.829 1.00 93.44 389 GLU A C 1
ATOM 2930 O O . GLU A 1 389 ? 11.254 4.990 13.972 1.00 93.44 389 GLU A O 1
ATOM 2935 N N . MET A 1 390 ? 10.600 6.251 12.210 1.00 96.44 390 MET A N 1
ATOM 2936 C CA . MET A 1 390 ? 9.428 6.846 12.831 1.00 96.44 390 MET A CA 1
ATOM 2937 C C . MET A 1 390 ? 8.190 5.972 12.676 1.00 96.44 390 MET A C 1
ATOM 2939 O O . MET A 1 390 ? 8.049 5.213 11.723 1.00 96.44 390 MET A O 1
ATOM 2943 N N . PHE A 1 391 ? 7.247 6.164 13.587 1.00 97.81 391 PHE A N 1
ATOM 2944 C CA . PHE A 1 391 ? 5.874 5.708 13.458 1.00 97.81 391 PHE A CA 1
ATOM 2945 C C . PHE A 1 391 ? 4.916 6.755 14.035 1.00 97.81 391 PHE A C 1
ATOM 2947 O O . PHE A 1 391 ? 5.256 7.498 14.962 1.00 97.81 391 PHE A O 1
ATOM 2954 N N . LEU A 1 392 ? 3.711 6.818 13.474 1.00 98.06 392 LEU A N 1
ATOM 2955 C CA . LEU A 1 392 ? 2.647 7.725 13.891 1.00 98.06 392 LEU A CA 1
ATOM 2956 C C . LEU A 1 392 ? 1.305 7.017 13.708 1.00 98.06 392 LEU A C 1
ATOM 2958 O O . LEU A 1 392 ? 1.032 6.517 12.622 1.00 98.06 392 LEU A O 1
ATOM 2962 N N . THR A 1 393 ? 0.488 6.963 14.756 1.00 97.50 393 THR A N 1
ATOM 2963 C CA . THR A 1 393 ? -0.798 6.245 14.742 1.00 97.50 393 THR A CA 1
ATOM 2964 C C . THR A 1 393 ? -1.797 6.924 15.686 1.00 97.50 393 THR A C 1
ATOM 2966 O O . THR A 1 393 ? -1.359 7.578 16.648 1.00 97.50 393 THR A O 1
ATOM 2969 N N . PRO A 1 394 ? -3.117 6.839 15.438 1.00 97.12 394 PRO A N 1
ATOM 2970 C CA . PRO A 1 394 ? -4.088 7.538 16.257 1.00 97.12 394 PRO A CA 1
ATOM 2971 C C . PRO A 1 394 ? -4.320 6.823 17.584 1.00 97.12 394 PRO A C 1
ATOM 2973 O O . PRO A 1 394 ? -4.184 5.608 17.708 1.00 97.12 394 PRO A O 1
ATOM 2976 N N . LEU A 1 395 ? -4.692 7.605 18.583 1.00 98.12 395 LEU A N 1
ATOM 2977 C CA . LEU A 1 395 ? -5.207 7.161 19.870 1.00 98.12 395 LEU A CA 1
ATOM 2978 C C . LEU A 1 395 ? -6.664 7.641 19.998 1.00 98.12 395 LEU A C 1
ATOM 2980 O O . LEU A 1 395 ? -7.166 8.381 19.148 1.00 98.12 395 LEU A O 1
ATOM 2984 N N . ALA A 1 396 ? -7.368 7.232 21.052 1.00 96.06 396 ALA A N 1
ATOM 2985 C CA . ALA A 1 396 ? -8.769 7.611 21.215 1.00 96.06 396 ALA A CA 1
ATOM 2986 C C . ALA A 1 396 ? -8.939 9.127 21.424 1.00 96.06 396 ALA A C 1
ATOM 2988 O O . ALA A 1 396 ? -8.093 9.795 22.024 1.00 96.06 396 ALA A O 1
ATOM 2989 N N . SER A 1 397 ? -10.088 9.655 20.994 1.00 95.00 397 SER A N 1
ATOM 2990 C CA . SER A 1 397 ? -10.515 11.039 21.260 1.00 95.00 397 SER A CA 1
ATOM 2991 C C . SER A 1 397 ? -9.566 12.115 20.703 1.00 95.00 397 SER A C 1
ATOM 2993 O O . SER A 1 397 ? -9.229 13.067 21.404 1.00 95.00 397 SER A O 1
ATOM 2995 N N . GLY A 1 398 ? -9.121 11.969 19.452 1.00 94.81 398 GLY A N 1
ATOM 2996 C CA . GLY A 1 398 ? -8.269 12.952 18.766 1.00 94.81 398 GLY A CA 1
ATOM 2997 C C . GLY A 1 398 ? -6.810 12.975 19.241 1.00 94.81 398 GLY A C 1
ATOM 2998 O O . GLY A 1 398 ? -6.054 13.887 18.914 1.00 94.81 398 GLY A O 1
ATOM 2999 N N . LYS A 1 399 ? -6.404 11.995 20.053 1.00 97.69 399 LYS A N 1
ATOM 3000 C CA . LYS A 1 399 ? -5.026 11.852 20.532 1.00 97.69 399 LYS A CA 1
ATOM 3001 C C . LYS A 1 399 ? -4.166 11.156 19.484 1.00 97.69 399 LYS A C 1
ATOM 3003 O O . LYS A 1 399 ? -4.673 10.408 18.655 1.00 97.69 399 LYS A O 1
ATOM 3008 N N . MET A 1 400 ? -2.851 11.346 19.564 1.00 98.56 400 MET A N 1
ATOM 3009 C CA . MET A 1 400 ? -1.890 10.721 18.646 1.00 98.56 400 MET A CA 1
ATOM 3010 C C . MET A 1 400 ? -0.698 10.141 19.405 1.00 98.56 400 MET A C 1
ATOM 3012 O O . MET A 1 400 ? -0.248 10.709 20.403 1.00 98.56 400 MET A O 1
ATOM 3016 N N . LEU A 1 401 ? -0.147 9.039 18.899 1.00 98.69 401 LEU A N 1
ATOM 3017 C CA . LEU A 1 401 ? 1.126 8.475 19.340 1.00 98.69 401 LEU A CA 1
ATOM 3018 C C . LEU A 1 401 ? 2.170 8.691 18.245 1.00 98.69 401 LEU A C 1
ATOM 3020 O O . LEU A 1 401 ? 2.024 8.159 17.149 1.00 98.69 401 LEU A O 1
ATOM 3024 N N . PHE A 1 402 ? 3.240 9.418 18.560 1.00 98.69 402 PHE A N 1
ATOM 3025 C CA . PHE A 1 402 ? 4.434 9.505 17.719 1.00 98.69 402 PHE A CA 1
ATOM 3026 C C . PHE A 1 402 ? 5.585 8.807 18.424 1.00 98.69 402 PHE A C 1
ATOM 3028 O O . PHE A 1 402 ? 5.821 9.051 19.609 1.00 98.69 402 PHE A O 1
ATOM 3035 N N . GLY A 1 403 ? 6.356 8.009 17.704 1.00 98.00 403 GLY A N 1
ATOM 3036 C CA . GLY A 1 403 ? 7.593 7.474 18.240 1.00 98.00 403 GLY A CA 1
ATOM 3037 C C . GLY A 1 403 ? 8.597 7.118 17.169 1.00 98.00 403 GLY A C 1
ATOM 3038 O O . GLY A 1 403 ? 8.346 7.261 15.974 1.00 98.00 403 GLY A O 1
ATOM 3039 N N . TYR A 1 404 ? 9.775 6.714 17.622 1.00 96.94 404 TYR A N 1
ATOM 3040 C CA . TYR A 1 404 ? 10.861 6.313 16.756 1.00 96.94 404 TYR A CA 1
ATOM 3041 C C . TYR A 1 404 ? 11.826 5.350 17.448 1.00 96.94 404 TYR A C 1
ATOM 3043 O O . TYR A 1 404 ? 11.925 5.294 18.679 1.00 96.94 404 TYR A O 1
ATOM 3051 N N . MET A 1 405 ? 12.565 4.609 16.630 1.00 94.81 405 MET A N 1
ATOM 3052 C CA . MET A 1 405 ? 13.698 3.777 17.037 1.00 94.81 405 MET A CA 1
ATOM 3053 C C . MET A 1 405 ? 14.990 4.328 16.429 1.00 94.81 405 MET A C 1
ATOM 3055 O O . MET A 1 405 ? 14.948 5.050 15.435 1.00 94.81 405 MET A O 1
ATOM 3059 N N . ARG A 1 406 ? 16.145 4.027 17.035 1.00 91.12 406 ARG A N 1
ATOM 3060 C CA . ARG A 1 406 ? 17.456 4.519 16.573 1.00 91.12 406 ARG A CA 1
ATOM 3061 C C . ARG A 1 406 ? 18.410 3.369 16.321 1.00 91.12 406 ARG A C 1
ATOM 3063 O O . ARG A 1 406 ? 18.417 2.398 17.069 1.00 91.12 406 ARG A O 1
ATOM 3070 N N . TYR A 1 407 ? 19.291 3.521 15.338 1.00 89.88 407 TYR A N 1
ATOM 3071 C CA . TYR A 1 407 ? 20.255 2.486 14.960 1.00 89.88 407 TYR A CA 1
ATOM 3072 C C . TYR A 1 407 ? 21.081 1.946 16.144 1.00 89.88 407 TYR A C 1
ATOM 3074 O O . TYR A 1 407 ? 21.146 0.734 16.348 1.00 89.88 407 TYR A O 1
ATOM 3082 N N . PHE A 1 408 ? 21.693 2.829 16.944 1.00 88.94 408 PHE A N 1
ATOM 3083 C CA . PHE A 1 408 ? 22.634 2.463 18.018 1.00 88.94 408 PHE A CA 1
ATOM 3084 C C . PHE A 1 408 ? 21.987 1.919 19.292 1.00 88.94 408 PHE A C 1
ATOM 3086 O O . PHE A 1 408 ? 22.708 1.487 20.187 1.00 88.94 408 PHE A O 1
ATOM 3093 N N . THR A 1 409 ? 20.663 1.957 19.404 1.00 90.88 409 THR A N 1
ATOM 3094 C CA . THR A 1 409 ? 19.963 1.577 20.631 1.00 90.88 409 THR A CA 1
ATOM 3095 C C . THR A 1 409 ? 18.965 0.457 20.383 1.00 90.88 409 THR A C 1
ATOM 3097 O O . THR A 1 409 ? 18.617 0.114 19.251 1.00 90.88 409 THR A O 1
ATOM 3100 N N . ASP A 1 410 ? 18.556 -0.155 21.482 1.00 92.75 410 ASP A N 1
ATOM 3101 C CA . ASP A 1 410 ? 17.521 -1.174 21.600 1.00 92.75 410 ASP A CA 1
ATOM 3102 C C . ASP A 1 410 ? 16.277 -0.610 22.306 1.00 92.75 410 ASP A C 1
ATOM 3104 O O . ASP A 1 410 ? 15.533 -1.344 22.954 1.00 92.75 410 ASP A O 1
ATOM 3108 N N . ASP A 1 411 ? 16.067 0.707 22.211 1.00 95.00 411 ASP A N 1
ATOM 3109 C CA . ASP A 1 411 ? 14.958 1.420 22.834 1.00 95.00 411 ASP A CA 1
ATOM 3110 C C . ASP A 1 411 ? 13.913 1.880 21.808 1.00 95.00 411 ASP A C 1
ATOM 3112 O O . ASP A 1 411 ? 14.189 2.063 20.620 1.00 95.00 411 ASP A O 1
ATOM 3116 N N . ILE A 1 412 ? 12.687 2.069 22.297 1.00 97.06 412 ILE A N 1
ATOM 3117 C CA . ILE A 1 412 ? 11.658 2.863 21.625 1.00 97.06 412 ILE A CA 1
ATOM 3118 C C . ILE A 1 412 ? 11.536 4.181 22.375 1.00 97.06 412 ILE A C 1
ATOM 3120 O O . ILE A 1 412 ? 11.428 4.212 23.606 1.00 97.06 412 ILE A O 1
ATOM 3124 N N . LYS A 1 413 ? 11.503 5.274 21.619 1.00 97.06 413 LYS A N 1
ATOM 3125 C CA . LYS A 1 413 ? 11.203 6.609 22.125 1.00 97.06 413 LYS A CA 1
ATOM 3126 C C . LYS A 1 413 ? 9.857 7.062 21.600 1.00 97.06 413 LYS A C 1
ATOM 3128 O O . LYS A 1 413 ? 9.580 6.876 20.421 1.00 97.06 413 LYS A O 1
ATOM 3133 N N . TYR A 1 414 ? 9.017 7.644 22.447 1.00 98.44 414 TYR A N 1
ATOM 3134 C CA . TYR A 1 414 ? 7.696 8.103 22.021 1.00 98.44 414 TYR A CA 1
ATOM 3135 C C . TYR A 1 414 ? 7.208 9.337 22.777 1.00 98.44 414 TYR A C 1
ATOM 3137 O O . TYR A 1 414 ? 7.701 9.680 23.851 1.00 98.44 414 TYR A O 1
ATOM 3145 N N . ARG A 1 415 ? 6.225 10.011 22.185 1.00 98.50 415 ARG A N 1
ATOM 3146 C CA . ARG A 1 415 ? 5.469 11.138 22.727 1.00 98.50 415 ARG A CA 1
ATOM 3147 C C . ARG A 1 415 ? 3.988 10.901 22.474 1.00 98.50 415 ARG A C 1
ATOM 3149 O O . ARG A 1 415 ? 3.610 10.283 21.479 1.00 98.50 415 ARG A O 1
ATOM 3156 N N . VAL A 1 416 ? 3.162 11.447 23.355 1.00 98.69 416 VAL A N 1
ATOM 3157 C CA . VAL A 1 416 ? 1.705 11.413 23.223 1.00 98.69 416 VAL A CA 1
ATOM 3158 C C . VAL A 1 416 ? 1.209 12.830 22.983 1.00 98.69 416 VAL A C 1
ATOM 3160 O O . VAL A 1 416 ? 1.580 13.744 23.720 1.00 98.69 416 VAL A O 1
ATOM 3163 N N . PHE A 1 417 ? 0.393 13.007 21.951 1.00 98.50 417 PHE A N 1
ATOM 3164 C CA . PHE A 1 417 ? -0.433 14.192 21.774 1.00 98.50 417 PHE A CA 1
ATOM 3165 C C . PHE A 1 417 ? -1.730 13.993 22.552 1.00 98.50 417 PHE A C 1
ATOM 3167 O O . PHE A 1 417 ? -2.455 13.028 22.307 1.00 98.50 417 PHE A O 1
ATOM 3174 N N . ASP A 1 418 ? -2.023 14.883 23.492 1.00 96.19 418 ASP A N 1
ATOM 3175 C CA . ASP A 1 418 ? -3.178 14.763 24.390 1.00 96.19 418 ASP A CA 1
ATOM 3176 C C . ASP A 1 418 ? -4.495 15.313 23.810 1.00 96.19 418 ASP A C 1
ATOM 3178 O O . ASP A 1 418 ? -5.525 15.257 24.484 1.00 96.19 418 ASP A O 1
ATOM 3182 N N . GLY A 1 419 ? -4.467 15.797 22.565 1.00 94.31 419 GLY A N 1
ATOM 3183 C CA . GLY A 1 419 ? -5.557 16.523 21.908 1.00 94.31 419 GLY A CA 1
ATOM 3184 C C . GLY A 1 419 ? -5.281 18.027 21.790 1.00 94.31 419 GLY A C 1
ATOM 3185 O O . GLY A 1 419 ? -5.964 18.725 21.048 1.00 94.31 419 GLY A O 1
ATOM 3186 N N . SER A 1 420 ? -4.273 18.543 22.498 1.00 94.31 420 SER A N 1
ATOM 3187 C CA . SER A 1 420 ? -3.862 19.952 22.460 1.00 94.31 420 SER A CA 1
ATOM 3188 C C . SER A 1 420 ? -2.360 20.126 22.254 1.00 94.31 420 SER A C 1
ATOM 3190 O O . SER A 1 420 ? -1.941 20.968 21.461 1.00 94.31 420 SER A O 1
ATOM 3192 N N . THR A 1 421 ? -1.531 19.342 22.945 1.00 96.88 421 THR A N 1
ATOM 3193 C CA . THR A 1 421 ? -0.070 19.467 22.911 1.00 96.88 421 THR A CA 1
ATOM 3194 C C . THR A 1 421 ? 0.634 18.116 22.939 1.00 96.88 421 THR A C 1
ATOM 3196 O O . THR A 1 421 ? 0.100 17.112 23.407 1.00 96.88 421 THR A O 1
ATOM 3199 N N . TRP A 1 422 ? 1.866 18.093 22.428 1.00 98.38 422 TRP A N 1
ATOM 3200 C CA . TRP A 1 422 ? 2.752 16.938 22.533 1.00 98.38 422 TRP A CA 1
ATOM 3201 C C . TRP A 1 422 ? 3.456 16.925 23.889 1.00 98.38 422 TRP A C 1
ATOM 3203 O O . TRP A 1 422 ? 4.160 17.874 24.240 1.00 98.38 422 TRP A O 1
ATOM 3213 N N . GLY A 1 423 ? 3.316 15.822 24.619 1.00 97.62 423 GLY A N 1
ATOM 3214 C CA . GLY A 1 423 ? 4.008 15.597 25.881 1.00 97.62 423 GLY A CA 1
ATOM 3215 C C . GLY A 1 423 ? 5.526 15.419 25.741 1.00 97.62 423 GLY A C 1
ATOM 3216 O O . GLY A 1 423 ? 6.111 15.418 24.647 1.00 97.62 423 GLY A O 1
ATOM 3217 N N . SER A 1 424 ? 6.175 15.240 26.891 1.00 96.81 424 SER A N 1
ATOM 3218 C CA . SER A 1 424 ? 7.599 14.904 26.982 1.00 96.81 424 SER A CA 1
ATOM 3219 C C . SER A 1 424 ? 7.919 13.571 26.305 1.00 96.81 424 SER A C 1
ATOM 3221 O O . SER A 1 424 ? 7.079 12.676 26.231 1.00 96.81 424 SER A O 1
ATOM 3223 N N . GLU A 1 425 ? 9.157 13.433 25.828 1.00 96.88 425 GLU A N 1
ATOM 3224 C CA . GLU A 1 425 ? 9.647 12.163 25.291 1.00 96.88 425 GLU A CA 1
ATOM 3225 C C . GLU A 1 425 ? 9.815 11.127 26.406 1.00 96.88 425 GLU A C 1
ATOM 3227 O O . GLU A 1 425 ? 10.417 11.401 27.445 1.00 96.88 425 GLU A O 1
ATOM 3232 N N . ILE A 1 426 ? 9.311 9.923 26.157 1.00 97.94 426 ILE A N 1
ATOM 3233 C CA . ILE A 1 426 ? 9.431 8.753 27.020 1.00 97.94 426 ILE A CA 1
ATOM 3234 C C . ILE A 1 426 ? 10.333 7.742 26.313 1.00 97.94 426 ILE A C 1
ATOM 3236 O O . ILE A 1 426 ? 10.181 7.503 25.118 1.00 97.94 426 ILE A O 1
ATOM 3240 N N . THR A 1 427 ? 11.273 7.146 27.049 1.00 97.38 427 THR A N 1
ATOM 3241 C CA . THR A 1 427 ? 12.157 6.081 26.549 1.00 97.38 427 THR A CA 1
ATOM 3242 C C . THR A 1 427 ? 11.793 4.761 27.213 1.00 97.38 427 THR A C 1
ATOM 3244 O O . THR A 1 427 ? 11.701 4.692 28.438 1.00 97.38 427 THR A O 1
ATOM 3247 N N . VAL A 1 428 ? 11.613 3.716 26.410 1.00 97.75 428 VAL A N 1
ATOM 3248 C CA . VAL A 1 428 ? 11.388 2.346 26.876 1.00 97.75 428 VAL A CA 1
ATOM 3249 C C . VAL A 1 428 ? 12.523 1.464 26.381 1.00 97.75 428 VAL A C 1
ATOM 3251 O O . VAL A 1 428 ? 12.698 1.284 25.178 1.00 97.75 428 VAL A O 1
ATOM 3254 N N . SER A 1 429 ? 13.285 0.916 27.322 1.00 94.81 429 SER A N 1
ATOM 3255 C CA . SER A 1 429 ? 14.383 -0.020 27.066 1.00 94.81 429 SER A CA 1
ATOM 3256 C C . SER A 1 429 ? 13.914 -1.476 27.147 1.00 94.81 429 SER A C 1
ATOM 3258 O O . SER A 1 429 ? 12.789 -1.755 27.566 1.00 94.81 429 SER A O 1
ATOM 3260 N N . SER A 1 430 ? 14.793 -2.415 26.785 1.00 88.25 430 SER A N 1
ATOM 3261 C CA . SER A 1 430 ? 14.557 -3.863 26.918 1.00 88.25 430 SER A CA 1
ATOM 3262 C C . SER A 1 430 ? 13.362 -4.384 26.112 1.00 88.25 430 SER A C 1
ATOM 3264 O O . SER A 1 430 ? 12.712 -5.354 26.499 1.00 88.25 430 SER A O 1
ATOM 3266 N N . ILE A 1 431 ? 13.082 -3.770 24.962 1.00 94.88 431 ILE A N 1
ATOM 3267 C CA . ILE A 1 431 ? 12.001 -4.203 24.064 1.00 94.88 431 ILE A CA 1
ATOM 3268 C C . ILE A 1 431 ? 12.360 -5.496 23.306 1.00 94.88 431 ILE A C 1
ATOM 3270 O O . ILE A 1 431 ? 11.485 -6.161 22.765 1.00 94.88 431 ILE A O 1
ATOM 3274 N N . GLY A 1 432 ? 13.636 -5.897 23.303 1.00 94.38 432 GLY A N 1
ATOM 3275 C CA . GLY A 1 432 ? 14.121 -7.081 22.583 1.00 94.38 432 GLY A CA 1
ATOM 3276 C C . GLY A 1 432 ? 14.569 -6.796 21.147 1.00 94.38 432 GLY A C 1
ATOM 3277 O O . GLY A 1 432 ? 14.679 -7.726 20.351 1.00 94.38 432 GLY A O 1
ATOM 3278 N N . ALA A 1 433 ? 14.819 -5.528 20.814 1.00 94.62 433 ALA A N 1
ATOM 3279 C CA . ALA A 1 433 ? 15.519 -5.131 19.597 1.00 94.62 433 ALA A CA 1
ATOM 3280 C C . ALA A 1 433 ? 17.043 -5.197 19.799 1.00 94.62 433 ALA A C 1
ATOM 3282 O O . ALA A 1 433 ? 17.535 -5.134 20.922 1.00 94.62 433 ALA A O 1
ATOM 3283 N N . THR A 1 434 ? 17.802 -5.299 18.712 1.00 94.94 434 THR A N 1
ATOM 3284 C CA . THR A 1 434 ? 19.272 -5.327 18.749 1.00 94.94 434 THR A CA 1
ATOM 3285 C C . THR A 1 434 ? 19.830 -3.938 18.466 1.00 94.94 434 THR A C 1
ATOM 3287 O O . THR A 1 434 ? 19.484 -3.338 17.451 1.00 94.94 434 THR A O 1
ATOM 3290 N N . ALA A 1 435 ? 20.718 -3.429 19.319 1.00 92.94 435 ALA A N 1
ATOM 3291 C CA . ALA A 1 435 ? 21.460 -2.189 19.083 1.00 92.94 435 ALA A CA 1
ATOM 3292 C C . ALA A 1 435 ? 22.461 -2.311 17.912 1.00 92.94 435 ALA A C 1
ATOM 3294 O O . ALA A 1 435 ? 22.911 -3.401 17.581 1.00 92.94 435 ALA A O 1
ATOM 3295 N N . ASN A 1 436 ? 22.871 -1.183 17.329 1.00 91.69 436 ASN A N 1
ATOM 3296 C CA . ASN A 1 436 ? 23.807 -1.090 16.195 1.00 91.69 436 ASN A CA 1
ATOM 3297 C C . ASN A 1 436 ? 23.316 -1.792 14.916 1.00 91.69 436 ASN A C 1
ATOM 3299 O O . ASN A 1 436 ? 24.091 -2.445 14.220 1.00 91.69 436 ASN A O 1
ATOM 3303 N N . THR A 1 437 ? 22.026 -1.662 14.615 1.00 91.50 437 THR A N 1
ATOM 3304 C CA . THR A 1 437 ? 21.389 -2.263 13.433 1.00 91.50 437 THR A CA 1
ATOM 3305 C C . THR A 1 437 ? 20.364 -1.304 12.835 1.00 91.50 437 THR A C 1
ATOM 3307 O O . THR A 1 437 ? 19.765 -0.514 13.571 1.00 91.50 437 THR A O 1
ATOM 3310 N N . LEU A 1 438 ? 20.147 -1.379 11.515 1.00 90.50 438 LEU A N 1
ATOM 3311 C CA . LEU A 1 438 ? 19.024 -0.713 10.835 1.00 90.50 438 LEU A CA 1
ATOM 3312 C C . LEU A 1 438 ? 17.715 -1.079 11.535 1.00 90.50 438 LEU A C 1
ATOM 3314 O O . LEU A 1 438 ? 17.615 -2.202 12.010 1.00 90.50 438 LEU A O 1
ATOM 3318 N N . LYS A 1 439 ? 16.717 -0.198 11.601 1.00 92.56 439 LYS A N 1
ATOM 3319 C CA . LYS A 1 439 ? 15.403 -0.573 12.144 1.00 92.56 439 LYS A CA 1
ATOM 3320 C C . LYS A 1 439 ? 14.379 -0.683 11.034 1.00 92.56 439 LYS A C 1
ATOM 3322 O O . LYS A 1 439 ? 14.446 0.034 10.039 1.00 92.56 439 LYS A O 1
ATOM 3327 N N . HIS A 1 440 ? 13.422 -1.575 11.239 1.00 95.44 440 HIS A N 1
ATOM 3328 C CA . HIS A 1 440 ? 12.168 -1.583 10.513 1.00 95.44 440 HIS A CA 1
ATOM 3329 C C . HIS A 1 440 ? 11.027 -1.482 11.516 1.00 95.44 440 HIS A C 1
ATOM 3331 O O . HIS A 1 440 ? 10.974 -2.280 12.457 1.00 95.44 440 HIS A O 1
ATOM 3337 N N . VAL A 1 441 ? 10.124 -0.533 11.300 1.00 96.31 441 VAL A N 1
ATOM 3338 C CA . VAL A 1 441 ? 8.932 -0.335 12.125 1.00 96.31 441 VAL A CA 1
ATOM 3339 C C . VAL A 1 441 ? 7.711 -0.095 11.249 1.00 96.31 441 VAL A C 1
ATOM 3341 O O . VAL A 1 441 ? 7.834 0.394 10.133 1.00 96.31 441 VAL A O 1
ATOM 3344 N N . SER A 1 442 ? 6.531 -0.413 11.760 1.00 97.31 442 SER A N 1
ATOM 3345 C CA . SER A 1 442 ? 5.247 -0.006 11.190 1.00 97.31 442 SER A CA 1
ATOM 3346 C C . SER A 1 442 ? 4.218 0.056 12.309 1.00 97.31 442 SER A C 1
ATOM 3348 O O . SER A 1 442 ? 4.328 -0.700 13.274 1.00 97.31 442 SER A O 1
ATOM 3350 N N . ALA A 1 443 ? 3.239 0.952 12.207 1.00 97.62 443 ALA A N 1
ATOM 3351 C CA . ALA A 1 443 ? 2.225 1.125 13.238 1.00 97.62 443 ALA A CA 1
ATOM 3352 C C . ALA A 1 443 ? 0.812 1.185 12.666 1.00 97.62 443 ALA A C 1
ATOM 3354 O O . ALA A 1 443 ? 0.596 1.665 11.550 1.00 97.62 443 ALA A O 1
ATOM 3355 N N . ASP A 1 444 ? -0.128 0.699 13.465 1.00 97.38 444 ASP A N 1
ATOM 3356 C CA . ASP A 1 444 ? -1.562 0.862 13.266 1.00 97.38 444 ASP A CA 1
ATOM 3357 C C . ASP A 1 444 ? -2.265 0.834 14.632 1.00 97.38 444 ASP A C 1
ATOM 3359 O O . ASP A 1 444 ? -1.662 0.464 15.650 1.00 97.38 444 ASP A O 1
ATOM 3363 N N . SER A 1 445 ? -3.534 1.224 14.661 1.00 96.38 445 SER A N 1
ATOM 3364 C CA . SER A 1 445 ? -4.353 1.212 15.870 1.00 96.38 445 SER A CA 1
ATOM 3365 C C . SER A 1 445 ? -5.625 0.397 15.672 1.00 96.38 445 SER A C 1
ATOM 3367 O O . SER A 1 445 ? -6.184 0.358 14.580 1.00 96.38 445 SER A O 1
ATOM 3369 N N . ASP A 1 446 ? -6.078 -0.272 16.730 1.00 93.62 446 ASP A N 1
ATOM 3370 C CA . ASP A 1 446 ? -7.296 -1.085 16.676 1.00 93.62 446 ASP A CA 1
ATOM 3371 C C . ASP A 1 446 ? -8.581 -0.238 16.722 1.00 93.62 446 ASP A C 1
ATOM 3373 O O . ASP A 1 446 ? -8.544 0.997 16.773 1.00 93.62 446 ASP A O 1
ATOM 3377 N N . GLY A 1 447 ? -9.746 -0.893 16.695 1.00 87.94 447 GLY A N 1
ATOM 3378 C CA . GLY A 1 447 ? -11.041 -0.208 16.680 1.00 87.94 447 GLY A CA 1
ATOM 3379 C C . GLY A 1 447 ? -11.350 0.625 17.929 1.00 87.94 447 GLY A C 1
ATOM 3380 O O . GLY A 1 447 ? -12.202 1.506 17.845 1.00 87.94 447 GLY A O 1
ATOM 3381 N N . VAL A 1 448 ? -10.637 0.411 19.043 1.00 89.44 448 VAL A N 1
ATOM 3382 C CA . VAL A 1 448 ? -10.684 1.249 20.264 1.00 89.44 448 VAL A CA 1
ATOM 3383 C C . VAL A 1 448 ? -9.445 2.139 20.413 1.00 89.44 448 VAL A C 1
ATOM 3385 O O . VAL A 1 448 ? -9.211 2.744 21.462 1.00 89.44 448 VAL A O 1
ATOM 3388 N N . GLN A 1 449 ? -8.644 2.225 19.353 1.00 94.38 449 GLN A N 1
ATOM 3389 C CA . GLN A 1 449 ? -7.469 3.068 19.211 1.00 94.38 449 GLN A CA 1
ATOM 3390 C C . GLN A 1 449 ? -6.365 2.775 20.235 1.00 94.38 449 GLN A C 1
ATOM 3392 O O . GLN A 1 449 ? -5.622 3.676 20.636 1.00 94.38 449 GLN A O 1
ATOM 3397 N N . LYS A 1 450 ? -6.201 1.510 20.642 1.00 95.88 450 LYS A N 1
ATOM 3398 C CA . LYS A 1 450 ? -4.922 1.037 21.194 1.00 95.88 450 LYS A CA 1
ATOM 3399 C C . LYS A 1 450 ? -3.915 0.976 20.051 1.00 95.88 450 LYS A C 1
ATOM 3401 O O . LYS A 1 450 ? -4.235 0.500 18.966 1.00 95.88 450 LYS A O 1
ATOM 3406 N N . ALA A 1 451 ? -2.701 1.446 20.303 1.00 98.19 451 ALA A N 1
ATOM 3407 C CA . ALA A 1 451 ? -1.654 1.499 19.292 1.00 98.19 451 ALA A CA 1
ATOM 3408 C C . ALA A 1 451 ? -0.774 0.246 19.334 1.00 98.19 451 ALA A C 1
ATOM 3410 O O . ALA A 1 451 ? -0.349 -0.190 20.412 1.00 98.19 451 ALA A O 1
ATOM 3411 N N . TYR A 1 452 ? -0.441 -0.272 18.154 1.00 98.38 452 TYR A N 1
ATOM 3412 C CA . TYR A 1 452 ? 0.427 -1.426 17.954 1.00 98.38 452 TYR A CA 1
ATOM 3413 C C . TYR A 1 452 ? 1.547 -1.053 16.989 1.00 98.38 452 TYR A C 1
ATOM 3415 O O . TYR A 1 452 ? 1.302 -0.518 15.911 1.00 98.38 452 TYR A O 1
ATOM 3423 N N . VAL A 1 453 ? 2.786 -1.351 17.372 1.00 98.56 453 VAL A N 1
ATOM 3424 C CA . VAL A 1 453 ? 3.970 -1.103 16.542 1.00 98.56 453 VAL A CA 1
ATOM 3425 C C . VAL A 1 453 ? 4.672 -2.425 16.287 1.00 98.56 453 VAL A C 1
ATOM 3427 O O . VAL A 1 453 ? 5.193 -3.036 17.222 1.00 98.56 453 VAL A O 1
ATOM 3430 N N . ALA A 1 454 ? 4.698 -2.856 15.030 1.00 98.50 454 ALA A N 1
ATOM 3431 C CA . ALA A 1 454 ? 5.482 -3.997 14.585 1.00 98.50 454 ALA A CA 1
ATOM 3432 C C . ALA A 1 454 ? 6.932 -3.589 14.327 1.00 98.50 454 ALA A C 1
ATOM 3434 O O . ALA A 1 454 ? 7.186 -2.560 13.706 1.00 98.50 454 ALA A O 1
ATOM 3435 N N . TYR A 1 455 ? 7.879 -4.398 14.798 1.00 98.12 455 TYR A N 1
ATOM 3436 C CA . TYR A 1 455 ? 9.313 -4.208 14.578 1.00 98.12 455 TYR A CA 1
ATOM 3437 C C . TYR A 1 455 ? 10.066 -5.543 14.598 1.00 98.12 455 TYR A C 1
ATOM 3439 O O . TYR A 1 455 ? 9.521 -6.576 14.992 1.00 98.12 455 TYR A O 1
ATOM 3447 N N . LEU A 1 456 ? 11.329 -5.528 14.164 1.00 97.50 456 LEU A N 1
ATOM 3448 C CA . LEU A 1 456 ? 12.178 -6.722 14.089 1.00 97.50 456 LEU A CA 1
ATOM 3449 C C . LEU A 1 456 ? 13.240 -6.755 15.188 1.00 97.50 456 LEU A C 1
ATOM 3451 O O . LEU A 1 456 ? 13.813 -5.730 15.562 1.00 97.50 456 LEU A O 1
ATOM 3455 N N . THR A 1 457 ? 13.569 -7.958 15.660 1.00 96.25 457 THR A N 1
ATOM 3456 C CA . THR A 1 457 ? 14.583 -8.153 16.710 1.00 96.25 457 THR A CA 1
ATOM 3457 C C . THR A 1 457 ? 16.017 -7.918 16.230 1.00 96.25 457 THR A C 1
ATOM 3459 O O . THR A 1 457 ? 16.801 -7.305 16.952 1.00 96.25 457 THR A O 1
ATOM 3462 N N . GLY A 1 458 ? 16.384 -8.364 15.025 1.00 92.38 458 GLY A N 1
ATOM 3463 C CA . GLY A 1 458 ? 17.744 -8.245 14.470 1.00 92.38 458 GLY A CA 1
ATOM 3464 C C . GLY A 1 458 ? 17.977 -6.986 13.628 1.00 92.38 458 GLY A C 1
ATOM 3465 O O . GLY A 1 458 ? 18.990 -6.882 12.940 1.00 92.38 458 GLY A O 1
ATOM 3466 N N . GLY A 1 459 ? 17.052 -6.025 13.679 1.00 86.19 459 GLY A N 1
ATOM 3467 C CA . GLY A 1 459 ? 17.158 -4.761 12.964 1.00 86.19 459 GLY A CA 1
ATOM 3468 C C . GLY A 1 459 ? 16.386 -4.738 11.647 1.00 86.19 459 GLY A C 1
ATOM 3469 O O . GLY A 1 459 ? 15.205 -4.397 11.646 1.00 86.19 459 GLY A O 1
ATOM 3470 N N . ASN A 1 460 ? 17.033 -5.102 10.534 1.00 88.94 460 ASN A N 1
ATOM 3471 C CA . ASN A 1 460 ? 16.362 -5.243 9.233 1.00 88.94 460 ASN A CA 1
ATOM 3472 C C . ASN A 1 460 ? 15.901 -6.678 8.939 1.00 88.94 460 ASN A C 1
ATOM 3474 O O . ASN A 1 460 ? 15.160 -6.894 7.981 1.00 88.94 460 ASN A O 1
ATOM 3478 N N . SER A 1 461 ? 16.315 -7.647 9.760 1.00 95.50 461 SER A N 1
ATOM 3479 C CA . SER A 1 461 ? 15.838 -9.028 9.708 1.00 95.50 461 SER A CA 1
ATOM 3480 C C . SER A 1 461 ? 15.652 -9.621 11.106 1.00 95.50 461 SER A C 1
ATOM 3482 O O . SER A 1 461 ? 16.310 -9.186 12.050 1.00 95.50 461 SER A O 1
ATOM 3484 N N . GLY A 1 462 ? 14.757 -10.595 11.271 1.00 96.69 462 GLY A N 1
ATOM 3485 C CA . GLY A 1 462 ? 14.613 -11.352 12.519 1.00 96.69 462 GLY A CA 1
ATOM 3486 C C . GLY A 1 462 ? 13.171 -11.700 12.872 1.00 96.69 462 GLY A C 1
ATOM 3487 O O . GLY A 1 462 ? 12.300 -11.751 12.012 1.00 96.69 462 GLY A O 1
ATOM 3488 N N . SER A 1 463 ? 12.932 -11.950 14.156 1.00 97.94 463 SER A N 1
ATOM 3489 C CA . SER A 1 463 ? 11.601 -12.247 14.698 1.00 97.94 463 SER A CA 1
ATOM 3490 C C . SER A 1 463 ? 10.727 -10.991 14.706 1.00 97.94 463 SER A C 1
ATOM 3492 O O . SER A 1 463 ? 11.240 -9.892 14.938 1.00 97.94 463 SER A O 1
ATOM 3494 N N . ILE A 1 464 ? 9.416 -11.148 14.516 1.00 98.38 464 ILE A N 1
ATOM 3495 C CA . ILE A 1 464 ? 8.451 -10.048 14.604 1.00 98.38 464 ILE A CA 1
ATOM 3496 C C . ILE A 1 464 ? 8.058 -9.842 16.067 1.00 98.38 464 ILE A C 1
ATOM 3498 O O . ILE A 1 464 ? 7.580 -10.752 16.753 1.00 98.38 464 ILE A O 1
ATOM 3502 N N . LYS A 1 465 ? 8.223 -8.610 16.537 1.00 98.19 465 LYS A N 1
ATOM 3503 C CA . LYS A 1 465 ? 7.762 -8.135 17.839 1.00 98.19 465 LYS A CA 1
ATOM 3504 C C . LYS A 1 465 ? 6.687 -7.074 17.667 1.00 98.19 465 LYS A C 1
ATOM 3506 O O . LYS A 1 465 ? 6.700 -6.327 16.693 1.00 98.19 465 LYS A O 1
ATOM 3511 N N . ILE A 1 466 ? 5.806 -6.982 18.658 1.00 98.50 466 ILE A N 1
ATOM 3512 C CA . ILE A 1 466 ? 4.749 -5.974 18.732 1.00 98.50 466 ILE A CA 1
ATOM 3513 C C . ILE A 1 466 ? 4.903 -5.205 20.034 1.00 98.50 466 ILE A C 1
ATOM 3515 O O . ILE A 1 466 ? 4.898 -5.807 21.106 1.00 98.50 466 ILE A O 1
ATOM 3519 N N . ALA A 1 467 ? 5.055 -3.888 19.953 1.00 98.56 467 ALA A N 1
ATOM 3520 C CA . ALA A 1 467 ? 4.950 -2.979 21.089 1.00 98.56 467 ALA A CA 1
ATOM 3521 C C . ALA A 1 467 ? 3.525 -2.424 21.172 1.00 98.56 467 ALA A C 1
ATOM 3523 O O . ALA A 1 467 ? 2.915 -2.155 20.137 1.00 98.56 467 ALA A O 1
ATOM 3524 N N . LYS A 1 468 ? 2.992 -2.279 22.390 1.00 98.12 468 LYS A N 1
ATOM 3525 C CA . LYS A 1 468 ? 1.582 -1.946 22.626 1.00 98.12 468 LYS A CA 1
ATOM 3526 C C . LYS A 1 468 ? 1.427 -0.735 23.536 1.00 98.12 468 LYS A C 1
ATOM 3528 O O . LYS A 1 468 ? 2.124 -0.616 24.547 1.00 98.12 468 LYS A O 1
ATOM 3533 N N . TRP A 1 469 ? 0.439 0.097 23.233 1.00 98.50 469 TRP A N 1
ATOM 3534 C CA . TRP A 1 469 ? -0.026 1.181 24.093 1.00 98.50 469 TRP A CA 1
ATOM 3535 C C . TRP A 1 469 ? -1.541 1.119 24.234 1.00 98.50 469 TRP A C 1
ATOM 3537 O O . TRP A 1 469 ? -2.244 0.702 23.317 1.00 98.50 469 TRP A O 1
ATOM 3547 N N . ASN A 1 470 ? -2.057 1.546 25.383 1.00 97.50 470 ASN A N 1
ATOM 3548 C CA . ASN A 1 470 ? -3.496 1.696 25.551 1.00 97.50 470 ASN A CA 1
ATOM 3549 C C . ASN A 1 470 ? -4.024 2.880 24.719 1.00 97.50 470 ASN A C 1
ATOM 3551 O O . ASN A 1 470 ? -3.258 3.673 24.171 1.00 97.50 470 ASN A O 1
ATOM 3555 N N . TYR A 1 471 ? -5.343 3.051 24.710 1.00 96.12 471 TYR A N 1
ATOM 3556 C CA . TYR A 1 471 ? -6.032 4.119 23.984 1.00 96.12 471 TYR A CA 1
ATOM 3557 C C . TYR A 1 471 ? -5.700 5.549 24.457 1.00 96.12 471 TYR A C 1
ATOM 3559 O O . TYR A 1 471 ? -6.102 6.519 23.820 1.00 96.12 471 TYR A O 1
ATOM 3567 N N . THR A 1 472 ? -4.966 5.712 25.566 1.00 96.69 472 THR A N 1
ATOM 3568 C CA . THR A 1 472 ? -4.459 7.008 26.049 1.00 96.69 472 THR A CA 1
ATOM 3569 C C . THR A 1 472 ? -2.966 7.216 25.795 1.00 96.69 472 THR A C 1
ATOM 3571 O O . THR A 1 472 ? -2.441 8.260 26.174 1.00 96.69 472 THR A O 1
ATOM 3574 N N . GLY A 1 473 ? -2.267 6.248 25.196 1.00 97.56 473 GLY A N 1
ATOM 3575 C CA . GLY A 1 473 ? -0.828 6.322 24.930 1.00 97.56 473 GLY A CA 1
ATOM 3576 C C . GLY A 1 473 ? 0.065 5.872 26.092 1.00 97.56 473 GLY A C 1
ATOM 3577 O O . GLY A 1 473 ? 1.248 6.199 26.119 1.00 97.56 473 GLY A O 1
ATOM 3578 N N . SER A 1 474 ? -0.461 5.123 27.062 1.00 97.69 474 SER A N 1
ATOM 3579 C CA . SER A 1 474 ? 0.330 4.484 28.121 1.00 97.69 474 SER A CA 1
ATOM 3580 C C . SER A 1 474 ? 0.879 3.138 27.649 1.00 97.69 474 SER A C 1
ATOM 3582 O O . SER A 1 474 ? 0.139 2.325 27.098 1.00 97.69 474 SER A O 1
ATOM 3584 N N . TRP A 1 475 ? 2.168 2.894 27.889 1.00 98.19 475 TRP A N 1
ATOM 3585 C CA . TRP A 1 475 ? 2.862 1.658 27.512 1.00 98.19 475 TRP A CA 1
ATOM 3586 C C . TRP A 1 475 ? 2.253 0.405 28.165 1.00 98.19 475 TRP A C 1
ATOM 3588 O O . TRP A 1 475 ? 2.046 0.375 29.377 1.00 98.19 475 TRP A O 1
ATOM 3598 N N . LEU A 1 476 ? 2.028 -0.644 27.369 1.00 97.75 476 LEU A N 1
ATOM 3599 C CA . LEU A 1 476 ? 1.464 -1.933 27.799 1.00 97.75 476 LEU A CA 1
ATOM 3600 C C . LEU A 1 476 ? 2.443 -3.114 27.678 1.00 97.75 476 LEU A C 1
ATOM 3602 O O . LEU A 1 476 ? 2.087 -4.237 28.028 1.00 97.75 476 LEU A O 1
ATOM 3606 N N . GLY A 1 477 ? 3.664 -2.889 27.191 1.00 97.69 477 GLY A N 1
ATOM 3607 C CA . GLY A 1 477 ? 4.663 -3.943 26.998 1.00 97.69 477 GLY A CA 1
ATOM 3608 C C . GLY A 1 477 ? 4.819 -4.394 25.549 1.00 97.69 477 GLY A C 1
ATOM 3609 O O . GLY A 1 477 ? 4.243 -3.821 24.622 1.00 97.69 477 GLY A O 1
ATOM 3610 N N . THR A 1 478 ? 5.626 -5.440 25.372 1.00 97.88 478 THR A N 1
ATOM 3611 C CA . THR A 1 478 ? 5.873 -6.084 24.079 1.00 97.88 478 THR A CA 1
ATOM 3612 C C . THR A 1 478 ? 5.420 -7.538 24.083 1.00 97.88 478 THR A C 1
ATOM 3614 O O . THR A 1 478 ? 5.363 -8.188 25.125 1.00 97.88 478 THR A O 1
ATOM 3617 N N . GLU A 1 479 ? 5.121 -8.065 22.902 1.00 97.00 479 GLU A N 1
ATOM 3618 C CA . GLU A 1 479 ? 4.875 -9.488 22.663 1.00 97.00 479 GLU A CA 1
ATOM 3619 C C . GLU A 1 479 ? 5.595 -9.963 21.392 1.00 97.00 479 GLU A C 1
ATOM 3621 O O . GLU A 1 479 ? 6.036 -9.155 20.572 1.00 97.00 479 GLU A O 1
ATOM 3626 N N . THR A 1 480 ? 5.774 -11.278 21.257 1.00 97.88 480 THR A N 1
ATOM 3627 C CA . THR A 1 480 ? 6.333 -11.902 20.047 1.00 97.88 480 THR A CA 1
ATOM 3628 C C . THR A 1 480 ? 5.185 -12.349 19.155 1.00 97.88 480 THR A C 1
ATOM 3630 O O . THR A 1 480 ? 4.376 -13.158 19.601 1.00 97.88 480 THR A O 1
ATOM 3633 N N . ALA A 1 481 ? 5.138 -11.841 17.924 1.00 98.06 481 ALA A N 1
ATOM 3634 C CA . ALA A 1 481 ? 4.172 -12.279 16.921 1.00 98.06 481 ALA A CA 1
ATOM 3635 C C . ALA A 1 481 ? 4.655 -13.542 16.200 1.00 98.06 481 ALA A C 1
ATOM 3637 O O . ALA A 1 481 ? 3.910 -14.506 16.078 1.00 98.06 481 ALA A O 1
ATOM 3638 N N . ASP A 1 482 ? 5.927 -13.563 15.793 1.00 98.50 482 ASP A N 1
ATOM 3639 C CA . ASP A 1 482 ? 6.574 -14.759 15.258 1.00 98.50 482 ASP A CA 1
ATOM 3640 C C . ASP A 1 482 ? 8.071 -14.772 15.572 1.00 98.50 482 ASP A C 1
ATOM 3642 O O . ASP A 1 482 ? 8.739 -13.736 15.558 1.00 98.50 482 ASP A O 1
ATOM 3646 N N . SER A 1 483 ? 8.599 -15.966 15.833 1.00 97.38 483 SER A N 1
ATOM 3647 C CA . SER A 1 483 ? 10.037 -16.239 15.907 1.00 97.38 483 SER A CA 1
ATOM 3648 C C . SER A 1 483 ? 10.443 -17.510 15.157 1.00 97.38 483 SER A C 1
ATOM 3650 O O . SER A 1 483 ? 11.534 -18.031 15.389 1.00 97.38 483 SER A O 1
ATOM 3652 N N . THR A 1 484 ? 9.557 -18.056 14.325 1.00 97.69 484 THR A N 1
ATOM 3653 C CA . THR A 1 484 ? 9.795 -19.276 13.550 1.00 97.69 484 THR A CA 1
ATOM 3654 C C . THR A 1 484 ? 10.512 -18.983 12.233 1.00 97.69 484 THR A C 1
ATOM 3656 O O . THR A 1 484 ? 11.238 -19.846 11.736 1.00 97.69 484 THR A O 1
ATOM 3659 N N . LEU A 1 485 ? 10.382 -17.762 11.704 1.00 97.00 485 LEU A N 1
ATOM 3660 C CA . LEU A 1 485 ? 11.063 -17.293 10.499 1.00 97.00 485 LEU A CA 1
ATOM 3661 C C . LEU A 1 485 ? 11.967 -16.080 10.787 1.00 97.00 485 LEU A C 1
ATOM 3663 O O . LEU A 1 485 ? 11.891 -15.423 11.826 1.00 97.00 485 LEU A O 1
ATOM 3667 N N . SER A 1 486 ? 12.842 -15.772 9.825 1.00 96.88 486 SER A N 1
ATOM 3668 C CA . SER A 1 486 ? 13.564 -14.495 9.779 1.00 96.88 486 SER A CA 1
ATOM 3669 C C . SER A 1 486 ? 12.859 -13.568 8.795 1.00 96.88 486 SER A C 1
ATOM 3671 O O . SER A 1 486 ? 12.927 -13.771 7.579 1.00 96.88 486 SER A O 1
ATOM 3673 N N . HIS A 1 487 ? 12.132 -12.595 9.331 1.00 97.62 487 HIS A N 1
ATOM 3674 C CA . HIS A 1 487 ? 11.284 -11.664 8.596 1.00 97.62 487 HIS A CA 1
ATOM 3675 C C . HIS A 1 487 ? 12.018 -10.372 8.266 1.00 97.62 487 HIS A C 1
ATOM 3677 O O . HIS A 1 487 ? 12.895 -9.956 9.012 1.00 97.62 487 HIS A O 1
ATOM 3683 N N . THR A 1 488 ? 11.607 -9.700 7.194 1.00 96.81 488 THR A N 1
ATOM 3684 C CA . THR A 1 488 ? 11.997 -8.328 6.837 1.00 96.81 488 THR A CA 1
ATOM 3685 C C . THR A 1 488 ? 10.743 -7.511 6.485 1.00 96.81 488 THR A C 1
ATOM 3687 O O . THR A 1 488 ? 9.705 -8.099 6.180 1.00 96.81 488 THR A O 1
ATOM 3690 N N . LEU A 1 489 ? 10.823 -6.174 6.540 1.00 95.62 489 LEU A N 1
ATOM 3691 C CA . LEU A 1 489 ? 9.724 -5.239 6.226 1.00 95.62 489 LEU A CA 1
ATOM 3692 C C . LEU A 1 489 ? 8.374 -5.552 6.930 1.00 95.62 489 LEU A C 1
ATOM 3694 O O . LEU A 1 489 ? 7.391 -5.808 6.240 1.00 95.62 489 LEU A O 1
ATOM 3698 N N . PRO A 1 490 ? 8.285 -5.561 8.279 1.00 97.25 490 PRO A N 1
ATOM 3699 C CA . PRO A 1 490 ? 7.036 -5.828 8.990 1.00 97.25 490 PRO A CA 1
ATOM 3700 C C . PRO A 1 490 ? 6.053 -4.666 8.794 1.00 97.25 490 PRO A C 1
ATOM 3702 O O . PRO A 1 490 ? 6.181 -3.622 9.429 1.00 97.25 490 PRO A O 1
ATOM 3705 N N . SER A 1 491 ? 5.072 -4.842 7.917 1.00 96.62 491 SER A N 1
ATOM 3706 C CA . SER A 1 491 ? 4.023 -3.864 7.644 1.00 96.62 491 SER A CA 1
ATOM 3707 C C . SER A 1 491 ? 2.733 -4.293 8.332 1.00 96.62 491 SER A C 1
ATOM 3709 O O . SER A 1 491 ? 2.165 -5.330 7.988 1.00 96.62 491 SER A O 1
ATOM 3711 N N . ILE A 1 492 ? 2.295 -3.530 9.335 1.00 97.69 492 ILE A N 1
ATOM 3712 C CA . ILE A 1 492 ? 1.132 -3.886 10.157 1.00 97.69 492 ILE A CA 1
ATOM 3713 C C . ILE A 1 492 ? -0.143 -3.245 9.610 1.00 97.69 492 ILE A C 1
ATOM 3715 O O . ILE A 1 492 ? -0.135 -2.090 9.187 1.00 97.69 492 ILE A O 1
ATOM 3719 N N . THR A 1 493 ? -1.258 -3.962 9.651 1.00 95.44 493 THR A N 1
ATOM 3720 C CA . THR A 1 493 ? -2.588 -3.360 9.558 1.00 95.44 493 THR A CA 1
ATOM 3721 C C . THR A 1 493 ? -3.573 -4.074 10.466 1.00 95.44 493 THR A C 1
ATOM 3723 O O . THR A 1 493 ? -3.438 -5.273 10.703 1.00 95.44 493 THR A O 1
ATOM 3726 N N . ILE A 1 494 ? -4.543 -3.339 10.997 1.00 94.31 494 ILE A N 1
ATOM 3727 C CA . ILE A 1 494 ? -5.601 -3.888 11.838 1.00 94.31 494 ILE A CA 1
ATOM 3728 C C . ILE A 1 494 ? -6.931 -3.707 11.117 1.00 94.31 494 ILE A C 1
ATOM 3730 O O . ILE A 1 494 ? -7.309 -2.601 10.734 1.00 94.31 494 ILE A O 1
ATOM 3734 N N . THR A 1 495 ? -7.624 -4.813 10.883 1.00 91.00 495 THR A N 1
ATOM 3735 C CA . THR A 1 495 ? -8.881 -4.849 10.138 1.00 91.00 495 THR A CA 1
ATOM 3736 C C . THR A 1 495 ? -10.070 -4.691 11.067 1.00 91.00 495 THR A C 1
ATOM 3738 O O . THR A 1 495 ? -10.000 -5.042 12.240 1.00 91.00 495 THR A O 1
ATOM 3741 N N . ALA A 1 496 ? -11.182 -4.165 10.542 1.00 86.12 496 ALA A N 1
ATOM 3742 C CA . ALA A 1 496 ? -12.389 -3.850 11.318 1.00 86.12 496 ALA A CA 1
ATOM 3743 C C . ALA A 1 496 ? -12.996 -5.047 12.081 1.00 86.12 496 ALA A C 1
ATOM 3745 O O . ALA A 1 496 ? -13.824 -4.858 12.978 1.00 86.12 496 ALA A O 1
ATOM 3746 N N . ASP A 1 497 ? -12.588 -6.261 11.725 1.00 86.38 497 ASP A N 1
ATOM 3747 C CA . ASP A 1 497 ? -13.024 -7.515 12.316 1.00 86.38 497 ASP A CA 1
ATOM 3748 C C . ASP A 1 497 ? -12.273 -7.925 13.591 1.00 86.38 497 ASP A C 1
ATOM 3750 O O . ASP A 1 497 ? -12.637 -8.942 14.181 1.00 86.38 497 ASP A O 1
ATOM 3754 N N . GLY A 1 498 ? -11.265 -7.169 14.033 1.00 87.75 498 GLY A N 1
ATOM 3755 C CA . GLY A 1 498 ? -10.472 -7.536 15.210 1.00 87.75 498 GLY A CA 1
ATOM 3756 C C . GLY A 1 498 ? -9.040 -7.949 14.899 1.00 87.75 498 GLY A C 1
ATOM 3757 O O . GLY A 1 498 ? -8.208 -8.007 15.805 1.00 87.75 498 GLY A O 1
ATOM 3758 N N . VAL A 1 499 ? -8.750 -8.300 13.644 1.00 92.62 499 VAL A N 1
ATOM 3759 C CA . VAL A 1 499 ? -7.539 -9.054 13.314 1.00 92.62 499 VAL A CA 1
ATOM 3760 C C . VAL A 1 499 ? -6.356 -8.119 13.093 1.00 92.62 499 VAL A C 1
ATOM 3762 O O . VAL A 1 499 ? -6.420 -7.146 12.344 1.00 92.62 499 VAL A O 1
ATOM 3765 N N . ILE A 1 500 ? -5.236 -8.439 13.743 1.00 95.62 500 ILE A N 1
ATOM 3766 C CA . ILE A 1 500 ? -3.955 -7.774 13.490 1.00 95.62 500 ILE A CA 1
ATOM 3767 C C . ILE A 1 500 ? -3.210 -8.580 12.436 1.00 95.62 500 ILE A C 1
ATOM 3769 O O . ILE A 1 500 ? -2.872 -9.735 12.681 1.00 95.62 500 ILE A O 1
ATOM 3773 N N . HIS A 1 501 ? -2.901 -7.961 11.306 1.00 96.50 501 HIS A N 1
ATOM 3774 C CA . HIS A 1 501 ? -2.080 -8.526 10.244 1.00 96.50 501 HIS A CA 1
ATOM 3775 C C . HIS A 1 501 ? -0.695 -7.893 10.264 1.00 96.50 501 HIS A C 1
ATOM 3777 O O . HIS A 1 501 ? -0.569 -6.669 10.284 1.00 96.50 501 HIS A O 1
ATOM 3783 N N . VAL A 1 502 ? 0.353 -8.711 10.208 1.00 97.56 502 VAL A N 1
ATOM 3784 C CA . VAL A 1 502 ? 1.720 -8.248 9.952 1.00 97.56 502 VAL A CA 1
ATOM 3785 C C . VAL A 1 502 ? 2.233 -8.922 8.692 1.00 97.56 502 VAL A C 1
ATOM 3787 O O . VAL A 1 502 ? 2.653 -10.085 8.708 1.00 97.56 502 VAL A O 1
ATOM 3790 N N . TYR A 1 503 ? 2.219 -8.168 7.597 1.00 96.94 503 TYR A N 1
ATOM 3791 C CA . TYR A 1 503 ? 2.814 -8.599 6.346 1.00 96.94 503 TYR A CA 1
ATOM 3792 C C . TYR A 1 503 ? 4.328 -8.452 6.416 1.00 96.94 503 TYR A C 1
ATOM 3794 O O . TYR A 1 503 ? 4.843 -7.452 6.908 1.00 96.94 503 TYR A O 1
ATOM 3802 N N . SER A 1 504 ? 5.060 -9.449 5.933 1.00 96.94 504 SER A N 1
ATOM 3803 C CA . SER A 1 504 ? 6.527 -9.433 5.951 1.00 96.94 504 SER A CA 1
ATOM 3804 C C . SER A 1 504 ? 7.117 -10.282 4.831 1.00 96.94 504 SER A C 1
ATOM 3806 O O . SER A 1 504 ? 6.437 -11.135 4.265 1.00 96.94 504 SER A O 1
ATOM 3808 N N . LEU A 1 505 ? 8.398 -10.080 4.519 1.00 95.75 505 LEU A N 1
ATOM 3809 C CA . LEU A 1 505 ? 9.128 -10.946 3.595 1.00 95.75 505 LEU A CA 1
ATOM 3810 C C . LEU A 1 505 ? 10.010 -11.933 4.358 1.00 95.75 505 LEU A C 1
ATOM 3812 O O . LEU A 1 505 ? 10.762 -11.534 5.247 1.00 95.75 505 LEU A O 1
ATOM 3816 N N . SER A 1 506 ? 9.988 -13.204 3.966 1.00 95.06 506 SER A N 1
ATOM 3817 C CA . SER A 1 506 ? 10.948 -14.209 4.434 1.00 95.06 506 SER A CA 1
ATOM 3818 C C . SER A 1 506 ? 11.188 -15.261 3.357 1.00 95.06 506 SER A C 1
ATOM 3820 O O . SER A 1 506 ? 10.259 -15.657 2.658 1.00 95.06 506 SER A O 1
ATOM 3822 N N . GLY A 1 507 ? 12.434 -15.711 3.178 1.00 91.00 507 GLY A N 1
ATOM 3823 C CA . GLY A 1 507 ? 12.758 -16.799 2.245 1.00 91.00 507 GLY A CA 1
ATOM 3824 C C . GLY A 1 507 ? 12.158 -16.626 0.841 1.00 91.00 507 GLY A C 1
ATOM 3825 O O . GLY A 1 507 ? 11.614 -17.585 0.290 1.00 91.00 507 GLY A O 1
ATOM 3826 N N . ASN A 1 508 ? 12.225 -15.406 0.296 1.00 89.06 508 ASN A N 1
ATOM 3827 C CA . ASN A 1 508 ? 11.684 -15.022 -1.013 1.00 89.06 508 ASN A CA 1
ATOM 3828 C C . ASN A 1 508 ? 10.154 -15.084 -1.157 1.00 89.06 508 ASN A C 1
ATOM 3830 O O . ASN A 1 508 ? 9.660 -15.264 -2.264 1.00 89.06 508 ASN A O 1
ATOM 3834 N N . ARG A 1 509 ? 9.399 -14.977 -0.061 1.00 92.94 509 ARG A N 1
ATOM 3835 C CA . ARG A 1 509 ? 7.930 -15.030 -0.047 1.00 92.94 509 ARG A CA 1
ATOM 3836 C C . ARG A 1 509 ? 7.359 -13.905 0.798 1.00 92.94 509 ARG A C 1
ATOM 3838 O O . ARG A 1 509 ? 8.046 -13.402 1.688 1.00 92.94 509 ARG A O 1
ATOM 3845 N N . VAL A 1 510 ? 6.101 -13.568 0.542 1.00 94.38 510 VAL A N 1
ATOM 3846 C CA . VAL A 1 510 ? 5.312 -12.660 1.377 1.00 94.38 510 VAL A CA 1
ATOM 3847 C C . VAL A 1 510 ? 4.511 -13.501 2.374 1.00 94.38 510 VAL A C 1
ATOM 3849 O O . VAL A 1 510 ? 3.816 -14.435 1.983 1.00 94.38 510 VAL A O 1
ATOM 3852 N N . TYR A 1 511 ? 4.631 -13.189 3.659 1.00 95.50 511 TYR A N 1
ATOM 3853 C CA . TYR A 1 511 ? 3.916 -13.850 4.747 1.00 95.50 511 TYR A CA 1
ATOM 3854 C C . TYR A 1 511 ? 2.920 -12.902 5.397 1.00 95.50 511 TYR A C 1
ATOM 3856 O O . TYR A 1 511 ? 3.179 -11.706 5.492 1.00 95.50 511 TYR A O 1
ATOM 3864 N N . ASP A 1 512 ? 1.834 -13.470 5.903 1.00 95.88 512 ASP A N 1
ATOM 3865 C CA . ASP A 1 512 ? 0.857 -12.842 6.780 1.00 95.88 512 ASP A CA 1
ATOM 3866 C C . ASP A 1 512 ? 0.926 -13.525 8.154 1.00 95.88 512 ASP A C 1
ATOM 3868 O O . ASP A 1 512 ? 0.657 -14.723 8.285 1.00 95.88 512 ASP A O 1
ATOM 3872 N N . THR A 1 513 ? 1.352 -12.773 9.168 1.00 97.12 513 THR A N 1
ATOM 3873 C CA . THR A 1 513 ? 1.344 -13.209 10.571 1.00 97.12 513 THR A CA 1
ATOM 3874 C C . THR A 1 513 ? 0.172 -12.538 11.266 1.00 97.12 513 THR A C 1
ATOM 3876 O O . THR A 1 513 ? 0.153 -11.312 11.385 1.00 97.12 513 THR A O 1
ATOM 3879 N N . LYS A 1 514 ? -0.800 -13.335 11.717 1.00 95.06 514 LYS A N 1
ATOM 3880 C CA . LYS A 1 514 ? -2.088 -12.828 12.200 1.00 95.06 514 LYS A CA 1
ATOM 3881 C C . LYS A 1 514 ? -2.243 -12.991 13.701 1.00 95.06 514 LYS A C 1
ATOM 3883 O O . LYS A 1 514 ? -1.917 -14.050 14.237 1.00 95.06 514 LYS A O 1
ATOM 3888 N N . LYS A 1 515 ? -2.842 -12.003 14.358 1.00 95.44 515 LYS A N 1
ATOM 3889 C CA . LYS A 1 515 ? -3.436 -12.162 15.686 1.00 95.44 515 LYS A CA 1
ATOM 3890 C C . LYS A 1 515 ? -4.948 -12.158 15.557 1.00 95.44 515 LYS A C 1
ATOM 3892 O O . LYS A 1 515 ? -5.521 -11.162 15.128 1.00 95.44 515 LYS A O 1
ATOM 3897 N N . VAL A 1 516 ? -5.567 -13.266 15.942 1.00 90.75 516 VAL A N 1
ATOM 3898 C CA . VAL A 1 516 ? -7.023 -13.418 15.994 1.00 90.75 516 VAL A CA 1
ATOM 3899 C C . VAL A 1 516 ? -7.418 -13.494 17.459 1.00 90.75 516 VAL A C 1
ATOM 3901 O O . VAL A 1 516 ? -6.874 -14.324 18.197 1.00 90.75 516 VAL A O 1
ATOM 3904 N N . LEU A 1 517 ? -8.325 -12.612 17.890 1.00 87.12 517 LEU A N 1
ATOM 3905 C CA . LEU A 1 517 ? -8.647 -12.422 19.305 1.00 87.12 517 LEU A CA 1
ATOM 3906 C C . LEU A 1 517 ? -7.347 -12.223 20.119 1.00 87.12 517 LEU A C 1
ATOM 3908 O O . LEU A 1 517 ? -6.554 -11.318 19.850 1.00 87.12 517 LEU A O 1
ATOM 3912 N N . ASN A 1 518 ? -7.071 -13.110 21.076 1.00 88.25 518 ASN A N 1
ATOM 3913 C CA . ASN A 1 518 ? -5.887 -13.056 21.931 1.00 88.25 518 ASN A CA 1
ATOM 3914 C C . ASN A 1 518 ? -4.714 -13.953 21.488 1.00 88.25 518 ASN A C 1
ATOM 3916 O O . ASN A 1 518 ? -3.735 -14.060 22.228 1.00 88.25 518 ASN A O 1
ATOM 3920 N N . SER A 1 519 ? -4.759 -14.573 20.300 1.00 93.25 519 SER A N 1
ATOM 3921 C CA . SER A 1 519 ? -3.761 -15.574 19.891 1.00 93.25 519 SER A CA 1
ATOM 3922 C C . SER A 1 519 ? -3.090 -15.286 18.547 1.00 93.25 519 SER A C 1
ATOM 3924 O O . SER A 1 519 ? -3.753 -15.053 17.533 1.00 93.25 519 SER A O 1
ATOM 3926 N N . TRP A 1 520 ? -1.756 -15.349 18.547 1.00 96.56 520 TRP A N 1
ATOM 3927 C CA . TRP A 1 520 ? -0.935 -15.300 17.338 1.00 96.56 520 TRP A CA 1
ATOM 3928 C C . TRP A 1 520 ? -0.990 -16.637 16.604 1.00 96.56 520 TRP A C 1
ATOM 3930 O O . TRP A 1 520 ? -0.780 -17.698 17.192 1.00 96.56 520 TRP A O 1
ATOM 3940 N N . GLN A 1 521 ? -1.267 -16.568 15.310 1.00 95.25 521 GLN A N 1
ATOM 3941 C CA . GLN A 1 521 ? -1.277 -17.704 14.403 1.00 95.25 521 GLN A CA 1
ATOM 3942 C C . GLN A 1 521 ? 0.099 -17.878 13.760 1.00 95.25 521 GLN A C 1
ATOM 3944 O O . GLN A 1 521 ? 0.852 -16.915 13.603 1.00 95.25 521 GLN A O 1
ATOM 3949 N N . ALA A 1 522 ? 0.413 -19.108 13.351 1.00 93.81 522 ALA A N 1
ATOM 3950 C CA . ALA A 1 522 ? 1.626 -19.370 12.584 1.00 93.81 522 ALA A CA 1
ATOM 3951 C C . ALA A 1 522 ? 1.624 -18.544 11.280 1.00 93.81 522 ALA A C 1
ATOM 3953 O O . ALA A 1 522 ? 0.569 -18.440 10.645 1.00 93.81 522 ALA A O 1
ATOM 3954 N N . PRO A 1 523 ? 2.773 -17.985 10.850 1.00 95.50 523 PRO A N 1
ATOM 3955 C CA . PRO A 1 523 ? 2.848 -17.247 9.597 1.00 95.50 523 PRO A CA 1
ATOM 3956 C C . PRO A 1 523 ? 2.388 -18.103 8.417 1.00 95.50 523 PRO A C 1
ATOM 3958 O O . PRO A 1 523 ? 2.895 -19.205 8.191 1.00 95.50 523 PRO A O 1
ATOM 3961 N N . VAL A 1 524 ? 1.456 -17.574 7.630 1.00 93.31 524 VAL A N 1
ATOM 3962 C CA . VAL A 1 524 ? 0.980 -18.206 6.395 1.00 93.31 524 VAL A CA 1
ATOM 3963 C C . VAL A 1 524 ? 1.412 -17.387 5.192 1.00 93.31 524 VAL A C 1
ATOM 3965 O O . VAL A 1 524 ? 1.654 -16.190 5.295 1.00 93.31 524 VAL A O 1
ATOM 3968 N N . ASN A 1 525 ? 1.503 -18.023 4.031 1.00 89.38 525 ASN A N 1
ATOM 3969 C CA . ASN A 1 525 ? 1.691 -17.331 2.763 1.00 89.38 525 ASN A CA 1
ATOM 3970 C C . ASN A 1 525 ? 0.409 -17.508 1.933 1.00 89.38 525 ASN A C 1
ATOM 3972 O O . ASN A 1 525 ? 0.265 -18.529 1.254 1.00 89.38 525 ASN A O 1
ATOM 3976 N N . PRO A 1 526 ? -0.540 -16.560 2.028 1.00 83.19 526 PRO A N 1
ATOM 3977 C CA . PRO A 1 526 ? -1.834 -16.679 1.365 1.00 83.19 526 PRO A CA 1
ATOM 3978 C C . PRO A 1 526 ? -1.781 -16.349 -0.136 1.00 83.19 526 PRO A C 1
ATOM 3980 O O . PRO A 1 526 ? -2.747 -16.614 -0.839 1.00 83.19 526 PRO A O 1
ATOM 3983 N N . PHE A 1 527 ? -0.661 -15.821 -0.643 1.00 84.19 527 PHE A N 1
ATOM 3984 C CA . PHE A 1 527 ? -0.565 -15.193 -1.970 1.00 84.19 527 PHE A CA 1
ATOM 3985 C C . PHE A 1 527 ? 0.033 -16.109 -3.055 1.00 84.19 527 PHE A C 1
ATOM 3987 O O . PHE A 1 527 ? 0.558 -15.661 -4.076 1.00 84.19 527 PHE A O 1
ATOM 3994 N N . GLY A 1 528 ? -0.013 -17.425 -2.824 1.00 75.75 528 GLY A N 1
ATOM 3995 C CA . GLY A 1 528 ? 0.412 -18.451 -3.777 1.00 75.75 528 GLY A CA 1
ATOM 3996 C C . GLY A 1 528 ? 1.823 -19.007 -3.551 1.00 75.75 528 GLY A C 1
ATOM 3997 O O . GLY A 1 528 ? 2.454 -18.815 -2.513 1.00 75.75 528 GLY A O 1
ATOM 3998 N N . THR A 1 529 ? 2.316 -19.781 -4.522 1.00 73.62 529 THR A N 1
ATOM 3999 C CA . THR A 1 529 ? 3.556 -20.577 -4.392 1.00 73.62 529 THR A CA 1
ATOM 4000 C C . THR A 1 529 ? 4.750 -20.017 -5.164 1.00 73.62 529 THR A C 1
ATOM 4002 O O . THR A 1 529 ? 5.881 -20.443 -4.922 1.00 73.62 529 THR A O 1
ATOM 4005 N N . THR A 1 530 ? 4.527 -19.061 -6.068 1.00 80.88 530 THR A N 1
ATOM 4006 C CA . THR A 1 530 ? 5.547 -18.514 -6.972 1.00 80.88 530 THR A CA 1
ATOM 4007 C C . THR A 1 530 ? 5.795 -17.036 -6.695 1.00 80.88 530 THR A C 1
ATOM 4009 O O . THR A 1 530 ? 4.876 -16.230 -6.820 1.00 80.88 530 THR A O 1
ATOM 4012 N N . PHE A 1 531 ? 7.045 -16.689 -6.389 1.00 85.31 531 PHE A N 1
ATOM 4013 C CA . PHE A 1 531 ? 7.507 -15.317 -6.171 1.00 85.31 531 PHE A CA 1
ATOM 4014 C C . PHE A 1 531 ? 8.824 -15.097 -6.905 1.00 85.31 531 PHE A C 1
ATOM 4016 O O . PHE A 1 531 ? 9.722 -15.944 -6.845 1.00 85.31 531 PHE A O 1
ATOM 4023 N N . THR A 1 532 ? 8.969 -13.938 -7.537 1.00 86.06 532 THR A N 1
ATOM 4024 C CA . THR A 1 532 ? 10.177 -13.567 -8.282 1.00 86.06 532 THR A CA 1
ATOM 4025 C C . THR A 1 532 ? 10.965 -12.505 -7.524 1.00 86.06 532 THR A C 1
ATOM 4027 O O . THR A 1 532 ? 10.966 -11.338 -7.892 1.00 86.06 532 THR A O 1
ATOM 4030 N N . SER A 1 533 ? 11.643 -12.895 -6.446 1.00 86.19 533 SER A N 1
ATOM 4031 C CA . SER A 1 533 ? 12.524 -11.992 -5.680 1.00 86.19 533 SER A CA 1
ATOM 4032 C C . SER A 1 533 ? 11.822 -10.742 -5.132 1.00 86.19 533 SER A C 1
ATOM 4034 O O . SER A 1 533 ? 12.159 -9.629 -5.539 1.00 86.19 533 SER A O 1
ATOM 4036 N N . PRO A 1 534 ? 10.832 -10.897 -4.231 1.00 90.69 534 PRO A N 1
ATOM 4037 C CA . PRO A 1 534 ? 10.159 -9.760 -3.623 1.00 90.69 534 PRO A CA 1
ATOM 4038 C C . PRO A 1 534 ? 11.147 -8.935 -2.789 1.00 90.69 534 PRO A C 1
ATOM 4040 O O . PRO A 1 534 ? 11.927 -9.497 -2.018 1.00 90.69 534 PRO A O 1
ATOM 4043 N N . ALA A 1 535 ? 11.114 -7.609 -2.934 1.00 86.62 535 ALA A N 1
ATOM 4044 C CA . ALA A 1 535 ? 12.105 -6.724 -2.307 1.00 86.62 535 ALA A CA 1
ATOM 4045 C C . ALA A 1 535 ? 11.513 -5.537 -1.534 1.00 86.62 535 ALA A C 1
ATOM 4047 O O . ALA A 1 535 ? 12.216 -4.951 -0.716 1.00 86.62 535 ALA A O 1
ATOM 4048 N N . GLN A 1 536 ? 10.247 -5.189 -1.776 1.00 91.94 536 GLN A N 1
ATOM 4049 C CA . GLN A 1 536 ? 9.541 -4.032 -1.210 1.00 91.94 536 GLN A CA 1
ATOM 4050 C C . GLN A 1 536 ? 8.141 -4.464 -0.782 1.00 91.94 536 GLN A C 1
ATOM 4052 O O . GLN A 1 536 ? 7.566 -5.328 -1.441 1.00 91.94 536 GLN A O 1
ATOM 4057 N N . LEU A 1 537 ? 7.606 -3.896 0.299 1.00 93.94 537 LEU A N 1
ATOM 4058 C CA . LEU A 1 537 ? 6.351 -4.335 0.904 1.00 93.94 537 LEU A CA 1
ATOM 4059 C C . LEU A 1 537 ? 5.669 -3.211 1.690 1.00 93.94 537 LEU A C 1
ATOM 4061 O O . LEU A 1 537 ? 6.291 -2.475 2.460 1.00 93.94 537 LEU A O 1
ATOM 4065 N N . THR A 1 538 ? 4.355 -3.127 1.545 1.00 94.44 538 THR A N 1
ATOM 4066 C CA . THR A 1 538 ? 3.489 -2.268 2.355 1.00 94.44 538 THR A CA 1
ATOM 4067 C C . THR A 1 538 ? 2.117 -2.918 2.503 1.00 94.44 538 THR A C 1
ATOM 4069 O O . THR A 1 538 ? 1.632 -3.594 1.592 1.00 94.44 538 THR A O 1
ATOM 4072 N N . ALA A 1 539 ? 1.520 -2.759 3.678 1.00 92.81 539 ALA A N 1
ATOM 4073 C CA . ALA A 1 539 ? 0.181 -3.222 3.989 1.00 92.81 539 ALA A CA 1
ATOM 4074 C C . ALA A 1 539 ? -0.870 -2.206 3.524 1.00 92.81 539 ALA A C 1
ATOM 4076 O O . ALA A 1 539 ? -0.630 -0.991 3.527 1.00 92.81 539 ALA A O 1
ATOM 4077 N N . GLY A 1 540 ? -2.068 -2.702 3.219 1.00 85.69 540 GLY A N 1
ATOM 4078 C CA . GLY A 1 540 ? -3.268 -1.873 3.159 1.00 85.69 540 GLY A CA 1
ATOM 4079 C C . GLY A 1 540 ? -3.525 -1.149 4.487 1.00 85.69 540 GLY A C 1
ATOM 4080 O O . GLY A 1 540 ? -2.919 -1.457 5.511 1.00 85.69 540 GLY A O 1
ATOM 4081 N N . SER A 1 541 ? -4.412 -0.156 4.474 1.00 85.31 541 SER A N 1
ATOM 4082 C CA . SER A 1 541 ? -4.878 0.523 5.689 1.00 85.31 541 SER A CA 1
ATOM 4083 C C . SER A 1 541 ? -6.301 0.067 6.003 1.00 85.31 541 SER A C 1
ATOM 4085 O O . SER A 1 541 ? -7.191 0.212 5.162 1.00 85.31 541 SER A O 1
ATOM 4087 N N . GLY A 1 542 ? -6.493 -0.539 7.179 1.00 85.56 542 GLY A N 1
ATOM 4088 C CA . GLY A 1 542 ? -7.785 -1.062 7.632 1.00 85.56 542 GLY A CA 1
ATOM 4089 C C . GLY A 1 542 ? -8.312 -2.244 6.811 1.00 85.56 542 GLY A C 1
ATOM 4090 O O . GLY A 1 542 ? -9.511 -2.529 6.842 1.00 85.56 542 GLY A O 1
ATOM 4091 N N . TYR A 1 543 ? -7.454 -2.898 6.021 1.00 84.56 543 TYR A N 1
ATOM 4092 C CA . TYR A 1 543 ? -7.861 -3.927 5.064 1.00 84.56 543 TYR A CA 1
ATOM 4093 C C . TYR A 1 543 ? -6.783 -5.010 4.909 1.00 84.56 543 TYR A C 1
ATOM 4095 O O . TYR A 1 543 ? -5.607 -4.654 4.792 1.00 84.56 543 TYR A O 1
ATOM 4103 N N . PRO A 1 544 ? -7.146 -6.309 4.861 1.00 88.25 544 PRO A N 1
ATOM 4104 C CA . PRO A 1 544 ? -6.181 -7.400 4.934 1.00 88.25 544 PRO A CA 1
ATOM 4105 C C . PRO A 1 544 ? -5.571 -7.684 3.563 1.00 88.25 544 PRO A C 1
ATOM 4107 O O . PRO A 1 544 ? -5.903 -8.657 2.877 1.00 88.25 544 PRO A O 1
ATOM 4110 N N . MET A 1 545 ? -4.680 -6.794 3.140 1.00 86.81 545 MET A N 1
ATOM 4111 C CA . MET A 1 545 ? -3.976 -6.923 1.877 1.00 86.81 545 MET A CA 1
ATOM 4112 C C . MET A 1 545 ? -2.545 -6.421 1.930 1.00 86.81 545 MET A C 1
ATOM 4114 O O . MET A 1 545 ? -2.188 -5.553 2.731 1.00 86.81 545 MET A O 1
ATOM 4118 N N . ALA A 1 546 ? -1.750 -6.963 1.015 1.00 91.69 546 ALA A N 1
ATOM 4119 C CA . ALA A 1 546 ? -0.355 -6.629 0.837 1.00 91.69 546 ALA A CA 1
ATOM 4120 C C . ALA A 1 546 ? -0.093 -6.173 -0.596 1.00 91.69 546 ALA A C 1
ATOM 4122 O O . ALA A 1 546 ? -0.687 -6.661 -1.560 1.00 91.69 546 ALA A O 1
ATOM 4123 N N . LEU A 1 547 ? 0.860 -5.261 -0.716 1.00 92.44 547 LEU A N 1
ATOM 4124 C CA . LEU A 1 547 ? 1.390 -4.774 -1.973 1.00 92.44 547 LEU A CA 1
ATOM 4125 C C . LEU A 1 547 ? 2.907 -4.933 -1.942 1.00 92.44 547 LEU A C 1
ATOM 4127 O O . LEU A 1 547 ? 3.548 -4.524 -0.973 1.00 92.44 547 LEU A O 1
ATOM 4131 N N . TRP A 1 548 ? 3.482 -5.535 -2.980 1.00 92.81 548 TRP A N 1
ATOM 4132 C CA . TRP A 1 548 ? 4.919 -5.775 -3.082 1.00 92.81 548 TRP A CA 1
ATOM 4133 C C . TRP A 1 548 ? 5.432 -5.602 -4.510 1.00 92.81 548 TRP A C 1
ATOM 4135 O O . TRP A 1 548 ? 4.664 -5.590 -5.469 1.00 92.81 548 TRP A O 1
ATOM 4145 N N . ILE A 1 549 ? 6.748 -5.460 -4.658 1.00 89.25 549 ILE A N 1
ATOM 4146 C CA . ILE A 1 549 ? 7.409 -5.505 -5.968 1.00 89.25 549 ILE A CA 1
ATOM 4147 C C . ILE A 1 549 ? 8.244 -6.773 -6.069 1.00 89.25 549 ILE A C 1
ATOM 4149 O O . ILE A 1 549 ? 9.017 -7.087 -5.163 1.00 89.25 549 ILE A O 1
ATOM 4153 N N . GLU A 1 550 ? 8.093 -7.461 -7.197 1.00 88.94 550 GLU A N 1
ATOM 4154 C CA . GLU A 1 550 ? 8.938 -8.557 -7.661 1.00 88.94 550 GLU A CA 1
ATOM 4155 C C . GLU A 1 550 ? 9.859 -8.099 -8.804 1.00 88.94 550 GLU A C 1
ATOM 4157 O O . GLU A 1 550 ? 9.513 -7.213 -9.590 1.00 88.94 550 GLU A O 1
ATOM 4162 N N . GLY A 1 551 ? 11.014 -8.752 -8.918 1.00 80.94 551 GLY A N 1
ATOM 4163 C CA . GLY A 1 551 ? 12.056 -8.473 -9.903 1.00 80.94 551 GLY A CA 1
ATOM 4164 C C . GLY A 1 551 ? 13.189 -7.623 -9.327 1.00 80.94 551 GLY A C 1
ATOM 4165 O O . GLY A 1 551 ? 12.964 -6.603 -8.684 1.00 80.94 551 GLY A O 1
ATOM 4166 N N . SER A 1 552 ? 14.433 -8.037 -9.579 1.00 73.06 552 SER A N 1
ATOM 4167 C CA . SER A 1 552 ? 15.638 -7.265 -9.226 1.00 73.06 552 SER A CA 1
ATOM 4168 C C . SER A 1 552 ? 16.031 -6.236 -10.292 1.00 73.06 552 SER A C 1
ATOM 4170 O O . SER A 1 552 ? 16.941 -5.440 -10.082 1.00 73.06 552 SER A O 1
ATOM 4172 N N . SER A 1 553 ? 15.372 -6.273 -11.448 1.00 70.50 553 SER A N 1
ATOM 4173 C CA . SER A 1 553 ? 15.553 -5.366 -12.576 1.00 70.50 553 SER A CA 1
ATOM 4174 C C . SER A 1 553 ? 14.272 -5.327 -13.402 1.00 70.50 553 SER A C 1
ATOM 4176 O O . SER A 1 553 ? 13.451 -6.240 -13.318 1.00 70.50 553 SER A O 1
ATOM 4178 N N . SER A 1 554 ? 14.130 -4.296 -14.236 1.00 70.12 554 SER A N 1
ATOM 4179 C CA . SER A 1 554 ? 13.041 -4.217 -15.207 1.00 70.12 554 SER A CA 1
ATOM 4180 C C . SER A 1 554 ? 12.965 -5.493 -16.082 1.00 70.12 554 SER A C 1
ATOM 4182 O O . SER A 1 554 ? 14.018 -5.981 -16.506 1.00 70.12 554 SER A O 1
ATOM 4184 N N . PRO A 1 555 ? 11.762 -6.044 -16.353 1.00 73.56 555 PRO A N 1
ATOM 4185 C CA . PRO A 1 555 ? 10.466 -5.579 -15.866 1.00 73.56 555 PRO A CA 1
ATOM 4186 C C . PRO A 1 555 ? 10.262 -5.845 -14.372 1.00 73.56 555 PRO A C 1
ATOM 4188 O O . PRO A 1 555 ? 10.290 -6.990 -13.923 1.00 73.56 555 PRO A O 1
ATOM 4191 N N . PHE A 1 556 ? 9.956 -4.786 -13.622 1.00 82.38 556 PHE A N 1
ATOM 4192 C CA . PHE A 1 556 ? 9.432 -4.936 -12.268 1.00 82.38 556 PHE A CA 1
ATOM 4193 C C . PHE A 1 556 ? 7.987 -5.410 -12.352 1.00 82.38 556 PHE A C 1
ATOM 4195 O O . PHE A 1 556 ? 7.272 -5.052 -13.289 1.00 82.38 556 PHE A O 1
ATOM 4202 N N . ASN A 1 557 ? 7.532 -6.191 -11.382 1.00 85.44 557 ASN A N 1
ATOM 4203 C CA . ASN A 1 557 ? 6.139 -6.600 -11.289 1.00 85.44 557 ASN A CA 1
ATOM 4204 C C . ASN A 1 557 ? 5.570 -6.110 -9.961 1.00 85.44 557 ASN A C 1
ATOM 4206 O O . ASN A 1 557 ? 5.934 -6.616 -8.901 1.00 85.44 557 ASN A O 1
ATOM 4210 N N . LEU A 1 558 ? 4.702 -5.106 -10.031 1.00 88.00 558 LEU A N 1
ATOM 4211 C CA . LEU A 1 558 ? 3.939 -4.633 -8.890 1.00 88.00 558 LEU A CA 1
ATOM 4212 C C . LEU A 1 558 ? 2.803 -5.623 -8.641 1.00 88.00 558 LEU A C 1
ATOM 4214 O O . LEU A 1 558 ? 1.977 -5.881 -9.520 1.00 88.00 558 LEU A O 1
ATOM 4218 N N . ARG A 1 559 ? 2.807 -6.207 -7.452 1.00 88.38 559 ARG A N 1
ATOM 4219 C CA . ARG A 1 559 ? 1.928 -7.297 -7.061 1.00 88.38 559 ARG A CA 1
ATOM 4220 C C . ARG A 1 559 ? 1.036 -6.850 -5.929 1.00 88.38 559 ARG A C 1
ATOM 4222 O O . ARG A 1 559 ? 1.528 -6.313 -4.943 1.00 88.38 559 ARG A O 1
ATOM 4229 N N . PHE A 1 560 ? -0.253 -7.100 -6.062 1.00 87.00 560 PHE A N 1
ATOM 4230 C CA . PHE A 1 560 ? -1.199 -6.932 -4.972 1.00 87.00 560 PHE A CA 1
ATOM 4231 C C . PHE A 1 560 ? -1.950 -8.241 -4.789 1.00 87.00 560 PHE A C 1
ATOM 4233 O O . PHE A 1 560 ? -2.252 -8.933 -5.769 1.00 87.00 560 PHE A O 1
ATOM 4240 N N . ASP A 1 561 ? -2.282 -8.539 -3.541 1.00 83.81 561 ASP A N 1
ATOM 4241 C CA . ASP A 1 561 ? -3.194 -9.621 -3.215 1.00 83.81 561 ASP A CA 1
ATOM 4242 C C . ASP A 1 561 ? -3.789 -9.407 -1.812 1.00 83.81 561 ASP A C 1
ATOM 4244 O O . ASP A 1 561 ? -3.264 -8.631 -1.002 1.00 83.81 561 ASP A O 1
ATOM 4248 N N . LYS A 1 562 ? -4.919 -10.056 -1.534 1.00 80.12 562 LYS A N 1
ATOM 4249 C CA . LYS A 1 562 ? -5.689 -9.931 -0.291 1.00 80.12 562 LYS A CA 1
ATOM 4250 C C . LYS A 1 562 ? -5.847 -11.293 0.371 1.00 80.12 562 LYS A C 1
ATOM 4252 O O . LYS A 1 562 ? -6.014 -12.297 -0.314 1.00 80.12 562 LYS A O 1
ATOM 4257 N N . SER A 1 563 ? -5.869 -11.341 1.701 1.00 74.69 563 SER A N 1
ATOM 4258 C CA . SER A 1 563 ? -6.427 -12.525 2.358 1.00 74.69 563 SER A CA 1
ATOM 4259 C C . SER A 1 563 ? -7.946 -12.406 2.351 1.00 74.69 563 SER A C 1
ATOM 4261 O O . SER A 1 563 ? -8.463 -11.325 2.641 1.00 74.69 563 SER A O 1
ATOM 4263 N N . ASP A 1 564 ? -8.656 -13.473 1.982 1.00 70.44 564 ASP A N 1
ATOM 4264 C CA . ASP A 1 564 ? -10.114 -13.411 1.948 1.00 70.44 564 ASP A CA 1
ATOM 4265 C C . ASP A 1 564 ? -10.669 -13.223 3.359 1.00 70.44 564 ASP A C 1
ATOM 4267 O O . ASP A 1 564 ? -10.313 -13.965 4.274 1.00 70.44 564 ASP A O 1
ATOM 4271 N N . TRP A 1 565 ? -11.451 -12.162 3.536 1.00 76.44 565 TRP A N 1
ATOM 4272 C CA . TRP A 1 565 ? -11.962 -11.723 4.836 1.00 76.44 565 TRP A CA 1
ATOM 4273 C C . TRP A 1 565 ? -13.455 -11.974 4.991 1.00 76.44 565 TRP A C 1
ATOM 4275 O O . TRP A 1 565 ? -13.947 -11.920 6.109 1.00 76.44 565 TRP A O 1
ATOM 4285 N N . ASP A 1 566 ? -14.133 -12.224 3.876 1.00 84.00 566 ASP A N 1
ATOM 4286 C CA . ASP A 1 566 ? -15.542 -12.568 3.730 1.00 84.00 566 ASP A CA 1
ATOM 4287 C C . ASP A 1 566 ? -15.612 -13.455 2.476 1.00 84.00 566 ASP A C 1
ATOM 4289 O O . ASP A 1 566 ? -15.549 -12.978 1.336 1.00 84.00 566 ASP A O 1
ATOM 4293 N N . VAL A 1 567 ? -15.558 -14.766 2.718 1.00 87.06 567 VAL A N 1
ATOM 4294 C CA . VAL A 1 567 ? -15.374 -15.804 1.697 1.00 87.06 567 VAL A CA 1
ATOM 4295 C C . VAL A 1 567 ? -16.598 -15.917 0.785 1.00 87.06 567 VAL A C 1
ATOM 4297 O O . VAL A 1 567 ? -16.441 -16.114 -0.426 1.00 87.06 567 VAL A O 1
ATOM 4300 N N . ASP A 1 568 ? -17.809 -15.739 1.312 1.00 86.56 568 ASP A N 1
ATOM 4301 C CA . ASP A 1 568 ? -19.040 -15.821 0.528 1.00 86.56 568 ASP A CA 1
ATOM 4302 C C . ASP A 1 568 ? -19.590 -14.467 0.067 1.00 86.56 568 ASP A C 1
ATOM 4304 O O . ASP A 1 568 ? -20.374 -14.434 -0.887 1.00 86.56 568 ASP A O 1
ATOM 4308 N N . ARG A 1 569 ? -19.101 -13.348 0.605 1.00 87.31 569 ARG A N 1
ATOM 4309 C CA . ARG A 1 569 ? -19.445 -11.963 0.252 1.00 87.31 569 ARG A CA 1
ATOM 4310 C C . ARG A 1 569 ? -20.856 -11.555 0.657 1.00 87.31 569 ARG A C 1
ATOM 4312 O O . ARG A 1 569 ? -21.565 -10.955 -0.166 1.00 87.31 569 ARG A O 1
ATOM 4319 N N . ASP A 1 570 ? -21.318 -11.942 1.834 1.00 86.81 570 ASP A N 1
ATOM 4320 C CA . ASP A 1 570 ? -22.586 -11.483 2.413 1.00 86.81 570 ASP A CA 1
ATOM 4321 C C . ASP A 1 570 ? -22.461 -10.191 3.247 1.00 86.81 570 ASP A C 1
ATOM 4323 O O . ASP A 1 570 ? -23.475 -9.558 3.547 1.00 86.81 570 ASP A O 1
ATOM 4327 N N . GLY A 1 571 ? -21.238 -9.728 3.525 1.00 85.00 571 GLY A N 1
ATOM 4328 C CA . GLY A 1 571 ? -20.970 -8.564 4.369 1.00 85.00 571 GLY A CA 1
ATOM 4329 C C . GLY A 1 571 ? -20.679 -8.901 5.833 1.00 85.00 571 GLY A C 1
ATOM 4330 O O . GLY A 1 571 ? -20.504 -7.980 6.638 1.00 85.00 571 GLY A O 1
ATOM 4331 N N . VAL A 1 572 ? -20.583 -10.182 6.181 1.00 88.94 572 VAL A N 1
ATOM 4332 C CA . VAL A 1 572 ? -20.124 -10.694 7.469 1.00 88.94 572 VAL A CA 1
ATOM 4333 C C . VAL A 1 572 ? -18.678 -11.164 7.318 1.00 88.94 572 VAL A C 1
ATOM 4335 O O . VAL A 1 572 ? -18.315 -11.906 6.416 1.00 88.94 572 VAL A O 1
ATOM 4338 N N . TYR A 1 573 ? -17.793 -10.708 8.209 1.00 89.00 573 TYR A N 1
ATOM 4339 C CA . TYR A 1 573 ? -16.403 -11.160 8.162 1.00 89.00 573 TYR A CA 1
ATOM 4340 C C . TYR A 1 573 ? -16.310 -12.649 8.515 1.00 89.00 573 TYR A C 1
ATOM 4342 O O . TYR A 1 573 ? -16.776 -13.060 9.576 1.00 89.00 573 TYR A O 1
ATOM 4350 N N . SER A 1 574 ? -15.562 -13.428 7.738 1.00 88.81 574 SER A N 1
ATOM 4351 C CA . SER A 1 574 ? -15.303 -14.846 8.012 1.00 88.81 574 SER A CA 1
ATOM 4352 C C . SER A 1 574 ? -14.677 -15.082 9.383 1.00 88.81 574 SER A C 1
ATOM 4354 O O . SER A 1 574 ? -14.953 -16.088 10.040 1.00 88.81 574 SER A O 1
ATOM 4356 N N . ASN A 1 575 ? -13.889 -14.126 9.884 1.00 87.44 575 ASN A N 1
ATOM 4357 C CA . ASN A 1 575 ? -13.410 -14.174 11.261 1.00 87.44 575 ASN A CA 1
ATOM 4358 C C . ASN A 1 575 ? -14.552 -14.110 12.292 1.00 87.44 575 ASN A C 1
ATOM 4360 O O . ASN A 1 575 ? -14.516 -14.844 13.277 1.00 87.44 575 ASN A O 1
ATOM 4364 N N . TRP A 1 576 ? -15.561 -13.269 12.068 1.00 92.25 576 TRP A N 1
ATOM 4365 C CA . TRP A 1 576 ? -16.727 -13.162 12.947 1.00 92.25 576 TRP A CA 1
ATOM 4366 C C . TRP A 1 576 ? -17.579 -14.424 12.932 1.00 92.25 576 TRP A C 1
ATOM 4368 O O . TRP A 1 576 ? -18.056 -14.838 13.984 1.00 92.25 576 TRP A O 1
ATOM 4378 N N . GLU A 1 577 ? -17.714 -15.065 11.777 1.00 92.06 577 GLU A N 1
ATOM 4379 C CA . GLU A 1 577 ? -18.437 -16.330 11.645 1.00 92.06 577 GLU A CA 1
ATOM 4380 C C . GLU A 1 577 ? -17.721 -17.494 12.346 1.00 92.06 577 GLU A C 1
ATOM 4382 O O . GLU A 1 577 ? -18.362 -18.360 12.933 1.00 92.06 577 GLU A O 1
ATOM 4387 N N . ALA A 1 578 ? -16.382 -17.532 12.308 1.00 89.38 578 ALA A N 1
ATOM 4388 C CA . ALA A 1 578 ? -15.616 -18.605 12.952 1.00 89.38 578 ALA A CA 1
ATOM 4389 C C . ALA A 1 578 ? -15.406 -18.395 14.452 1.00 89.38 578 ALA A C 1
ATOM 4391 O O . ALA A 1 578 ? -15.424 -19.358 15.217 1.00 89.38 578 ALA A O 1
ATOM 4392 N N . ASN A 1 579 ? -15.121 -17.158 14.859 1.00 89.62 579 ASN A N 1
ATOM 4393 C CA . ASN A 1 579 ? -14.576 -16.861 16.184 1.00 89.62 579 ASN A CA 1
ATOM 4394 C C . ASN A 1 579 ? -15.475 -15.942 17.017 1.00 89.62 579 ASN A C 1
ATOM 4396 O O . ASN A 1 579 ? -15.177 -15.715 18.189 1.00 89.62 579 ASN A O 1
ATOM 4400 N N . GLY A 1 580 ? -16.559 -15.425 16.438 1.00 91.00 580 GLY A N 1
ATOM 4401 C CA . GLY A 1 580 ? -17.397 -14.405 17.051 1.00 91.00 580 GLY A CA 1
ATOM 4402 C C . GLY A 1 580 ? -16.846 -12.987 16.882 1.00 91.00 580 GLY A C 1
ATOM 4403 O O . GLY A 1 580 ? -15.735 -12.746 16.408 1.00 91.00 580 GLY A O 1
ATOM 4404 N N . ILE A 1 581 ? -17.676 -12.025 17.264 1.00 92.50 581 ILE A N 1
ATOM 4405 C CA . ILE A 1 581 ? -17.429 -10.592 17.171 1.00 92.50 581 ILE A CA 1
ATOM 4406 C C . ILE A 1 581 ? -16.958 -10.093 18.533 1.00 92.50 581 ILE A C 1
ATOM 4408 O O . ILE A 1 581 ? -17.708 -10.123 19.508 1.00 92.50 581 ILE A O 1
ATOM 4412 N N . ASP A 1 582 ? -15.737 -9.578 18.573 1.00 91.12 582 ASP A N 1
ATOM 4413 C CA . ASP A 1 582 ? -15.211 -8.782 19.678 1.00 91.12 582 ASP A CA 1
ATOM 4414 C C . ASP A 1 582 ? -15.437 -7.294 19.350 1.00 91.12 582 ASP A C 1
ATOM 4416 O O . ASP A 1 582 ? -14.899 -6.746 18.381 1.00 91.12 582 ASP A O 1
ATOM 4420 N N . SER A 1 583 ? -16.340 -6.643 20.079 1.00 89.38 583 SER A N 1
ATOM 4421 C CA . SER A 1 583 ? -16.699 -5.241 19.845 1.00 89.38 583 SER A CA 1
ATOM 4422 C C . SER A 1 583 ? -15.840 -4.265 20.634 1.00 89.38 583 SER A C 1
ATOM 4424 O O . SER A 1 583 ? -15.670 -3.125 20.190 1.00 89.38 583 SER A O 1
ATOM 4426 N N . ASN A 1 584 ? -15.309 -4.700 21.778 1.00 87.56 584 ASN A N 1
ATOM 4427 C CA . ASN A 1 584 ? -14.556 -3.873 22.717 1.00 87.56 584 ASN A CA 1
ATOM 4428 C C . ASN A 1 584 ? -13.030 -4.077 22.602 1.00 87.56 584 ASN A C 1
ATOM 4430 O O . ASN A 1 584 ? -12.255 -3.336 23.216 1.00 87.56 584 ASN A O 1
ATOM 4434 N N . TRP A 1 585 ? -12.611 -5.028 21.766 1.00 85.56 585 TRP A N 1
ATOM 4435 C CA . TRP A 1 585 ? -11.230 -5.355 21.436 1.00 85.56 585 TRP A CA 1
ATOM 4436 C C . TRP A 1 585 ? -10.423 -5.758 22.677 1.00 85.56 585 TRP A C 1
ATOM 4438 O O . TRP A 1 585 ? -9.271 -5.335 22.867 1.00 85.56 585 TRP A O 1
ATOM 4448 N N . ASP A 1 586 ? -11.042 -6.523 23.578 1.00 86.44 586 ASP A N 1
ATOM 4449 C CA . ASP A 1 586 ? -10.391 -7.148 24.736 1.00 86.44 586 ASP A CA 1
ATOM 4450 C C . ASP A 1 586 ? -9.828 -8.552 24.432 1.00 86.44 586 ASP A C 1
ATOM 4452 O O . ASP A 1 586 ? -9.110 -9.147 25.246 1.00 86.44 586 ASP A O 1
ATOM 4456 N N . GLY A 1 587 ? -10.073 -9.037 23.214 1.00 85.62 587 GLY A N 1
ATOM 4457 C CA . GLY A 1 587 ? -9.666 -10.330 22.692 1.00 85.62 587 GLY A CA 1
ATOM 4458 C C . GLY A 1 587 ? -10.557 -11.483 23.156 1.00 85.62 587 GLY A C 1
ATOM 4459 O O . GLY A 1 587 ? -10.132 -12.642 23.092 1.00 85.62 587 GLY A O 1
ATOM 4460 N N . THR A 1 588 ? -11.768 -11.181 23.618 1.00 90.19 588 THR A N 1
ATOM 4461 C CA . THR A 1 588 ? -12.851 -12.124 23.904 1.00 90.19 588 THR A CA 1
ATOM 4462 C C . THR A 1 588 ? -14.040 -11.781 23.016 1.00 90.19 588 THR A C 1
ATOM 4464 O O . THR A 1 588 ? -14.411 -10.622 22.884 1.00 90.19 588 THR A O 1
ATOM 4467 N N . ALA A 1 589 ? -14.662 -12.785 22.398 1.00 92.50 589 ALA A N 1
ATOM 4468 C CA . ALA A 1 589 ? -15.869 -12.542 21.618 1.00 92.50 589 ALA A CA 1
ATOM 4469 C C . ALA A 1 589 ? -17.037 -12.130 22.532 1.00 92.50 589 ALA A C 1
ATOM 4471 O O . ALA A 1 589 ? -17.346 -12.825 23.503 1.00 92.50 589 ALA A O 1
ATOM 4472 N N . ASP A 1 590 ? -17.708 -11.032 22.186 1.00 94.12 590 ASP A N 1
ATOM 4473 C CA . ASP A 1 590 ? -18.914 -10.548 22.863 1.00 94.12 590 ASP A CA 1
ATOM 4474 C C . ASP A 1 590 ? -20.172 -11.235 22.323 1.00 94.12 590 ASP A C 1
ATOM 4476 O O . ASP A 1 590 ? -21.099 -11.534 23.072 1.00 94.12 590 ASP A O 1
ATOM 4480 N N . PHE A 1 591 ? -20.210 -11.486 21.013 1.00 93.06 591 PHE A N 1
ATOM 4481 C CA . PHE A 1 591 ? -21.359 -12.061 20.320 1.00 93.06 591 PHE A CA 1
ATOM 4482 C C . PHE A 1 591 ? -20.901 -13.110 19.308 1.00 93.06 591 PHE A C 1
ATOM 4484 O O . PHE A 1 591 ? -19.940 -12.888 18.579 1.00 93.06 591 PHE A O 1
ATOM 4491 N N . THR A 1 592 ? -21.589 -14.248 19.232 1.00 92.06 592 THR A N 1
ATOM 4492 C CA . THR A 1 592 ? -21.321 -15.284 18.222 1.00 92.06 592 THR A CA 1
ATOM 4493 C C . THR A 1 592 ? -22.539 -15.410 17.309 1.00 92.06 592 THR A C 1
ATOM 4495 O O . THR A 1 592 ? -23.617 -15.719 17.821 1.00 92.06 592 THR A O 1
ATOM 4498 N N . PRO A 1 593 ? -22.400 -15.171 15.991 1.00 88.19 593 PRO A N 1
ATOM 4499 C CA . PRO A 1 593 ? -23.484 -15.393 15.039 1.00 88.19 593 PRO A CA 1
ATOM 4500 C C . PRO A 1 593 ? -23.974 -16.844 15.102 1.00 88.19 593 PRO A C 1
ATOM 4502 O O . PRO A 1 593 ? -23.188 -17.782 15.245 1.00 88.19 593 PRO A O 1
ATOM 4505 N N . ALA A 1 594 ? -25.290 -17.040 15.056 1.00 81.81 594 ALA A N 1
ATOM 4506 C CA . ALA A 1 594 ? -25.865 -18.374 15.124 1.00 81.81 594 ALA A CA 1
ATOM 4507 C C . ALA A 1 594 ? -25.714 -19.081 13.772 1.00 81.81 594 ALA A C 1
ATOM 4509 O O . ALA A 1 594 ? -26.116 -18.537 12.755 1.00 81.81 594 ALA A O 1
ATOM 4510 N N . ALA A 1 595 ? -25.198 -20.315 13.778 1.00 72.06 595 ALA A N 1
ATOM 4511 C CA . ALA A 1 595 ? -25.155 -21.195 12.604 1.00 72.06 595 ALA A CA 1
ATOM 4512 C C . ALA A 1 595 ? -24.504 -20.588 11.337 1.00 72.06 595 ALA A C 1
ATOM 4514 O O . ALA A 1 595 ? -24.890 -20.962 10.232 1.00 72.06 595 ALA A O 1
ATOM 4515 N N . SER A 1 596 ? -23.507 -19.712 11.504 1.00 78.88 596 SER A N 1
ATOM 4516 C CA . SER A 1 596 ? -22.790 -19.073 10.396 1.00 78.88 596 SER A CA 1
ATOM 4517 C C . SER A 1 596 ? -21.876 -20.038 9.641 1.00 78.88 596 SER A C 1
ATOM 4519 O O . SER A 1 596 ? -21.188 -20.871 10.248 1.00 78.88 596 SER A O 1
ATOM 4521 N N . ASN A 1 597 ? -21.843 -19.913 8.316 1.00 87.88 597 ASN A N 1
ATOM 4522 C CA . ASN A 1 597 ? -20.970 -20.681 7.436 1.00 87.88 597 ASN A CA 1
ATOM 4523 C C . ASN A 1 597 ? -20.297 -19.744 6.441 1.00 87.88 597 ASN A C 1
ATOM 4525 O O . ASN A 1 597 ? -20.924 -19.362 5.468 1.00 87.88 597 ASN A O 1
ATOM 4529 N N . GLN A 1 598 ? -18.979 -19.589 6.578 1.00 91.69 598 GLN A N 1
ATOM 4530 C CA . GLN A 1 598 ? -18.152 -18.728 5.720 1.00 91.69 598 GLN A CA 1
ATOM 4531 C C . GLN A 1 598 ? -18.280 -18.987 4.213 1.00 91.69 598 GLN A C 1
ATOM 4533 O O . GLN A 1 598 ? -17.800 -18.207 3.399 1.00 91.69 598 GLN A O 1
ATOM 4538 N N . ASN A 1 599 ? -18.816 -20.143 3.820 1.00 94.00 599 ASN A N 1
ATOM 4539 C CA . ASN A 1 599 ? -18.982 -20.526 2.425 1.00 94.00 599 ASN A CA 1
ATOM 4540 C C . ASN A 1 599 ? -20.431 -20.404 1.934 1.00 94.00 599 ASN A C 1
ATOM 4542 O O . ASN A 1 599 ? -20.696 -20.896 0.835 1.00 94.00 599 ASN A O 1
ATOM 4546 N N . HIS A 1 600 ? -21.355 -19.839 2.717 1.00 93.88 600 HIS A N 1
ATOM 4547 C CA . HIS A 1 600 ? -22.771 -19.737 2.383 1.00 93.88 600 HIS A CA 1
ATOM 4548 C C . HIS A 1 600 ? -23.422 -18.495 2.995 1.00 93.88 600 HIS A C 1
ATOM 4550 O O . HIS A 1 600 ? -23.646 -18.446 4.200 1.00 93.88 600 HIS A O 1
ATOM 4556 N N . LYS A 1 601 ? -23.852 -17.576 2.124 1.00 94.50 601 LYS A N 1
ATOM 4557 C CA . LYS A 1 601 ? -24.362 -16.259 2.514 1.00 94.50 601 LYS A CA 1
ATOM 4558 C C . LYS A 1 601 ? -25.433 -16.321 3.600 1.00 94.50 601 LYS A C 1
ATOM 4560 O O . LYS A 1 601 ? -26.453 -17.003 3.429 1.00 94.50 601 LYS A O 1
ATOM 4565 N N . ASP A 1 602 ? -25.272 -15.486 4.615 1.00 94.81 602 ASP A N 1
ATOM 4566 C CA . ASP A 1 602 ? -26.214 -15.263 5.697 1.00 94.81 602 ASP A CA 1
ATOM 4567 C C . ASP A 1 602 ? -26.871 -13.871 5.617 1.00 94.81 602 ASP A C 1
ATOM 4569 O O . ASP A 1 602 ? -26.312 -12.886 5.134 1.00 94.81 602 ASP A O 1
ATOM 4573 N N . ILE A 1 603 ? -28.095 -13.760 6.135 1.00 94.62 603 ILE A N 1
ATOM 4574 C CA . ILE A 1 603 ? -28.713 -12.471 6.476 1.00 94.62 603 ILE A CA 1
ATOM 4575 C C . ILE A 1 603 ? -29.313 -12.584 7.871 1.00 94.62 603 ILE A C 1
ATOM 4577 O O . ILE A 1 603 ? -30.180 -13.426 8.106 1.00 94.62 603 ILE A O 1
ATOM 4581 N N . TYR A 1 604 ? -28.906 -11.690 8.771 1.00 94.88 604 TYR A N 1
ATOM 4582 C CA . TYR A 1 604 ? -29.402 -11.639 10.143 1.00 94.88 604 TYR A CA 1
ATOM 4583 C C . TYR A 1 604 ? -30.424 -10.521 10.306 1.00 94.88 604 TYR A C 1
ATOM 4585 O O . TYR A 1 604 ? -30.152 -9.355 10.004 1.00 94.88 604 TYR A O 1
ATOM 4593 N N . VAL A 1 605 ? -31.614 -10.866 10.790 1.00 95.00 605 VAL A N 1
ATOM 4594 C CA . VAL A 1 605 ? -32.702 -9.915 11.002 1.00 95.00 605 VAL A CA 1
ATOM 4595 C C . VAL A 1 605 ? -33.301 -10.111 12.380 1.00 95.00 605 VAL A C 1
ATOM 4597 O O . VAL A 1 605 ? -33.797 -11.186 12.703 1.00 95.00 605 VAL A O 1
ATOM 4600 N N . GLU A 1 606 ? -33.329 -9.034 13.152 1.00 94.81 606 GLU A N 1
ATOM 4601 C CA . GLU A 1 606 ? -34.091 -8.970 14.393 1.00 94.81 606 GLU A CA 1
ATOM 4602 C C . GLU A 1 606 ? -35.409 -8.243 14.130 1.00 94.81 606 GLU A C 1
ATOM 4604 O O . GLU A 1 606 ? -35.432 -7.198 13.469 1.00 94.81 606 GLU A O 1
ATOM 4609 N N . ILE A 1 607 ? -36.509 -8.823 14.602 1.00 94.81 607 ILE A N 1
ATOM 4610 C CA . ILE A 1 607 ? -37.864 -8.338 14.379 1.00 94.81 607 ILE A CA 1
ATOM 4611 C C . ILE A 1 607 ? -38.583 -8.195 15.714 1.00 94.81 607 ILE A C 1
ATOM 4613 O O . ILE A 1 607 ? -38.978 -9.191 16.326 1.00 94.81 607 ILE A O 1
ATOM 4617 N N . ASP A 1 608 ? -38.892 -6.950 16.050 1.00 94.75 608 ASP A N 1
ATOM 4618 C CA . ASP A 1 608 ? -39.894 -6.628 17.059 1.00 94.75 608 ASP A CA 1
ATOM 4619 C C . ASP A 1 608 ? -41.232 -6.329 16.401 1.00 94.75 608 ASP A C 1
ATOM 4621 O O . ASP A 1 608 ? -41.312 -5.918 15.240 1.00 94.75 608 ASP A O 1
ATOM 4625 N N . TYR A 1 609 ? -42.324 -6.536 17.126 1.00 94.50 609 TYR A N 1
ATOM 4626 C CA . TYR A 1 609 ? -43.657 -6.406 16.547 1.00 94.50 609 TYR A CA 1
ATOM 4627 C C . TYR A 1 609 ? -44.658 -5.836 17.536 1.00 94.50 609 TYR A C 1
ATOM 4629 O O . TYR A 1 609 ? -44.694 -6.202 18.703 1.00 94.50 609 TYR A O 1
ATOM 4637 N N . MET A 1 610 ? -45.536 -4.955 17.072 1.00 94.94 610 MET A N 1
ATOM 4638 C CA . MET A 1 610 ? -46.634 -4.457 17.890 1.00 94.94 610 MET A CA 1
ATOM 4639 C C . MET A 1 610 ? -47.624 -5.569 18.236 1.00 94.94 610 MET A C 1
ATOM 4641 O O . MET A 1 610 ? -47.781 -6.554 17.508 1.00 94.94 610 MET A O 1
ATOM 4645 N N . GLN A 1 611 ? -48.343 -5.389 19.344 1.00 94.06 611 GLN A N 1
ATOM 4646 C CA . GLN A 1 611 ? -49.456 -6.257 19.713 1.00 94.06 611 GLN A CA 1
ATOM 4647 C C . GLN A 1 611 ? -50.378 -6.501 18.506 1.00 94.06 611 GLN A C 1
ATOM 4649 O O . GLN A 1 611 ? -50.703 -5.575 17.775 1.00 94.06 611 GLN A O 1
ATOM 4654 N N . PHE A 1 612 ? -50.780 -7.755 18.287 1.00 92.00 612 PHE A N 1
ATOM 4655 C CA . PHE A 1 612 ? -51.586 -8.200 17.132 1.00 92.00 612 PHE A CA 1
ATOM 4656 C C . PHE A 1 612 ? -50.885 -8.213 15.758 1.00 92.00 612 PHE A C 1
ATOM 4658 O O . PHE A 1 612 ? -51.488 -8.695 14.803 1.00 92.00 612 PHE A O 1
ATOM 4665 N N . HIS A 1 613 ? -49.617 -7.799 15.661 1.00 92.56 613 HIS A N 1
ATOM 4666 C CA . HIS A 1 613 ? -48.827 -7.787 14.415 1.00 92.56 613 HIS A CA 1
ATOM 4667 C C . HIS A 1 613 ? -47.671 -8.792 14.414 1.00 92.56 613 HIS A C 1
ATOM 4669 O O . HIS A 1 613 ? -46.698 -8.620 13.692 1.00 92.56 613 HIS A O 1
ATOM 4675 N N . GLY A 1 614 ? -47.747 -9.850 15.223 1.00 88.75 614 GLY A N 1
ATOM 4676 C CA . GLY A 1 614 ? -46.745 -10.919 15.201 1.00 88.75 614 GLY A CA 1
ATOM 4677 C C . GLY A 1 614 ? -46.849 -11.784 13.942 1.00 88.75 614 GLY A C 1
ATOM 4678 O O . GLY A 1 614 ? -47.951 -12.102 13.486 1.00 88.75 614 GLY A O 1
ATOM 4679 N N . MET A 1 615 ? -45.708 -12.209 13.390 1.00 86.75 615 MET A N 1
ATOM 4680 C CA . MET A 1 615 ? -45.692 -13.094 12.221 1.00 86.75 615 MET A CA 1
ATOM 4681 C C . MET A 1 615 ? -46.243 -14.482 12.552 1.00 86.75 615 MET A C 1
ATOM 4683 O O . MET A 1 615 ? -45.856 -15.104 13.544 1.00 86.75 615 MET A O 1
ATOM 4687 N N . ARG A 1 616 ? -47.069 -15.026 11.654 1.00 88.88 616 ARG A N 1
ATOM 4688 C CA . ARG A 1 616 ? -47.430 -16.449 11.681 1.00 88.88 616 ARG A CA 1
ATOM 4689 C C . ARG A 1 616 ? -46.205 -17.310 11.363 1.00 88.88 616 ARG A C 1
ATOM 4691 O O . ARG A 1 616 ? -45.435 -16.982 10.465 1.00 88.88 616 ARG A O 1
ATOM 4698 N N . SER A 1 617 ? -46.059 -18.438 12.053 1.00 88.31 617 SER A N 1
ATOM 4699 C CA . SER A 1 617 ? -44.949 -19.382 11.843 1.00 88.31 617 SER A CA 1
ATOM 4700 C C . SER A 1 617 ? -44.809 -19.832 10.389 1.00 88.31 617 SER A C 1
ATOM 4702 O O . SER A 1 617 ? -43.698 -19.906 9.879 1.00 88.31 617 SER A O 1
ATOM 4704 N N . ASP A 1 618 ? -45.930 -20.078 9.711 1.00 92.38 618 ASP A N 1
ATOM 4705 C CA . ASP A 1 618 ? -45.925 -20.593 8.338 1.00 92.38 618 ASP A CA 1
ATOM 4706 C C . ASP A 1 618 ? -45.368 -19.544 7.371 1.00 92.38 618 ASP A C 1
ATOM 4708 O O . ASP A 1 618 ? -44.478 -19.840 6.586 1.00 92.38 618 ASP A O 1
ATOM 4712 N N . SER A 1 619 ? -45.787 -18.283 7.522 1.00 91.12 619 SER A N 1
ATOM 4713 C CA . SER A 1 619 ? -45.265 -17.169 6.723 1.00 91.12 619 SER A CA 1
ATOM 4714 C C . SER A 1 619 ? -43.775 -16.929 6.966 1.00 91.12 619 SER A C 1
ATOM 4716 O O . SER A 1 619 ? -43.050 -16.615 6.028 1.00 91.12 619 SER A O 1
ATOM 4718 N N . ARG A 1 620 ? -43.295 -17.120 8.204 1.00 90.69 620 ARG A N 1
ATOM 4719 C CA . ARG A 1 620 ? -41.856 -17.072 8.511 1.00 90.69 620 ARG A CA 1
ATOM 4720 C C . ARG A 1 620 ? -41.103 -18.132 7.713 1.00 90.69 620 ARG A C 1
ATOM 4722 O O . ARG A 1 620 ? -40.111 -17.821 7.062 1.00 90.69 620 ARG A O 1
ATOM 4729 N N . ASN A 1 621 ? -41.595 -19.367 7.749 1.00 94.12 621 ASN A N 1
ATOM 4730 C CA . ASN A 1 621 ? -40.974 -20.489 7.057 1.00 94.12 621 ASN A CA 1
ATOM 4731 C C . ASN A 1 621 ? -41.038 -20.331 5.534 1.00 94.12 621 ASN A C 1
ATOM 4733 O O . ASN A 1 621 ? -40.073 -20.687 4.862 1.00 94.12 621 ASN A O 1
ATOM 4737 N N . ASP A 1 622 ? -42.117 -19.761 4.995 1.00 95.56 622 ASP A N 1
ATOM 4738 C CA . ASP A 1 622 ? -42.241 -19.457 3.567 1.00 95.56 622 ASP A CA 1
ATOM 4739 C C . ASP A 1 622 ? -41.165 -18.459 3.121 1.00 95.56 622 ASP A C 1
ATOM 4741 O O . ASP A 1 622 ? -40.520 -18.670 2.095 1.00 95.56 622 ASP A O 1
ATOM 4745 N N . VAL A 1 623 ? -40.915 -17.402 3.906 1.00 94.81 623 VAL A N 1
ATOM 4746 C CA . VAL A 1 623 ? -39.865 -16.414 3.605 1.00 94.81 623 VAL A CA 1
ATOM 4747 C C . VAL A 1 623 ? -38.474 -17.040 3.719 1.00 94.81 623 VAL A C 1
ATOM 4749 O O . VAL A 1 623 ? -37.683 -16.903 2.791 1.00 94.81 623 VAL A O 1
ATOM 4752 N N . ILE A 1 624 ? -38.184 -17.782 4.793 1.00 95.69 624 ILE A N 1
ATOM 4753 C CA . ILE A 1 624 ? -36.903 -18.498 4.942 1.00 95.69 624 ILE A CA 1
ATOM 4754 C C . ILE A 1 624 ? -36.682 -19.452 3.758 1.00 95.69 624 ILE A C 1
ATOM 4756 O O . ILE A 1 624 ? -35.617 -19.455 3.146 1.00 95.69 624 ILE A O 1
ATOM 4760 N N . THR A 1 625 ? -37.714 -20.205 3.368 1.00 97.25 625 THR A N 1
ATOM 4761 C CA . THR A 1 625 ? -37.669 -21.127 2.223 1.00 97.25 625 THR A CA 1
ATOM 4762 C C . THR A 1 625 ? -37.470 -20.385 0.902 1.00 97.25 625 THR A C 1
ATOM 4764 O O . THR A 1 625 ? -36.781 -20.883 0.013 1.00 97.25 625 THR A O 1
ATOM 4767 N N . ALA A 1 626 ? -38.051 -19.195 0.743 1.00 97.81 626 ALA A N 1
ATOM 4768 C CA . ALA A 1 626 ? -37.855 -18.378 -0.449 1.00 97.81 626 ALA A CA 1
ATOM 4769 C C . ALA A 1 626 ? -36.398 -17.902 -0.583 1.00 97.81 626 ALA A C 1
ATOM 4771 O O . ALA A 1 626 ? -35.847 -17.980 -1.680 1.00 97.81 626 ALA A O 1
ATOM 4772 N N . PHE A 1 627 ? -35.761 -17.473 0.513 1.00 97.56 627 PHE A N 1
ATOM 4773 C CA . PHE A 1 627 ? -34.343 -17.088 0.524 1.00 97.56 627 PHE A CA 1
ATOM 4774 C C . PHE A 1 627 ? -33.420 -18.293 0.299 1.00 97.56 627 PHE A C 1
ATOM 4776 O O . PHE A 1 627 ? -32.525 -18.223 -0.541 1.00 97.56 627 PHE A O 1
ATOM 4783 N N . ALA A 1 628 ? -33.700 -19.431 0.937 1.00 97.25 628 ALA A N 1
ATOM 4784 C CA . ALA A 1 628 ? -32.940 -20.666 0.735 1.00 97.25 628 ALA A CA 1
ATOM 4785 C C . ALA A 1 628 ? -33.005 -21.183 -0.717 1.00 97.25 628 ALA A C 1
ATOM 4787 O O . ALA A 1 628 ? -32.059 -21.788 -1.202 1.00 97.25 628 ALA A O 1
ATOM 4788 N N . ASN A 1 629 ? -34.104 -20.926 -1.436 1.00 97.56 629 ASN A N 1
ATOM 4789 C CA . ASN A 1 629 ? -34.263 -21.306 -2.846 1.00 97.56 629 ASN A CA 1
ATOM 4790 C C . ASN A 1 629 ? -33.848 -20.205 -3.837 1.00 97.56 629 ASN A C 1
ATOM 4792 O O . ASN A 1 629 ? -34.020 -20.376 -5.050 1.00 97.56 629 ASN A O 1
ATOM 4796 N N . ALA A 1 630 ? -33.354 -19.060 -3.358 1.00 97.12 630 ALA A N 1
ATOM 4797 C CA . ALA A 1 630 ? -32.944 -17.972 -4.231 1.00 97.12 630 ALA A CA 1
ATOM 4798 C C . ALA A 1 630 ? -31.792 -18.428 -5.152 1.00 97.12 630 ALA A C 1
ATOM 4800 O O . ALA A 1 630 ? -30.900 -19.155 -4.714 1.00 97.12 630 ALA A O 1
ATOM 4801 N N . PRO A 1 631 ? -31.755 -18.000 -6.427 1.00 96.69 631 PRO A N 1
ATOM 4802 C CA . PRO A 1 631 ? -30.712 -18.392 -7.377 1.00 96.69 631 PRO A CA 1
ATOM 4803 C C . PRO A 1 631 ? -29.412 -17.594 -7.155 1.00 96.69 631 PRO A C 1
ATOM 4805 O O . PRO A 1 631 ? -28.868 -17.000 -8.084 1.00 96.69 631 PRO A O 1
ATOM 4808 N N . VAL A 1 632 ? -28.941 -17.545 -5.910 1.00 95.50 632 VAL A N 1
ATOM 4809 C CA . VAL A 1 632 ? -27.713 -16.868 -5.489 1.00 95.50 632 VAL A CA 1
ATOM 4810 C C . VAL A 1 632 ? -26.650 -17.930 -5.271 1.00 95.50 632 VAL A C 1
ATOM 4812 O O . VAL A 1 632 ? -26.855 -18.831 -4.472 1.00 95.50 632 VAL A O 1
ATOM 4815 N N . SER A 1 633 ? -25.543 -17.849 -6.003 1.00 95.62 633 SER A N 1
ATOM 4816 C CA . SER A 1 633 ? -24.445 -18.812 -5.901 1.00 95.62 633 SER A CA 1
ATOM 4817 C C . SER A 1 633 ? -23.550 -18.535 -4.698 1.00 95.62 633 SER A C 1
ATOM 4819 O O . SER A 1 633 ? -23.225 -17.373 -4.442 1.00 95.62 633 SER A O 1
ATOM 4821 N N . ASN A 1 634 ? -23.053 -19.602 -4.077 1.00 94.50 634 ASN A N 1
ATOM 4822 C CA . ASN A 1 634 ? -22.125 -19.552 -2.952 1.00 94.50 634 ASN A CA 1
ATOM 4823 C C . ASN A 1 634 ? -20.848 -20.375 -3.220 1.00 94.50 634 ASN A C 1
ATOM 4825 O O . ASN A 1 634 ? -20.859 -21.258 -4.090 1.00 94.50 634 ASN A O 1
ATOM 4829 N N . PRO A 1 635 ? -19.745 -20.111 -2.491 1.00 94.00 635 PRO A N 1
ATOM 4830 C CA . PRO A 1 635 ? -18.507 -20.893 -2.574 1.00 94.00 635 PRO A CA 1
ATOM 4831 C C . PRO A 1 635 ? -18.683 -22.400 -2.335 1.00 94.00 635 PRO A C 1
ATOM 4833 O O . PRO A 1 635 ? -17.989 -23.207 -2.955 1.00 94.00 635 PRO A O 1
ATOM 4836 N N . ASP A 1 636 ? -19.638 -22.800 -1.495 1.00 94.56 636 ASP A N 1
ATOM 4837 C CA . ASP A 1 636 ? -19.978 -24.207 -1.241 1.00 94.56 636 ASP A CA 1
ATOM 4838 C C . ASP A 1 636 ? -20.710 -24.906 -2.408 1.00 94.56 636 ASP A C 1
ATOM 4840 O O . ASP A 1 636 ? -21.014 -26.097 -2.334 1.00 94.56 636 ASP A O 1
ATOM 4844 N N . SER A 1 637 ? -20.953 -24.191 -3.513 1.00 96.06 637 SER A N 1
ATOM 4845 C CA . SER A 1 637 ? -21.708 -24.653 -4.685 1.00 96.06 637 SER A CA 1
ATOM 4846 C C . SER A 1 637 ? -23.189 -24.960 -4.418 1.00 96.06 637 SER A C 1
ATOM 4848 O O . SER A 1 637 ? -23.843 -25.592 -5.253 1.00 96.06 637 SER A O 1
ATOM 4850 N N . ILE A 1 638 ? -23.741 -24.501 -3.295 1.00 95.75 638 ILE A N 1
ATOM 4851 C CA . ILE A 1 638 ? -25.162 -24.590 -2.959 1.00 95.75 638 ILE A CA 1
ATOM 4852 C C . ILE A 1 638 ? -25.785 -23.210 -3.176 1.00 95.75 638 ILE A C 1
ATOM 4854 O O . ILE A 1 638 ? -25.362 -22.218 -2.589 1.00 95.75 638 ILE A O 1
ATOM 4858 N N . ASN A 1 639 ? -26.803 -23.129 -4.035 1.00 96.69 639 ASN A N 1
ATOM 4859 C CA . ASN A 1 639 ? -27.529 -21.872 -4.206 1.00 96.69 639 ASN A CA 1
ATOM 4860 C C . ASN A 1 639 ? -28.415 -21.582 -2.990 1.00 96.69 639 ASN A C 1
ATOM 4862 O O . ASN A 1 639 ? -28.969 -22.515 -2.411 1.00 96.69 639 ASN A O 1
ATOM 4866 N N . GLY A 1 640 ? -28.602 -20.304 -2.676 1.00 96.94 640 GLY A N 1
ATOM 4867 C CA . GLY A 1 640 ? -29.502 -19.851 -1.621 1.00 96.94 640 GLY A CA 1
ATOM 4868 C C . GLY A 1 640 ? -28.875 -18.799 -0.719 1.00 96.94 640 GLY A C 1
ATOM 4869 O O . GLY A 1 640 ? -27.745 -18.361 -0.934 1.00 96.94 640 GLY A O 1
ATOM 4870 N N . ILE A 1 641 ? -29.656 -18.370 0.267 1.00 96.31 641 ILE A N 1
ATOM 4871 C CA . ILE A 1 641 ? -29.229 -17.521 1.377 1.00 96.31 641 ILE A CA 1
ATOM 4872 C C . ILE A 1 641 ? -29.830 -18.111 2.653 1.00 96.31 641 ILE A C 1
ATOM 4874 O O . ILE A 1 641 ? -31.036 -18.386 2.700 1.00 96.31 641 ILE A O 1
ATOM 4878 N N . THR A 1 642 ? -29.022 -18.250 3.697 1.00 96.00 642 THR A N 1
ATOM 4879 C CA . THR A 1 642 ? -29.505 -18.588 5.035 1.00 96.00 642 THR A CA 1
ATOM 4880 C C . THR A 1 642 ? -30.062 -17.325 5.691 1.00 96.00 642 THR A C 1
ATOM 4882 O O . THR A 1 642 ? -29.336 -16.408 6.063 1.00 96.00 642 THR A O 1
ATOM 4885 N N . LEU A 1 643 ? -31.387 -17.246 5.812 1.00 95.25 643 LEU A N 1
ATOM 4886 C CA . LEU A 1 643 ? -32.049 -16.118 6.465 1.00 95.25 643 LEU A CA 1
ATOM 4887 C C . LEU A 1 643 ? -32.313 -16.428 7.945 1.00 95.25 643 LEU A C 1
ATOM 4889 O O . LEU A 1 643 ? -33.192 -17.232 8.271 1.00 95.25 643 LEU A O 1
ATOM 4893 N N . HIS A 1 644 ? -31.606 -15.736 8.835 1.00 93.75 644 HIS A N 1
ATOM 4894 C CA . HIS A 1 644 ? -31.777 -15.810 10.286 1.00 93.75 644 HIS A CA 1
ATOM 4895 C C . HIS A 1 644 ? -32.806 -14.767 10.735 1.00 93.75 644 HIS A C 1
ATOM 4897 O O . HIS A 1 644 ? -32.508 -13.576 10.809 1.00 93.75 644 HIS A O 1
ATOM 4903 N N . LEU A 1 645 ? -34.045 -15.210 10.983 1.00 92.38 645 LEU A N 1
ATOM 4904 C CA . LEU A 1 645 ? -35.136 -14.355 11.471 1.00 92.38 645 LEU A CA 1
ATOM 4905 C C . LEU A 1 645 ? -35.379 -14.551 12.970 1.00 92.38 645 LEU A C 1
ATOM 4907 O O . LEU A 1 645 ? -36.103 -15.471 13.379 1.00 92.38 645 LEU A O 1
ATOM 4911 N N . ASP A 1 646 ? -34.875 -13.609 13.756 1.00 91.38 646 ASP A N 1
ATOM 4912 C CA . ASP A 1 646 ? -35.087 -13.532 15.194 1.00 91.38 646 ASP A CA 1
ATOM 4913 C C . ASP A 1 646 ? -36.317 -12.675 15.483 1.00 91.38 646 ASP A C 1
ATOM 4915 O O . ASP A 1 646 ? -36.275 -11.450 15.464 1.00 91.38 646 ASP A O 1
ATOM 4919 N N . LEU A 1 647 ? -37.448 -13.336 15.730 1.00 90.31 647 LEU A N 1
ATOM 4920 C CA . LEU A 1 647 ? -38.631 -12.672 16.273 1.00 90.31 647 LEU A CA 1
ATOM 4921 C C . LEU A 1 647 ? -38.479 -12.565 17.787 1.00 90.31 647 LEU A C 1
ATOM 4923 O O . LEU A 1 647 ? -38.593 -13.586 18.470 1.00 90.31 647 LEU A O 1
ATOM 4927 N N . ASP A 1 648 ? -38.227 -11.351 18.266 1.00 90.50 648 ASP A N 1
ATOM 4928 C CA . ASP A 1 648 ? -37.912 -11.071 19.665 1.00 90.50 648 ASP A CA 1
ATOM 4929 C C . ASP A 1 648 ? -39.154 -10.594 20.429 1.00 90.50 648 ASP A C 1
ATOM 4931 O O . ASP A 1 648 ? -39.986 -11.425 20.823 1.00 90.50 648 ASP A O 1
ATOM 4935 N N . GLU A 1 649 ? -39.332 -9.287 20.640 1.00 90.12 649 GLU A N 1
ATOM 4936 C CA . GLU A 1 649 ? -40.315 -8.798 21.606 1.00 90.12 649 GLU A CA 1
ATOM 4937 C C . GLU A 1 649 ? -41.605 -8.224 21.000 1.00 90.12 649 GLU A C 1
ATOM 4939 O O . GLU A 1 649 ? -41.643 -7.589 19.941 1.00 90.12 649 GLU A O 1
ATOM 4944 N N . GLN A 1 650 ? -42.712 -8.453 21.723 1.00 94.06 650 GLN A N 1
ATOM 4945 C CA . GLN A 1 650 ? -43.983 -7.791 21.450 1.00 94.06 650 GLN A CA 1
ATOM 4946 C C . GLN A 1 650 ? -43.996 -6.400 22.093 1.00 94.06 650 GLN A C 1
ATOM 4948 O O . GLN A 1 650 ? -43.964 -6.262 23.316 1.00 94.06 650 GLN A O 1
ATOM 4953 N N . LEU A 1 651 ? -44.146 -5.375 21.265 1.00 93.50 651 LEU A N 1
ATOM 4954 C CA . LEU A 1 651 ? -44.281 -3.981 21.659 1.00 93.50 651 LEU A CA 1
ATOM 4955 C C . LEU A 1 651 ? -45.745 -3.620 21.948 1.00 93.50 651 LEU A C 1
ATOM 4957 O O . LEU A 1 651 ? -46.685 -4.181 21.373 1.00 93.50 651 LEU A O 1
ATOM 4961 N N . THR A 1 652 ? -45.948 -2.612 22.795 1.00 93.75 652 THR A N 1
ATOM 4962 C CA . THR A 1 652 ? -47.270 -2.008 23.019 1.00 93.75 652 THR A CA 1
ATOM 4963 C C . THR A 1 652 ? -47.866 -1.507 21.701 1.00 93.75 652 THR A C 1
ATOM 4965 O O . THR A 1 652 ? -47.166 -0.902 20.888 1.00 93.75 652 THR A O 1
ATOM 4968 N N . HIS A 1 653 ? -49.168 -1.731 21.492 1.00 93.44 653 HIS A N 1
ATOM 4969 C CA . HIS A 1 653 ? -49.851 -1.249 20.292 1.00 93.44 653 HIS A CA 1
ATOM 4970 C C . HIS A 1 653 ? -49.815 0.279 20.202 1.00 93.44 653 HIS A C 1
ATOM 4972 O O . HIS A 1 653 ? -50.152 0.977 21.161 1.00 93.44 653 HIS A O 1
ATOM 4978 N N . ASN A 1 654 ? -49.484 0.791 19.022 1.00 91.12 654 ASN A N 1
ATOM 4979 C CA . ASN A 1 654 ? -49.732 2.172 18.644 1.00 91.12 654 ASN A CA 1
ATOM 4980 C C . ASN A 1 654 ? -50.249 2.181 17.207 1.00 91.12 654 ASN A C 1
ATOM 4982 O O . ASN A 1 654 ? -49.637 1.582 16.325 1.00 91.12 654 ASN A O 1
ATOM 4986 N N . ASP A 1 655 ? -51.368 2.864 16.982 1.00 89.88 655 ASP A N 1
ATOM 4987 C CA . ASP A 1 655 ? -52.009 2.912 15.671 1.00 89.88 655 ASP A CA 1
ATOM 4988 C C . ASP A 1 655 ? -51.073 3.525 14.623 1.00 89.88 655 ASP A C 1
ATOM 4990 O O . ASP A 1 655 ? -51.064 3.080 13.483 1.00 89.88 655 ASP A O 1
ATOM 4994 N N . THR A 1 656 ? -50.236 4.499 15.009 1.00 90.25 656 THR A N 1
ATOM 4995 C CA . THR A 1 656 ? -49.339 5.191 14.073 1.00 90.25 656 THR A CA 1
ATOM 4996 C C . THR A 1 656 ? -47.909 5.308 14.601 1.00 90.25 656 THR A C 1
ATOM 4998 O O . THR A 1 656 ? -47.669 5.737 15.729 1.00 90.25 656 THR A O 1
ATOM 5001 N N . THR A 1 657 ? -46.929 4.978 13.756 1.00 89.31 657 THR A N 1
ATOM 5002 C CA . THR A 1 657 ? -45.491 5.101 14.057 1.00 89.31 657 THR A CA 1
ATOM 5003 C C . THR A 1 657 ? -44.816 6.048 13.072 1.00 89.31 657 THR A C 1
ATOM 5005 O O . THR A 1 657 ? -44.871 5.844 11.859 1.00 89.31 657 THR A O 1
ATOM 5008 N N . SER A 1 658 ? -44.163 7.100 13.568 1.00 89.44 658 SER A N 1
ATOM 5009 C CA . SER A 1 658 ? -43.446 8.062 12.723 1.00 89.44 658 SER A CA 1
ATOM 5010 C C . SER A 1 658 ? -42.070 7.552 12.293 1.00 89.44 658 SER A C 1
ATOM 5012 O O . SER A 1 658 ? -41.306 7.007 13.090 1.00 89.44 658 SER A O 1
ATOM 5014 N N . TRP A 1 659 ? -41.730 7.780 11.022 1.00 83.62 659 TRP A N 1
ATOM 5015 C CA . TRP A 1 659 ? -40.416 7.462 10.467 1.00 83.62 659 TRP A CA 1
ATOM 5016 C C . TRP A 1 659 ? -39.582 8.735 10.249 1.00 83.62 659 TRP A C 1
ATOM 5018 O O . TRP A 1 659 ? -40.104 9.684 9.661 1.00 83.62 659 TRP A O 1
ATOM 5028 N N . PRO A 1 660 ? -38.292 8.757 10.631 1.00 88.25 660 PRO A N 1
ATOM 5029 C CA . PRO A 1 660 ? -37.567 7.708 11.358 1.00 88.25 660 PRO A CA 1
ATOM 5030 C C . PRO A 1 660 ? -37.679 7.845 12.887 1.00 88.25 660 PRO A C 1
ATOM 5032 O O . PRO A 1 660 ? -37.167 7.000 13.609 1.00 88.25 660 PRO A O 1
ATOM 5035 N N . SER A 1 661 ? -38.313 8.903 13.406 1.00 90.50 661 SER A N 1
ATOM 5036 C CA . SER A 1 661 ? -38.217 9.280 14.825 1.00 90.50 661 SER A CA 1
ATOM 5037 C C . SER A 1 661 ? -38.692 8.205 15.800 1.00 90.50 661 SER A C 1
ATOM 5039 O O . SER A 1 661 ? -37.924 7.821 16.676 1.00 90.50 661 SER A O 1
ATOM 5041 N N . ALA A 1 662 ? -39.922 7.698 15.656 1.00 89.81 662 ALA A N 1
ATOM 5042 C CA . ALA A 1 662 ? -40.440 6.690 16.579 1.00 89.81 662 ALA A CA 1
ATOM 5043 C C . ALA A 1 662 ? -39.747 5.335 16.377 1.00 89.81 662 ALA A C 1
ATOM 5045 O O . ALA A 1 662 ? -39.453 4.661 17.358 1.00 89.81 662 ALA A O 1
ATOM 5046 N N . PHE A 1 663 ? -39.407 4.979 15.132 1.00 90.56 663 PHE A N 1
ATOM 5047 C CA . PHE A 1 663 ? -38.594 3.793 14.841 1.00 90.56 663 PHE A CA 1
ATOM 5048 C C . PHE A 1 663 ? -37.244 3.834 15.568 1.00 90.56 663 PHE A C 1
ATOM 5050 O O . PHE A 1 663 ? -36.881 2.876 16.239 1.00 90.56 663 PHE A O 1
ATOM 5057 N N . ASN A 1 664 ? -36.532 4.961 15.504 1.00 92.50 664 ASN A N 1
ATOM 5058 C CA . ASN A 1 664 ? -35.250 5.125 16.185 1.00 92.50 664 ASN A CA 1
ATOM 5059 C C . ASN A 1 664 ? -35.396 5.036 17.708 1.00 92.50 664 ASN A C 1
ATOM 5061 O O . ASN A 1 664 ? -34.527 4.468 18.362 1.00 92.50 664 ASN A O 1
ATOM 5065 N N . THR A 1 665 ? -36.483 5.572 18.277 1.00 94.06 665 THR A N 1
ATOM 5066 C CA . THR A 1 665 ? -36.775 5.432 19.712 1.00 94.06 665 THR A CA 1
ATOM 5067 C C . THR A 1 665 ? -37.008 3.975 20.100 1.00 94.06 665 THR A C 1
ATOM 5069 O O . THR A 1 665 ? -36.456 3.535 21.103 1.00 94.06 665 THR A O 1
ATOM 5072 N N . ILE A 1 666 ? -37.775 3.229 19.301 1.00 93.50 666 ILE A N 1
ATOM 5073 C CA . ILE A 1 666 ? -38.017 1.799 19.525 1.00 93.50 666 ILE A CA 1
ATOM 5074 C C . ILE A 1 666 ? -36.699 1.027 19.409 1.00 93.50 666 ILE A C 1
ATOM 5076 O O . ILE A 1 666 ? -36.290 0.396 20.373 1.00 93.50 666 ILE A O 1
ATOM 5080 N N . LYS A 1 667 ? -35.959 1.179 18.304 1.00 94.12 667 LYS A N 1
ATOM 5081 C CA . LYS A 1 667 ? -34.654 0.527 18.096 1.00 94.12 667 LYS A CA 1
ATOM 5082 C C . LYS A 1 667 ? -33.675 0.794 19.236 1.00 94.12 667 LYS A C 1
ATOM 5084 O O . LYS A 1 667 ? -32.967 -0.108 19.665 1.00 94.12 667 LYS A O 1
ATOM 5089 N N . ALA A 1 668 ? -33.617 2.027 19.735 1.00 92.88 668 ALA A N 1
ATOM 5090 C CA . ALA A 1 668 ? -32.733 2.374 20.844 1.00 92.88 668 ALA A CA 1
ATOM 5091 C C . ALA A 1 668 ? -33.109 1.671 22.161 1.00 92.88 668 ALA A C 1
ATOM 5093 O O . ALA A 1 668 ? -32.224 1.432 22.977 1.00 92.88 668 ALA A O 1
ATOM 5094 N N . ALA A 1 669 ? -34.391 1.361 22.371 1.00 92.94 669 ALA A N 1
ATOM 5095 C CA . ALA A 1 669 ? -34.888 0.704 23.578 1.00 92.94 669 ALA A CA 1
ATOM 5096 C C . ALA A 1 669 ? -34.930 -0.831 23.472 1.00 92.94 669 ALA A C 1
ATOM 5098 O O . ALA A 1 669 ? -34.781 -1.509 24.489 1.00 92.94 669 ALA A O 1
ATOM 5099 N N . SER A 1 670 ? -35.133 -1.349 22.260 1.00 94.19 670 SER A N 1
ATOM 5100 C CA . SER A 1 670 ? -35.547 -2.732 22.014 1.00 94.19 670 SER A CA 1
ATOM 5101 C C . SER A 1 670 ? -34.551 -3.563 21.207 1.00 94.19 670 SER A C 1
ATOM 5103 O O . SER A 1 670 ? -34.679 -4.775 21.171 1.00 94.19 670 SER A O 1
ATOM 5105 N N . PHE A 1 671 ? -33.515 -2.965 20.611 1.00 95.88 671 PHE A N 1
ATOM 5106 C CA . PHE A 1 671 ? -32.522 -3.757 19.881 1.00 95.88 671 PHE A CA 1
ATOM 5107 C C . PHE A 1 671 ? -31.739 -4.716 20.802 1.00 95.88 671 PHE A C 1
ATOM 5109 O O . PHE A 1 671 ? -31.147 -4.275 21.794 1.00 95.88 671 PHE A O 1
ATOM 5116 N N . GLY A 1 672 ? -31.666 -5.988 20.403 1.00 95.00 672 GLY A N 1
ATOM 5117 C CA . GLY A 1 672 ? -31.117 -7.134 21.132 1.00 95.00 672 GLY A CA 1
ATOM 5118 C C . GLY A 1 672 ? -32.088 -7.681 22.169 1.00 95.00 672 GLY A C 1
ATOM 5119 O O . GLY A 1 672 ? -32.761 -6.905 22.823 1.00 95.00 672 GLY A O 1
ATOM 5120 N N . THR A 1 673 ? -32.122 -8.992 22.392 1.00 92.81 673 THR A N 1
ATOM 5121 C CA . THR A 1 673 ? -33.101 -9.655 23.272 1.00 92.81 673 THR A CA 1
ATOM 5122 C C . THR A 1 673 ? -33.063 -9.140 24.713 1.00 92.81 673 THR A C 1
ATOM 5124 O O . THR A 1 673 ? -32.028 -8.696 25.213 1.00 92.81 673 THR A O 1
ATOM 5127 N N . VAL A 1 674 ? -34.163 -9.296 25.458 1.00 92.19 674 VAL A N 1
ATOM 5128 C CA . VAL A 1 674 ? -34.224 -8.948 26.897 1.00 92.19 674 VAL A CA 1
ATOM 5129 C C . VAL A 1 674 ? -33.074 -9.576 27.701 1.00 92.19 674 VAL A C 1
ATOM 5131 O O . VAL A 1 674 ? -32.552 -8.953 28.627 1.00 92.19 674 VAL A O 1
ATOM 5134 N N . ALA A 1 675 ? -32.658 -10.796 27.348 1.00 92.69 675 ALA A N 1
ATOM 5135 C CA . ALA A 1 675 ? -31.532 -11.469 27.988 1.00 92.69 675 ALA A CA 1
ATOM 5136 C C . ALA A 1 675 ? -30.194 -10.783 27.666 1.00 92.69 675 ALA A C 1
ATOM 5138 O O . ALA A 1 675 ? -29.403 -10.540 28.576 1.00 92.69 675 ALA A O 1
ATOM 5139 N N . GLU A 1 676 ? -29.965 -10.420 26.401 1.00 94.81 676 GLU A N 1
ATOM 5140 C CA . GLU A 1 676 ? -28.775 -9.679 25.961 1.00 94.81 676 GLU A CA 1
ATOM 5141 C C . GLU A 1 676 ? -28.708 -8.292 26.612 1.00 94.81 676 GLU A C 1
ATOM 5143 O O . GLU A 1 676 ? -27.646 -7.891 27.077 1.00 94.81 676 GLU A O 1
ATOM 5148 N N . ARG A 1 677 ? -29.840 -7.586 26.733 1.00 94.88 677 ARG A N 1
ATOM 5149 C CA . ARG A 1 677 ? -29.928 -6.276 27.409 1.00 94.88 677 ARG A CA 1
ATOM 5150 C C . ARG A 1 677 ? -29.789 -6.374 28.934 1.00 94.88 677 ARG A C 1
ATOM 5152 O O . ARG A 1 677 ? -29.467 -5.388 29.589 1.00 94.88 677 ARG A O 1
ATOM 5159 N N . GLY A 1 678 ? -30.048 -7.548 29.513 1.00 94.00 678 GLY A N 1
ATOM 5160 C CA . GLY A 1 678 ? -30.058 -7.776 30.961 1.00 94.00 678 GLY A CA 1
ATOM 5161 C C . GLY A 1 678 ? -28.700 -8.117 31.583 1.00 94.00 678 GLY A C 1
ATOM 5162 O O . GLY A 1 678 ? -28.597 -8.167 32.811 1.00 94.00 678 GLY A O 1
ATOM 5163 N N . VAL A 1 679 ? -27.662 -8.371 30.780 1.00 94.38 679 VAL A N 1
ATOM 5164 C CA . VAL A 1 679 ? -26.329 -8.751 31.278 1.00 94.38 679 VAL A CA 1
ATOM 5165 C C . VAL A 1 679 ? -25.390 -7.553 31.438 1.00 94.38 679 VAL A C 1
ATOM 5167 O O . VAL A 1 679 ? -25.517 -6.525 30.780 1.00 94.38 679 VAL A O 1
ATOM 5170 N N . ALA A 1 680 ? -24.381 -7.691 32.303 1.00 95.00 680 ALA A N 1
ATOM 5171 C CA . ALA A 1 680 ? -23.420 -6.614 32.560 1.00 95.00 680 ALA A CA 1
ATOM 5172 C C . ALA A 1 680 ? -22.651 -6.168 31.297 1.00 95.00 680 ALA A C 1
ATOM 5174 O O . ALA A 1 680 ? -22.358 -4.987 31.161 1.00 95.00 680 ALA A O 1
ATOM 5175 N N . ASN A 1 681 ? -22.375 -7.093 30.367 1.00 93.06 681 ASN A N 1
ATOM 5176 C CA . ASN A 1 681 ? -21.663 -6.831 29.109 1.00 93.06 681 ASN A CA 1
ATOM 5177 C C . ASN A 1 681 ? -22.587 -6.398 27.948 1.00 93.06 681 ASN A C 1
ATOM 5179 O O . ASN A 1 681 ? -22.179 -6.462 26.790 1.00 93.06 681 ASN A O 1
ATOM 5183 N N . HIS A 1 682 ? -23.841 -6.013 28.227 1.00 94.31 682 HIS A N 1
ATOM 5184 C CA . HIS A 1 682 ? -24.845 -5.772 27.185 1.00 94.31 682 HIS A CA 1
ATOM 5185 C C . HIS A 1 682 ? -24.397 -4.750 26.137 1.00 94.31 682 HIS A C 1
ATOM 5187 O O . HIS A 1 682 ? -24.563 -5.012 24.955 1.00 94.31 682 HIS A O 1
ATOM 5193 N N . ASP A 1 683 ? -23.769 -3.636 26.523 1.00 94.19 683 ASP A N 1
ATOM 5194 C CA . ASP A 1 683 ? -23.314 -2.623 25.561 1.00 94.19 683 ASP A CA 1
ATOM 5195 C C . ASP A 1 683 ? -22.417 -3.222 24.467 1.00 94.19 683 ASP A C 1
ATOM 5197 O O . ASP A 1 683 ? -22.612 -2.949 23.282 1.00 94.19 683 ASP A O 1
ATOM 5201 N N . ASN A 1 684 ? -21.480 -4.092 24.847 1.00 94.44 684 ASN A N 1
ATOM 5202 C CA . ASN A 1 684 ? -20.558 -4.740 23.919 1.00 94.44 684 ASN A CA 1
ATOM 5203 C C . ASN A 1 684 ? -21.272 -5.804 23.070 1.00 94.44 684 ASN A C 1
ATOM 5205 O O . ASN A 1 684 ? -21.138 -5.820 21.849 1.00 94.44 684 ASN A O 1
ATOM 5209 N N . ILE A 1 685 ? -22.138 -6.618 23.680 1.00 95.12 685 ILE A N 1
ATOM 5210 C CA . ILE A 1 685 ? -22.965 -7.601 22.958 1.00 95.12 685 ILE A CA 1
ATOM 5211 C C . ILE A 1 685 ? -23.826 -6.911 21.895 1.00 95.12 685 ILE A C 1
ATOM 5213 O O . ILE A 1 685 ? -23.842 -7.317 20.734 1.00 95.12 685 ILE A O 1
ATOM 5217 N N . LEU A 1 686 ? -24.511 -5.828 22.263 1.00 95.19 686 LEU A N 1
ATOM 5218 C CA . LEU A 1 686 ? -25.374 -5.081 21.356 1.00 95.19 686 LEU A CA 1
ATOM 5219 C C . LEU A 1 686 ? -24.560 -4.366 20.276 1.00 95.19 686 LEU A C 1
ATOM 5221 O O . LEU A 1 686 ? -24.977 -4.342 19.121 1.00 95.19 686 LEU A O 1
ATOM 5225 N N . ASN A 1 687 ? -23.397 -3.800 20.609 1.00 92.88 687 ASN A N 1
ATOM 5226 C CA . ASN A 1 687 ? -22.504 -3.191 19.622 1.00 92.88 687 ASN A CA 1
ATOM 5227 C C . ASN A 1 687 ? -21.953 -4.220 18.634 1.00 92.88 687 ASN A C 1
ATOM 5229 O O . ASN A 1 687 ? -21.843 -3.910 17.450 1.00 92.88 687 ASN A O 1
ATOM 5233 N N . ALA A 1 688 ? -21.647 -5.433 19.093 1.00 93.19 688 ALA A N 1
ATOM 5234 C CA . ALA A 1 688 ? -21.253 -6.551 18.251 1.00 93.19 688 ALA A CA 1
ATOM 5235 C C . ALA A 1 688 ? -22.399 -6.979 17.321 1.00 93.19 688 ALA A C 1
ATOM 5237 O O . ALA A 1 688 ? -22.229 -7.004 16.103 1.00 93.19 688 ALA A O 1
ATOM 5238 N N . LYS A 1 689 ? -23.590 -7.220 17.879 1.00 94.12 689 LYS A N 1
ATOM 5239 C CA . LYS A 1 689 ? -24.789 -7.639 17.140 1.00 94.12 689 LYS A CA 1
ATOM 5240 C C . LYS A 1 689 ? -25.196 -6.623 16.065 1.00 94.12 689 LYS A C 1
ATOM 5242 O O . LYS A 1 689 ? -25.492 -7.005 14.934 1.00 94.12 689 LYS A O 1
ATOM 5247 N N . LYS A 1 690 ? -25.117 -5.318 16.362 1.00 93.50 690 LYS A N 1
ATOM 5248 C CA . LYS A 1 690 ? -25.396 -4.222 15.405 1.00 93.50 690 LYS A CA 1
ATOM 5249 C C . LYS A 1 690 ? -24.524 -4.248 14.149 1.00 93.50 690 LYS A C 1
ATOM 5251 O O . LYS A 1 690 ? -24.906 -3.609 13.173 1.00 93.50 690 LYS A O 1
ATOM 5256 N N . LYS A 1 691 ? -23.367 -4.925 14.161 1.00 90.44 691 LYS A N 1
ATOM 5257 C CA . LYS A 1 691 ? -22.479 -4.994 12.990 1.00 90.44 691 LYS A CA 1
ATOM 5258 C C . LYS A 1 691 ? -23.030 -5.886 11.875 1.00 90.44 691 LYS A C 1
ATOM 5260 O O . LYS A 1 691 ? -22.630 -5.688 10.735 1.00 90.44 691 LYS A O 1
ATOM 5265 N N . ILE A 1 692 ? -23.913 -6.836 12.198 1.00 93.06 692 ILE A N 1
ATOM 5266 C CA . ILE A 1 692 ? -24.413 -7.834 11.235 1.00 93.06 692 ILE A CA 1
ATOM 5267 C C . ILE A 1 692 ? -25.946 -7.942 11.188 1.00 93.06 692 ILE A C 1
ATOM 5269 O O . ILE A 1 692 ? -26.484 -8.424 10.199 1.00 93.06 692 ILE A O 1
ATOM 5273 N N . TYR A 1 693 ? -26.666 -7.490 12.225 1.00 94.56 693 TYR A N 1
ATOM 5274 C CA . TYR A 1 693 ? -28.131 -7.564 12.266 1.00 94.56 693 TYR A CA 1
ATOM 5275 C C . TYR A 1 693 ? -28.808 -6.349 11.629 1.00 94.56 693 TYR A C 1
ATOM 5277 O O . TYR A 1 693 ? -28.564 -5.198 12.004 1.00 94.56 693 TYR A O 1
ATOM 5285 N N . HIS A 1 694 ? -29.786 -6.626 10.771 1.00 94.19 694 HIS A N 1
ATOM 5286 C CA . HIS A 1 694 ? -30.781 -5.661 10.325 1.00 94.19 694 HIS A CA 1
ATOM 5287 C C . HIS A 1 694 ? -31.958 -5.630 11.302 1.00 94.19 694 HIS A C 1
ATOM 5289 O O . HIS A 1 694 ? -32.619 -6.639 11.535 1.00 94.19 694 HIS A O 1
ATOM 5295 N N . TYR A 1 695 ? -32.253 -4.457 11.860 1.00 94.88 695 TYR A N 1
ATOM 5296 C CA . TYR A 1 695 ? -33.357 -4.305 12.808 1.00 94.88 695 TYR A CA 1
ATOM 5297 C C . TYR A 1 695 ? -34.646 -3.889 12.105 1.00 94.88 695 TYR A C 1
ATOM 5299 O O . TYR A 1 695 ? -34.671 -2.890 11.382 1.00 94.88 695 TYR A O 1
ATOM 5307 N N . ASN A 1 696 ? -35.724 -4.622 12.363 1.00 92.62 696 ASN A N 1
ATOM 5308 C CA . ASN A 1 696 ? -37.047 -4.386 11.810 1.00 92.62 696 ASN A CA 1
ATOM 5309 C C . ASN A 1 696 ? -38.088 -4.262 12.924 1.00 92.62 696 ASN A C 1
ATOM 5311 O O . ASN A 1 696 ? -38.029 -4.957 13.933 1.00 92.62 696 ASN A O 1
ATOM 5315 N N . VAL A 1 697 ? -39.087 -3.405 12.698 1.00 91.62 697 VAL A N 1
ATOM 5316 C CA . VAL A 1 697 ? -40.249 -3.281 13.587 1.00 91.62 697 VAL A CA 1
ATOM 5317 C C . VAL A 1 697 ? -41.523 -3.417 12.774 1.00 91.62 697 VAL A C 1
ATOM 5319 O O . VAL A 1 697 ? -41.729 -2.700 11.793 1.00 91.62 697 VAL A O 1
ATOM 5322 N N . TRP A 1 698 ? -42.394 -4.330 13.185 1.00 91.81 698 TRP A N 1
ATOM 5323 C CA . TRP A 1 698 ? -43.688 -4.553 12.557 1.00 91.81 698 TRP A CA 1
ATOM 5324 C C . TRP A 1 698 ? -44.752 -3.747 13.290 1.00 91.81 698 TRP A C 1
ATOM 5326 O O . TRP A 1 698 ? -45.041 -3.968 14.465 1.00 91.81 698 TRP A O 1
ATOM 5336 N N . ILE A 1 699 ? -45.302 -2.767 12.584 1.00 91.50 699 ILE A N 1
ATOM 5337 C CA . ILE A 1 699 ? -46.168 -1.721 13.131 1.00 91.50 699 ILE A CA 1
ATOM 5338 C C . ILE A 1 699 ? -47.576 -1.815 12.550 1.00 91.50 699 ILE A C 1
ATOM 5340 O O . ILE A 1 699 ? -47.764 -2.393 11.482 1.00 91.50 699 ILE A O 1
ATOM 5344 N N . HIS A 1 700 ? -48.545 -1.184 13.219 1.00 91.56 700 HIS A N 1
ATOM 5345 C CA . HIS A 1 700 ? -49.902 -1.055 12.686 1.00 91.56 700 HIS A CA 1
ATOM 5346 C C . HIS A 1 700 ? -49.931 -0.198 11.411 1.00 91.56 700 HIS A C 1
ATOM 5348 O O . HIS A 1 700 ? -50.355 -0.661 10.355 1.00 91.56 700 HIS A O 1
ATOM 5354 N N . GLU A 1 701 ? -49.432 1.038 11.493 1.00 88.69 701 GLU A N 1
ATOM 5355 C CA . GLU A 1 701 ? -49.372 1.963 10.360 1.00 88.69 701 GLU A CA 1
ATOM 5356 C C . GLU A 1 701 ? -48.171 2.911 10.480 1.00 88.69 701 GLU A C 1
ATOM 5358 O O . GLU A 1 701 ? -47.817 3.384 11.567 1.00 88.69 701 GLU A O 1
ATOM 5363 N N . ARG A 1 702 ? -47.545 3.238 9.344 1.00 86.19 702 ARG A N 1
ATOM 5364 C CA . ARG A 1 702 ? -46.525 4.289 9.265 1.00 86.19 702 ARG A CA 1
ATOM 5365 C C . ARG A 1 702 ? -47.201 5.653 9.122 1.00 86.19 702 ARG A C 1
ATOM 5367 O O . ARG A 1 702 ? -47.931 5.888 8.163 1.00 86.19 702 ARG A O 1
ATOM 5374 N N . ALA A 1 703 ? -46.884 6.592 10.010 1.00 82.69 703 ALA A N 1
ATOM 5375 C CA . ALA A 1 703 ? -47.446 7.939 9.965 1.00 82.69 703 ALA A CA 1
ATOM 5376 C C . ALA A 1 703 ? -47.158 8.622 8.613 1.00 82.69 703 ALA A C 1
ATOM 5378 O O . ALA A 1 703 ? -46.004 8.716 8.184 1.00 82.69 703 ALA A O 1
ATOM 5379 N N . GLY A 1 704 ? -48.214 9.108 7.953 1.00 71.50 704 GLY A N 1
ATOM 5380 C CA . GLY A 1 704 ? -48.137 9.781 6.652 1.00 71.50 704 GLY A CA 1
ATOM 5381 C C . GLY A 1 704 ? -48.084 8.849 5.435 1.00 71.50 704 GLY A C 1
ATOM 5382 O O . GLY A 1 704 ? -48.057 9.345 4.309 1.00 71.50 704 GLY A O 1
ATOM 5383 N N . ALA A 1 705 ? -48.100 7.526 5.624 1.00 58.81 705 ALA A N 1
ATOM 5384 C CA . ALA A 1 705 ? -48.220 6.567 4.534 1.00 58.81 705 ALA A CA 1
ATOM 5385 C C . ALA A 1 705 ? -49.696 6.194 4.336 1.00 58.81 705 ALA A C 1
ATOM 5387 O O . ALA A 1 705 ? -50.251 5.405 5.089 1.00 58.81 705 ALA A O 1
ATOM 5388 N N . SER A 1 706 ? -50.339 6.730 3.295 1.00 44.72 706 SER A N 1
ATOM 5389 C CA . SER A 1 706 ? -51.629 6.199 2.832 1.00 44.72 706 SER A CA 1
ATOM 5390 C C . SER A 1 706 ? -51.390 4.883 2.080 1.00 44.72 706 SER A C 1
ATOM 5392 O O . SER A 1 706 ? -51.396 4.835 0.854 1.00 44.72 706 SER A O 1
ATOM 5394 N N . GLY A 1 707 ? -51.108 3.814 2.827 1.00 44.84 707 GLY A N 1
ATOM 5395 C CA . GLY A 1 707 ? -50.873 2.472 2.295 1.00 44.84 707 GLY A CA 1
ATOM 5396 C C . GLY A 1 707 ? -49.661 1.773 2.911 1.00 44.84 707 GLY A C 1
ATOM 5397 O O . GLY A 1 707 ? -48.621 2.385 3.151 1.00 44.84 707 GLY A O 1
ATOM 5398 N N . TRP A 1 708 ? -49.828 0.471 3.155 1.00 40.19 708 TRP A N 1
ATOM 5399 C CA . TRP A 1 708 ? -48.866 -0.462 3.743 1.00 40.19 708 TRP A CA 1
ATOM 5400 C C . TRP A 1 708 ? -47.453 -0.262 3.168 1.00 40.19 708 TRP A C 1
ATOM 5402 O O . TRP A 1 708 ? -47.214 -0.521 1.991 1.00 40.19 708 TRP A O 1
ATOM 5412 N N . SER A 1 709 ? -46.507 0.193 3.996 1.00 39.28 709 SER A N 1
ATOM 5413 C CA . SER A 1 709 ? -45.079 0.185 3.663 1.00 39.28 709 SER A CA 1
ATOM 5414 C C . SER A 1 709 ? -44.256 -0.197 4.892 1.00 39.28 709 SER A C 1
ATOM 5416 O O . SER A 1 709 ? -44.290 0.481 5.918 1.00 39.28 709 SER A O 1
ATOM 5418 N N . CYS A 1 710 ? -43.526 -1.306 4.785 1.00 40.88 710 CYS A N 1
ATOM 5419 C CA . CYS A 1 710 ? -42.470 -1.693 5.711 1.00 40.88 710 CYS A CA 1
ATOM 5420 C C . CYS A 1 710 ? -41.217 -0.852 5.409 1.00 40.88 710 CYS A C 1
ATOM 5422 O O . CYS A 1 710 ? -40.799 -0.735 4.258 1.00 40.88 710 CYS A O 1
ATOM 5424 N N . GLY A 1 711 ? -40.657 -0.212 6.437 1.00 33.72 711 GLY A N 1
ATOM 5425 C CA . GLY A 1 711 ? -39.390 0.513 6.364 1.00 33.72 711 GLY A CA 1
ATOM 5426 C C . GLY A 1 711 ? -38.317 -0.271 7.107 1.00 33.72 711 GLY A C 1
ATOM 5427 O O . GLY A 1 711 ? -38.421 -0.418 8.321 1.00 33.72 711 GLY A O 1
ATOM 5428 N N . GLY A 1 712 ? -37.322 -0.771 6.376 1.00 32.75 712 GLY A N 1
ATOM 5429 C CA . GLY A 1 712 ? -36.084 -1.324 6.927 1.00 32.75 712 GLY A CA 1
ATOM 5430 C C . GLY A 1 712 ? -34.907 -0.410 6.581 1.00 32.75 712 GLY A C 1
ATOM 5431 O O . GLY A 1 712 ? -34.917 0.226 5.523 1.00 32.75 712 GLY A O 1
ATOM 5432 N N . SER A 1 713 ? -33.926 -0.324 7.481 1.00 31.41 713 SER A N 1
ATOM 5433 C CA . SER A 1 713 ? -32.625 0.329 7.270 1.00 31.41 713 SER A CA 1
ATOM 5434 C C . SER A 1 713 ? -31.498 -0.659 7.503 1.00 31.41 713 SER A C 1
ATOM 5436 O O . SER A 1 713 ? -31.530 -1.263 8.604 1.00 31.41 713 SER A O 1
#

Sequence (713 aa):
MNSGLALTSHITSSVSESLVESNVSIERSFLTPLLRFNGETAAELVQNIVWFPNGTTLLSDNQGSRFAFTLDLAGSSFSLLSNSTVIDQRVTGRDYQYDIVWKPVRSSDGAVSKYKFDIVGTSANGHTIRLLLLGSGQELKVEGDRFLSLSQNYYSNSTYGSSGIGLDWSDATTAGQPVLYDSEGGTINVPVGKTFFIDPTTVSTISAVLSPGSSDYYEGERRQVRIGNNLFMFYFDGSNIVYRSSTDFGATWSGATSSGSGAVNGDAYRYTVTTENVSGTDYVTLLYYKASGSNTNFYGKRGNVSLTSITWSNETLLFSAANFASCGTSACAASVASADTSGNVYAAFRWIPSGATSYKYQIMNSTDGGLTWGTSLAQTDSGAGTRIEMFLTPLASGKMLFGYMRYFTDDIKYRVFDGSTWGSEITVSSIGATANTLKHVSADSDGVQKAYVAYLTGGNSGSIKIAKWNYTGSWLGTETADSTLSHTLPSITITADGVIHVYSLSGNRVYDTKKVLNSWQAPVNPFGTTFTSPAQLTAGSGYPMALWIEGSSSPFNLRFDKSDWDVDRDGVYSNWEANGIDSNWDGTADFTPAASNQNHKDIYVEIDYMQFHGMRSDSRNDVITAFANAPVSNPDSINGITLHLDLDEQLTHNDTTSWPSAFNTIKAASFGTVAERGVANHDNILNAKKKIYHYNVWIHERAGASGWSCGGS

Foldseek 3Di:
DDDDDDDPPPPPPCPPDDWDWDQAKDKDWAWAQFAAAQNHRQDTKIWMWIQGQQQKIKIDIPVGFIWMWGKPQVQWDWTWIDDPFWIWTWIGHDFKTKIFIKGFDADPVRGRNFIKTKIAIDGPVKDKIKTAIDPPVFDWDDDPQWIFTAHPVPPDPDPDFGWGKTKGQVQCVVVVFPFDQDPVRNITIGIHDDIGMMTTDGGDQFDKAQAAWLQAFAQQAAQWEDDPQKIKGWIDRNFATWIWMDNPNPPDIDRIGGLPRTDFAPLRQAKHWEWFADPNWIKIKIWTWHQDPQKIWTWIWIWTDDPGDTDIDDIDTPDIAGAAVVSPSYQSKHKDWYAEPLRKIKMKMWGHHYPDQFIKIWIWIDPHRRPDIDTQGPIDTPDGDFDWRWEKEYFPPRKIKIWTDTQQFQWIWIWIRQNRHTDDIDIDHPLQADGNAAKHKEWYAEPNGWIWIWIARDHSKFWIKIWTGHSRRHGDGMDTLDHPFIWGRFNWEYANQLKIWTWTDTPQAIWTFIDQLNDTDDIDGQPDDDAARWTDWHAYYNFAKIWTWHDPGPVIYIYIDGDQQQQFPQQDGPSCQVQNGFQPSNSHHLGHDPPDDSFAAEAAEEEEEEVPQDDDPVVVVVVQVCQQPDQCATNVRRDGYRYHYHDAYYDYADQEAEPPVRVVVCCVVCQDHPVLCVDPCNVRNSSRCVSRYWYFYHHNYYPPDPDDDGDTD

Radius of gyration: 32.81 Å; chains: 1; bounding box: 94×67×86 Å

Organism: NCBI:txid926571